Protein AF-A0A8H7X8U4-F1 (afdb_monomer_lite)

Sequence (432 aa):
MFAAWRQWAVEEGLGGMDIIETRWGEGSDKGPDSWEGYPPDAVNEFAPHAGGRDQATFSSLKRMARVYHRGTLEPSAQFGDGYGVAMKNALQISEKDHVWADISNGLSFVRDQEIAAVMERKADACVLIRASPENAEDKVFKLSAMLRSLQAQHNQNWRAVVFQSDRAFFPQLPVLVTRALDARIKHVEVSKDVVIPIPEGDDTSFLATDWVIKDLATSSPGCASAKYFLITDGSNTYEPSAFDSLSKSQDLIGLNVESRQHIWDHPQLQSKSWESRCSHLQESGLNICSASTPTLATFDLSATFFSLGKFQAENHSFDRVFHDFPRPQAGGFAEYLINERKWSFAPPSKGDECHVRHNPAYSSCLRTGNFWFDSPDFNEMGCYSTTNLMRLFEKTSPLLEVLDLEFFRKNGYCIRYKQEAYARKLASSGSV

Radius of gyration: 25.21 Å; chains: 1; bounding box: 53×54×78 Å

Structure (mmCIF, N/CA/C/O backbone):
data_AF-A0A8H7X8U4-F1
#
_entry.id   AF-A0A8H7X8U4-F1
#
loop_
_atom_site.group_PDB
_atom_site.id
_atom_site.type_symbol
_atom_site.label_atom_id
_atom_site.label_alt_id
_atom_site.label_comp_id
_atom_site.label_asym_id
_atom_site.label_entity_id
_atom_site.label_seq_id
_atom_site.pdbx_PDB_ins_code
_atom_site.Cartn_x
_atom_site.Cartn_y
_atom_site.Cartn_z
_atom_site.occupancy
_atom_site.B_iso_or_equiv
_atom_site.auth_seq_id
_atom_site.auth_comp_id
_atom_site.auth_asym_id
_atom_site.auth_atom_id
_atom_site.pdbx_PDB_model_num
ATOM 1 N N . MET A 1 1 ? 11.278 -18.763 -4.430 1.00 34.94 1 MET A N 1
ATOM 2 C CA . MET A 1 1 ? 11.602 -19.856 -5.380 1.00 34.94 1 MET A CA 1
ATOM 3 C C . MET A 1 1 ? 11.898 -19.353 -6.804 1.00 34.94 1 MET A C 1
ATOM 5 O O . MET A 1 1 ? 13.066 -19.228 -7.132 1.00 34.94 1 MET A O 1
ATOM 9 N N . PHE A 1 2 ? 10.910 -18.989 -7.638 1.00 41.09 2 PHE A N 1
ATOM 10 C CA . PHE A 1 2 ? 11.160 -18.555 -9.036 1.00 41.09 2 PHE A CA 1
ATOM 11 C C . PHE A 1 2 ? 12.061 -17.301 -9.152 1.00 41.09 2 PHE A C 1
ATOM 13 O O . PHE A 1 2 ? 12.884 -17.206 -10.055 1.00 41.09 2 PHE A O 1
ATOM 20 N N . ALA A 1 3 ? 11.968 -16.375 -8.189 1.00 43.59 3 ALA A N 1
ATOM 21 C CA . ALA A 1 3 ? 12.823 -15.185 -8.089 1.00 43.59 3 ALA A CA 1
ATOM 22 C C . ALA A 1 3 ? 14.310 -15.515 -7.852 1.00 43.59 3 ALA A C 1
ATOM 24 O O . ALA A 1 3 ? 15.181 -14.988 -8.535 1.00 43.59 3 ALA A O 1
ATOM 25 N N . ALA A 1 4 ? 14.590 -16.434 -6.925 1.00 42.31 4 ALA A N 1
ATOM 26 C CA . ALA A 1 4 ? 15.950 -16.862 -6.601 1.00 42.31 4 ALA A CA 1
ATOM 27 C C . ALA A 1 4 ? 16.564 -17.724 -7.719 1.00 42.31 4 ALA A C 1
ATOM 29 O O . ALA A 1 4 ? 17.745 -17.587 -8.016 1.00 42.31 4 ALA A O 1
ATOM 30 N N . TRP A 1 5 ? 15.751 -18.534 -8.409 1.00 44.41 5 TRP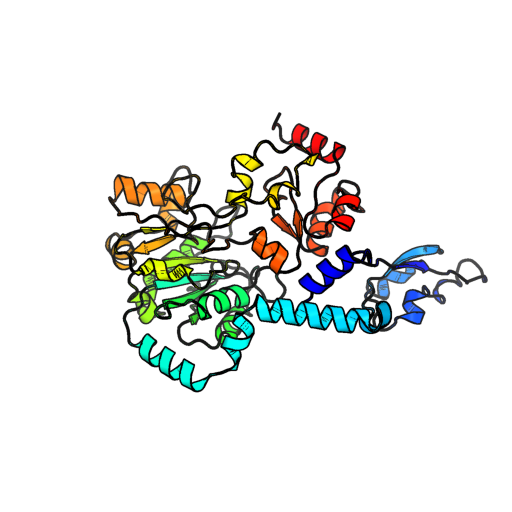 A N 1
ATOM 31 C CA . TRP A 1 5 ? 16.180 -19.233 -9.626 1.00 44.41 5 TRP A CA 1
ATOM 32 C C . TRP A 1 5 ? 16.597 -18.252 -10.733 1.00 44.41 5 TRP A C 1
ATOM 34 O O . TRP A 1 5 ? 17.637 -18.420 -11.362 1.00 44.41 5 TRP A O 1
ATOM 44 N N . ARG A 1 6 ? 15.815 -17.186 -10.934 1.00 51.03 6 ARG A N 1
ATOM 45 C CA . ARG A 1 6 ? 16.087 -16.164 -11.949 1.00 51.03 6 ARG A CA 1
ATOM 46 C C . ARG A 1 6 ? 17.333 -15.328 -11.638 1.00 51.03 6 ARG A C 1
ATOM 48 O O . ARG A 1 6 ? 18.077 -15.015 -12.560 1.00 51.03 6 ARG A O 1
ATOM 55 N N . GLN A 1 7 ? 17.553 -14.963 -10.375 1.00 46.25 7 GLN A N 1
ATOM 56 C CA . GLN A 1 7 ? 18.753 -14.234 -9.954 1.00 46.25 7 GLN A CA 1
ATOM 57 C C . GLN A 1 7 ? 20.022 -15.074 -10.174 1.00 46.25 7 GLN A C 1
ATOM 59 O O . GLN A 1 7 ? 20.966 -14.597 -10.794 1.00 46.25 7 GLN A O 1
ATOM 64 N N . TRP A 1 8 ? 19.995 -16.351 -9.787 1.00 49.31 8 TRP A N 1
ATOM 65 C CA . TRP A 1 8 ? 21.090 -17.289 -10.044 1.00 49.31 8 TRP A CA 1
ATOM 66 C C . TRP A 1 8 ? 21.354 -17.500 -11.547 1.00 49.31 8 TRP A C 1
ATOM 68 O O . TRP A 1 8 ? 22.496 -17.448 -11.988 1.00 49.31 8 TRP A O 1
ATOM 78 N N . ALA A 1 9 ? 20.306 -17.654 -12.366 1.00 44.75 9 ALA A N 1
ATOM 79 C CA . ALA A 1 9 ? 20.454 -17.804 -13.819 1.00 44.75 9 ALA A CA 1
ATOM 80 C C . ALA A 1 9 ? 21.100 -16.573 -14.491 1.00 44.75 9 ALA A C 1
ATOM 82 O O . ALA A 1 9 ? 21.738 -16.695 -15.534 1.00 44.75 9 ALA A O 1
ATOM 83 N N . VAL A 1 10 ? 20.953 -15.384 -13.898 1.00 47.75 10 VAL A N 1
ATOM 84 C CA . VAL A 1 10 ? 21.656 -14.167 -14.333 1.00 47.75 10 VAL A CA 1
ATOM 85 C C . VAL A 1 10 ? 23.118 -14.180 -13.871 1.00 47.75 10 VAL A C 1
ATOM 87 O O . VAL A 1 10 ? 23.998 -13.872 -14.671 1.00 47.75 10 VAL A O 1
ATOM 90 N N . GLU A 1 11 ? 23.387 -14.579 -12.627 1.00 47.12 11 GLU A N 1
ATOM 91 C CA . GLU A 1 11 ? 24.743 -14.672 -12.056 1.00 47.12 11 GLU A CA 1
ATOM 92 C C . GLU A 1 11 ? 25.625 -15.709 -12.779 1.00 47.12 11 GLU A C 1
ATOM 94 O O . GLU A 1 11 ? 26.808 -15.459 -13.000 1.00 47.12 11 GLU A O 1
ATOM 99 N N . GLU A 1 12 ? 25.044 -16.820 -13.236 1.00 43.91 12 GLU A N 1
ATOM 100 C CA . GLU A 1 12 ? 25.732 -17.872 -14.005 1.00 43.91 12 GLU A CA 1
ATOM 101 C C . GLU A 1 12 ? 25.770 -17.604 -15.524 1.00 43.91 12 GLU A C 1
ATOM 103 O O . GLU A 1 12 ? 26.223 -18.441 -16.304 1.00 43.91 12 GLU A O 1
ATOM 108 N N . GLY A 1 13 ? 25.273 -16.448 -15.983 1.00 39.84 13 GLY A N 1
ATOM 109 C CA . GLY A 1 13 ? 25.290 -16.076 -17.403 1.00 39.84 13 GLY A CA 1
ATOM 110 C C . GLY A 1 13 ? 24.362 -16.908 -18.299 1.00 39.84 13 GLY A C 1
ATOM 111 O O . GLY A 1 13 ? 24.532 -16.908 -19.516 1.00 39.84 13 GLY A O 1
ATOM 112 N N . LEU A 1 14 ? 23.369 -17.590 -17.718 1.00 43.03 14 LEU A N 1
ATOM 113 C CA . LEU A 1 14 ? 22.438 -18.482 -18.421 1.00 43.03 14 LEU A CA 1
ATOM 114 C C . LEU A 1 14 ? 21.303 -17.748 -19.152 1.00 43.03 14 LEU A C 1
ATOM 116 O O . LEU A 1 14 ? 20.594 -18.370 -19.931 1.00 43.03 14 LEU A O 1
ATOM 120 N N . GLY A 1 15 ? 21.163 -16.431 -18.959 1.00 41.00 15 GLY A N 1
ATOM 121 C CA . GLY A 1 15 ? 20.230 -15.592 -19.715 1.00 41.00 15 GLY A CA 1
ATOM 122 C C . GLY A 1 15 ? 18.764 -15.771 -19.296 1.00 41.00 15 GLY A C 1
ATOM 123 O O . GLY A 1 15 ? 18.189 -16.851 -19.315 1.00 41.00 15 GLY A O 1
ATOM 124 N N . GLY A 1 16 ? 18.107 -14.678 -18.909 1.00 42.91 16 GLY A N 1
ATOM 125 C CA . GLY A 1 16 ? 16.664 -14.682 -18.667 1.00 42.91 16 GLY A CA 1
ATOM 126 C C . GLY A 1 16 ? 15.871 -14.629 -19.978 1.00 42.91 16 GLY A C 1
ATOM 127 O O . GLY A 1 16 ? 16.039 -13.681 -20.742 1.00 42.91 16 GLY A O 1
ATOM 128 N N . MET A 1 17 ? 14.944 -15.582 -20.148 1.00 40.19 17 MET A N 1
ATOM 129 C CA . MET A 1 17 ? 14.041 -15.813 -21.294 1.00 40.19 17 MET A CA 1
ATOM 130 C C . MET A 1 17 ? 14.691 -16.381 -22.555 1.00 40.19 17 MET A C 1
ATOM 132 O O . MET A 1 17 ? 15.115 -15.632 -23.436 1.00 40.19 17 MET A O 1
ATOM 136 N N . ASP A 1 18 ? 14.591 -17.696 -22.721 1.00 45.50 18 ASP A N 1
ATOM 137 C CA . ASP A 1 18 ? 14.789 -18.307 -24.029 1.00 45.50 18 ASP A CA 1
ATOM 138 C C . ASP A 1 18 ? 13.541 -18.116 -24.891 1.00 45.50 18 ASP A C 1
ATOM 140 O O . ASP A 1 18 ? 12.492 -18.737 -24.704 1.00 45.50 18 ASP A O 1
ATOM 144 N N . ILE A 1 19 ? 13.666 -17.200 -25.845 1.00 42.06 19 ILE A N 1
ATOM 145 C CA . ILE A 1 19 ? 12.832 -17.161 -27.036 1.00 42.06 19 ILE A CA 1
ATOM 146 C C . ILE A 1 19 ? 13.515 -18.086 -28.045 1.00 42.06 19 ILE A C 1
ATOM 148 O O . ILE A 1 19 ? 14.557 -17.732 -28.592 1.00 42.06 19 ILE A O 1
ATOM 152 N N . ILE A 1 20 ? 12.941 -19.264 -28.295 1.00 48.69 20 ILE A N 1
ATOM 153 C CA . ILE A 1 20 ? 13.437 -20.143 -29.359 1.00 48.69 20 ILE A CA 1
ATOM 154 C C . ILE A 1 20 ? 12.864 -19.619 -30.680 1.00 48.69 20 ILE A C 1
ATOM 156 O O . ILE A 1 20 ? 11.650 -19.673 -30.901 1.00 48.69 20 ILE A O 1
ATOM 160 N N . GLU A 1 21 ? 13.731 -19.065 -31.529 1.00 45.88 21 GLU A N 1
ATOM 161 C CA . GLU A 1 21 ? 13.412 -18.710 -32.914 1.00 45.88 21 GLU A CA 1
ATOM 162 C C . GLU A 1 21 ? 13.561 -19.954 -33.792 1.00 45.88 21 GLU A C 1
ATOM 164 O O . GLU A 1 21 ? 14.654 -20.495 -33.933 1.00 45.88 21 GLU A O 1
ATOM 169 N N . THR A 1 22 ? 12.470 -20.385 -34.414 1.00 59.47 22 THR A N 1
ATOM 170 C CA . THR A 1 22 ? 12.480 -21.419 -35.456 1.00 59.47 22 THR A CA 1
ATOM 171 C C . THR A 1 22 ? 11.851 -20.873 -36.735 1.00 59.47 22 THR A C 1
ATOM 173 O O . THR A 1 22 ? 11.261 -19.784 -36.748 1.00 59.47 22 THR A O 1
ATOM 176 N N . ARG A 1 23 ? 11.996 -21.594 -37.851 1.00 61.09 23 ARG A N 1
ATOM 177 C CA . ARG A 1 23 ? 11.409 -21.205 -39.139 1.00 61.09 23 ARG A CA 1
ATOM 178 C C . ARG A 1 23 ? 10.417 -22.251 -39.610 1.00 61.09 23 ARG A C 1
ATOM 180 O O . ARG A 1 23 ? 10.682 -23.447 -39.584 1.00 61.09 23 ARG A O 1
ATOM 187 N N . TRP A 1 24 ? 9.262 -21.788 -40.072 1.00 60.16 24 TRP A N 1
ATOM 188 C CA . TRP A 1 24 ? 8.235 -22.678 -40.602 1.00 60.16 24 TRP A CA 1
ATOM 189 C C . TRP A 1 24 ? 8.600 -23.164 -42.012 1.00 60.16 24 TRP A C 1
ATOM 191 O O . TRP A 1 24 ? 8.915 -22.350 -42.888 1.00 60.16 24 TRP A O 1
ATOM 201 N N . GLY A 1 25 ? 8.526 -24.477 -42.257 1.00 61.41 25 GLY A N 1
ATOM 202 C CA . GLY A 1 25 ? 8.847 -25.072 -43.559 1.00 61.41 25 GLY A CA 1
ATOM 203 C C . GLY A 1 25 ? 10.341 -25.277 -43.840 1.00 61.41 25 GLY A C 1
ATOM 204 O O . GLY A 1 25 ? 10.709 -25.535 -44.992 1.00 61.41 25 GLY A O 1
ATOM 205 N N . GLU A 1 26 ? 11.194 -25.147 -42.822 1.00 62.91 26 GLU A N 1
ATOM 206 C CA . GLU A 1 26 ? 12.606 -25.528 -42.891 1.00 62.91 26 GLU A CA 1
ATOM 207 C C . GLU A 1 26 ? 12.699 -27.049 -43.147 1.00 62.91 26 GLU A C 1
ATOM 209 O O . GLU A 1 26 ? 12.086 -27.841 -42.441 1.00 62.91 26 GLU A O 1
ATOM 214 N N . GLY A 1 27 ? 13.355 -27.458 -44.244 1.00 62.22 27 GLY A N 1
ATOM 215 C CA . GLY A 1 27 ? 13.429 -28.864 -44.690 1.00 62.22 27 GLY A CA 1
ATOM 216 C C . GLY A 1 27 ? 12.375 -29.323 -45.716 1.00 62.22 27 GLY A C 1
ATOM 217 O O . GLY A 1 27 ? 12.413 -30.469 -46.162 1.00 62.22 27 GLY A O 1
ATOM 218 N N . SER A 1 28 ? 11.443 -28.455 -46.136 1.00 65.44 28 SER A N 1
ATOM 219 C CA . SER A 1 28 ? 10.481 -28.775 -47.205 1.00 65.44 28 SER A CA 1
ATOM 220 C C . SER A 1 28 ? 11.022 -28.407 -48.592 1.00 65.44 28 SER A C 1
ATOM 222 O O . SER A 1 28 ? 10.996 -27.234 -48.977 1.00 65.44 28 SER A O 1
ATOM 224 N N . ASP A 1 29 ? 11.398 -29.404 -49.395 1.00 60.69 29 ASP A N 1
ATOM 225 C CA . ASP A 1 29 ? 11.917 -29.205 -50.763 1.00 60.69 29 ASP A CA 1
ATOM 226 C C . ASP A 1 29 ? 10.823 -29.216 -51.852 1.00 60.69 29 ASP A C 1
ATOM 228 O O . ASP A 1 29 ? 11.070 -28.881 -53.012 1.00 60.69 29 ASP A O 1
ATOM 232 N N . LYS A 1 30 ? 9.589 -29.603 -51.507 1.00 54.41 30 LYS A N 1
ATOM 233 C CA . LYS A 1 30 ? 8.534 -29.967 -52.472 1.00 54.41 30 LYS A CA 1
ATOM 234 C C . LYS A 1 30 ? 7.593 -28.812 -52.860 1.00 54.41 30 LYS A C 1
ATOM 236 O O . LYS A 1 30 ? 6.380 -28.941 -52.825 1.00 54.41 30 LYS A O 1
ATOM 241 N N . GLY A 1 31 ? 8.136 -27.702 -53.350 1.00 57.12 31 GLY A N 1
ATOM 242 C CA . GLY A 1 31 ? 7.322 -26.628 -53.942 1.00 57.12 31 GLY A CA 1
ATOM 243 C C . GLY A 1 31 ? 6.589 -25.726 -52.928 1.00 57.12 31 GLY A C 1
ATOM 244 O O . GLY A 1 31 ? 6.731 -25.888 -51.717 1.00 57.12 31 GLY A O 1
ATOM 245 N N . PRO A 1 32 ? 5.886 -24.686 -53.409 1.00 55.09 32 PRO A N 1
ATOM 246 C CA . PRO A 1 32 ? 5.430 -23.567 -52.582 1.00 55.09 32 PRO A CA 1
ATOM 247 C C . PRO A 1 32 ? 4.243 -23.865 -51.660 1.00 55.09 32 PRO A C 1
ATOM 249 O O . PRO A 1 32 ? 4.007 -23.040 -50.790 1.00 55.09 32 PRO A O 1
ATOM 252 N N . ASP A 1 33 ? 3.582 -25.020 -51.779 1.00 57.38 33 ASP A N 1
ATOM 253 C CA . ASP A 1 33 ? 2.402 -25.377 -50.969 1.00 57.38 33 ASP A CA 1
ATOM 254 C C . ASP A 1 33 ? 2.640 -26.604 -50.060 1.00 57.38 33 ASP A C 1
ATOM 256 O O . ASP A 1 33 ? 1.790 -26.966 -49.255 1.00 57.38 33 ASP A O 1
ATOM 260 N N . SER A 1 34 ? 3.804 -27.267 -50.138 1.00 57.62 34 SER A N 1
ATOM 261 C CA . SER A 1 34 ? 4.081 -28.488 -49.353 1.00 57.62 34 SER A CA 1
ATOM 262 C C . SER A 1 34 ? 4.580 -28.237 -47.932 1.00 57.62 34 SER A C 1
ATOM 264 O O . SER A 1 34 ? 4.776 -29.188 -47.178 1.00 57.62 34 SER A O 1
ATOM 266 N N . TRP A 1 35 ? 4.867 -26.986 -47.574 1.00 58.97 35 TRP A N 1
ATOM 267 C CA . TRP A 1 35 ? 5.518 -26.643 -46.309 1.00 58.97 35 TRP A CA 1
ATOM 268 C C . TRP A 1 35 ? 4.547 -26.622 -45.119 1.00 58.97 35 TRP A C 1
ATOM 270 O O . TRP A 1 35 ? 4.998 -26.654 -43.976 1.00 58.97 35 TRP A O 1
ATOM 280 N N . GLU A 1 36 ? 3.232 -26.618 -45.361 1.00 58.75 36 GLU A N 1
ATOM 281 C CA . GLU A 1 36 ? 2.202 -26.647 -44.309 1.00 58.75 36 GLU A CA 1
ATOM 282 C C . GLU A 1 36 ? 2.282 -27.915 -43.438 1.00 58.75 36 GLU A C 1
ATOM 284 O O . GLU A 1 36 ? 1.933 -27.876 -42.262 1.00 58.75 36 GLU A O 1
ATOM 289 N N . GLY A 1 37 ? 2.817 -29.018 -43.979 1.00 59.88 37 GLY A N 1
ATOM 290 C CA . GLY A 1 37 ? 3.047 -30.276 -43.256 1.00 59.88 37 GLY A CA 1
ATOM 291 C C . GLY A 1 37 ? 4.379 -30.374 -42.501 1.00 59.88 37 GLY A C 1
ATOM 292 O O . GLY A 1 37 ? 4.657 -31.419 -41.918 1.00 59.88 37 GLY A O 1
ATOM 293 N N . TYR A 1 38 ? 5.205 -29.323 -42.520 1.00 62.12 38 TYR A N 1
ATOM 294 C CA . TYR A 1 38 ? 6.515 -29.274 -41.861 1.00 62.12 38 TYR A CA 1
ATOM 295 C C . TYR A 1 38 ? 6.488 -28.211 -40.758 1.00 62.12 38 TYR A C 1
ATOM 297 O O . TYR A 1 38 ? 6.931 -27.074 -40.981 1.00 62.12 38 TYR A O 1
ATOM 305 N N . PRO A 1 39 ? 5.910 -28.536 -39.587 1.00 61.16 39 PRO A N 1
ATOM 306 C CA . PRO A 1 39 ? 5.925 -27.617 -38.465 1.00 61.16 39 PRO A CA 1
ATOM 307 C C . PRO A 1 39 ? 7.382 -27.377 -38.022 1.00 61.16 39 PRO A C 1
ATOM 309 O O . PRO A 1 39 ? 8.239 -28.229 -38.264 1.00 61.16 39 PRO A O 1
ATOM 312 N N . PRO A 1 40 ? 7.686 -26.230 -37.392 1.00 63.41 40 PRO A N 1
ATOM 313 C CA . PRO A 1 40 ? 9.035 -25.911 -36.958 1.00 63.41 40 PRO A CA 1
ATOM 314 C C . PRO A 1 40 ? 9.538 -26.981 -35.994 1.00 63.41 40 PRO A C 1
ATOM 316 O O . PRO A 1 40 ? 8.744 -27.521 -35.220 1.00 63.41 40 PRO A O 1
ATOM 319 N N . ASP A 1 41 ? 10.845 -27.235 -35.990 1.00 60.47 41 ASP A N 1
ATOM 320 C CA . ASP A 1 41 ? 11.462 -28.287 -35.171 1.00 60.47 41 ASP A CA 1
ATOM 321 C C . ASP A 1 41 ? 11.043 -28.210 -33.700 1.00 60.47 41 ASP A C 1
ATOM 323 O O . ASP A 1 41 ? 10.705 -29.222 -33.097 1.00 60.47 41 ASP A O 1
ATOM 327 N N . ALA A 1 42 ? 10.892 -27.001 -33.157 1.00 53.72 42 ALA A N 1
ATOM 328 C CA . ALA A 1 42 ? 10.422 -26.803 -31.790 1.00 53.72 42 ALA A CA 1
ATOM 329 C C . ALA A 1 42 ? 8.980 -27.297 -31.524 1.00 53.72 42 ALA A C 1
ATOM 331 O O . ALA A 1 42 ? 8.641 -27.635 -30.395 1.00 53.72 42 ALA A O 1
ATOM 332 N N . VAL A 1 43 ? 8.100 -27.356 -32.525 1.00 55.88 43 VAL A N 1
ATOM 333 C CA . VAL A 1 43 ? 6.768 -27.974 -32.373 1.00 55.88 43 VAL A CA 1
ATOM 334 C C . VAL A 1 43 ? 6.875 -29.496 -32.408 1.00 55.88 43 VAL A C 1
ATOM 336 O O . VAL A 1 43 ? 6.219 -30.157 -31.608 1.00 55.88 43 VAL A O 1
ATOM 339 N N . ASN A 1 44 ? 7.701 -30.048 -33.302 1.00 56.75 44 ASN A N 1
ATOM 340 C CA . ASN A 1 44 ? 7.915 -31.495 -33.403 1.00 56.75 44 ASN A CA 1
ATOM 341 C C . ASN A 1 44 ? 8.616 -32.067 -32.167 1.00 56.75 44 ASN A C 1
ATOM 343 O O . ASN A 1 44 ? 8.280 -33.160 -31.720 1.00 56.75 44 ASN A O 1
ATOM 347 N N . GLU A 1 45 ? 9.577 -31.332 -31.620 1.00 51.28 45 GLU A N 1
ATOM 348 C CA . GLU A 1 45 ? 10.414 -31.778 -30.511 1.00 51.28 45 GLU A CA 1
ATOM 349 C C . GLU A 1 45 ? 9.756 -31.533 -29.145 1.00 51.28 45 GLU A C 1
ATOM 351 O O . GLU A 1 45 ? 9.964 -32.311 -28.216 1.00 51.28 45 GLU A O 1
ATOM 356 N N . PHE A 1 46 ? 8.918 -30.493 -29.015 1.00 47.03 46 PHE A N 1
ATOM 357 C CA . PHE A 1 46 ? 8.422 -30.037 -27.708 1.00 47.03 46 PHE A CA 1
ATOM 358 C C . PHE A 1 46 ? 6.890 -30.042 -27.550 1.00 47.03 46 PHE A C 1
ATOM 360 O O . PHE A 1 46 ? 6.382 -29.511 -26.561 1.00 47.03 46 PHE A O 1
ATOM 367 N N . ALA A 1 47 ? 6.114 -30.637 -28.464 1.00 42.66 47 ALA A N 1
ATOM 368 C CA . ALA A 1 47 ? 4.682 -30.872 -28.235 1.00 42.66 47 ALA A CA 1
ATOM 369 C C . ALA A 1 47 ? 4.455 -31.929 -27.130 1.00 42.66 47 ALA A C 1
ATOM 371 O O . ALA A 1 47 ? 5.155 -32.940 -27.110 1.00 42.66 47 ALA A O 1
ATOM 372 N N . PRO A 1 48 ? 3.470 -31.753 -26.220 1.00 41.78 48 PRO A N 1
ATOM 373 C CA . PRO A 1 48 ? 2.434 -30.708 -26.159 1.00 41.78 48 PRO A CA 1
ATOM 374 C C . PRO A 1 48 ? 2.815 -29.444 -25.352 1.00 41.78 48 PRO A C 1
ATOM 376 O O . PRO A 1 48 ? 1.955 -28.618 -25.057 1.00 41.78 48 PRO A O 1
ATOM 379 N N . HIS A 1 49 ? 4.083 -29.276 -24.976 1.00 42.97 49 HIS A N 1
ATOM 380 C CA . HIS A 1 49 ? 4.573 -28.239 -24.054 1.00 42.97 49 HIS A CA 1
ATOM 381 C C . HIS A 1 49 ? 5.053 -26.943 -24.746 1.00 42.97 49 HIS A C 1
ATOM 383 O O . HIS A 1 49 ? 5.439 -25.968 -24.096 1.00 42.97 49 HIS A O 1
ATOM 389 N N . ALA A 1 50 ? 5.004 -26.872 -26.075 1.00 49.66 50 ALA A N 1
ATOM 390 C CA . ALA A 1 50 ? 5.237 -25.637 -26.813 1.00 49.66 50 ALA A CA 1
ATOM 391 C C . ALA A 1 50 ? 3.999 -24.722 -26.716 1.00 49.66 50 ALA A C 1
ATOM 393 O O . ALA A 1 50 ? 3.026 -24.885 -27.450 1.00 49.66 50 ALA A O 1
ATOM 394 N N . GLY A 1 51 ? 4.015 -23.739 -25.811 1.00 41.34 51 GLY A N 1
ATOM 395 C CA . GLY A 1 51 ? 2.959 -22.728 -25.740 1.00 41.34 51 GLY A CA 1
ATOM 396 C C . GLY A 1 51 ? 2.984 -21.828 -26.981 1.00 41.34 51 GLY A C 1
ATOM 397 O O . GLY A 1 51 ? 3.932 -21.063 -27.168 1.00 41.34 51 GLY A O 1
ATOM 398 N N . GLY A 1 52 ? 1.946 -21.892 -27.818 1.00 40.03 52 GLY A N 1
ATOM 399 C CA . GLY A 1 52 ? 1.797 -21.084 -29.034 1.00 40.03 52 GLY A CA 1
ATOM 400 C C . GLY A 1 52 ? 0.328 -20.866 -29.420 1.00 40.03 52 GLY A C 1
ATOM 401 O O . GLY A 1 52 ? -0.537 -21.624 -28.993 1.00 40.03 52 GLY A O 1
ATOM 402 N N . ARG A 1 53 ? 0.050 -19.787 -30.172 1.00 45.56 53 ARG A N 1
ATOM 403 C CA . ARG A 1 53 ? -1.289 -19.327 -30.617 1.00 45.56 53 ARG A CA 1
ATOM 404 C C . ARG A 1 53 ? -2.148 -20.426 -31.276 1.00 45.56 53 ARG A C 1
ATOM 406 O O . ARG A 1 53 ? -1.621 -21.391 -31.813 1.00 45.56 53 ARG A O 1
ATOM 413 N N . ASP A 1 54 ? -3.466 -20.192 -31.260 1.00 42.97 54 ASP A N 1
ATOM 414 C CA . ASP A 1 54 ? -4.542 -21.020 -31.831 1.00 42.97 54 ASP A CA 1
ATOM 415 C C . ASP A 1 54 ? -4.203 -21.597 -33.219 1.00 42.97 54 ASP A C 1
ATOM 417 O O . ASP A 1 54 ? -3.911 -20.849 -34.163 1.00 42.97 54 ASP A O 1
ATOM 421 N N . GLN A 1 55 ? -4.297 -22.929 -33.333 1.00 46.22 55 GLN A N 1
ATOM 422 C CA . GLN A 1 55 ? -4.016 -23.694 -34.550 1.00 46.22 55 GLN A CA 1
ATOM 423 C C . GLN A 1 55 ? -4.797 -23.211 -35.776 1.00 46.22 55 GLN A C 1
ATOM 425 O O . GLN A 1 55 ? -4.318 -23.333 -36.903 1.00 46.22 55 GLN A O 1
ATOM 430 N N . ALA A 1 56 ? -5.954 -22.582 -35.561 1.00 41.78 56 ALA A N 1
ATOM 431 C CA . ALA A 1 56 ? -6.800 -22.053 -36.621 1.00 41.78 56 ALA A CA 1
ATOM 432 C C . ALA A 1 56 ? -6.204 -20.850 -37.388 1.00 41.78 56 ALA A C 1
ATOM 434 O O . ALA A 1 56 ? -6.699 -20.516 -38.462 1.00 41.78 56 ALA A O 1
ATOM 435 N N . THR A 1 57 ? -5.145 -20.198 -36.886 1.00 47.53 57 THR A N 1
ATOM 436 C CA . THR A 1 57 ? -4.547 -19.001 -37.527 1.00 47.53 57 THR A CA 1
ATOM 437 C C . THR A 1 57 ? -3.322 -19.278 -38.414 1.00 47.53 57 THR A C 1
ATOM 439 O O . THR A 1 57 ? -2.786 -18.353 -39.034 1.00 47.53 57 THR A O 1
ATOM 442 N N . PHE A 1 58 ? -2.888 -20.540 -38.528 1.00 56.22 58 PHE A N 1
ATOM 443 C CA . PHE A 1 58 ? -1.620 -20.911 -39.174 1.00 56.22 58 PHE A CA 1
ATOM 444 C C . PHE A 1 58 ? -1.606 -20.874 -40.712 1.00 56.22 58 PHE A C 1
ATOM 446 O O . PHE A 1 58 ? -0.534 -20.703 -41.288 1.00 56.22 58 PHE A O 1
ATOM 453 N N . SER A 1 59 ? -2.759 -20.918 -41.385 1.00 49.28 59 SER A N 1
ATOM 454 C CA . SER A 1 59 ? -2.870 -20.908 -42.860 1.00 49.28 59 SER A CA 1
ATOM 455 C C . SER A 1 59 ? -2.487 -19.578 -43.537 1.00 49.28 59 SER A C 1
ATOM 457 O O . SER A 1 59 ? -2.573 -19.449 -44.755 1.00 49.28 59 SER A O 1
ATOM 459 N N . SER A 1 60 ? -2.072 -18.568 -42.765 1.00 56.16 60 SER A N 1
ATOM 460 C CA . SER A 1 60 ? -1.700 -17.233 -43.264 1.00 56.16 60 SER A CA 1
ATOM 461 C C . SER A 1 60 ? -0.197 -16.928 -43.210 1.00 56.16 60 SER A C 1
ATOM 463 O O . SER A 1 60 ? 0.238 -15.869 -43.674 1.00 56.16 60 SER A O 1
ATOM 465 N N . LEU A 1 61 ? 0.614 -17.823 -42.637 1.00 56.09 61 LEU A N 1
ATOM 466 C CA . LEU A 1 61 ? 2.056 -17.614 -42.519 1.00 56.09 61 LEU A CA 1
ATOM 467 C C . LEU A 1 61 ? 2.752 -17.847 -43.866 1.00 56.09 61 LEU A C 1
ATOM 469 O O . LEU A 1 61 ? 2.358 -18.696 -44.652 1.00 56.09 61 LEU A O 1
ATOM 473 N N . LYS A 1 62 ? 3.796 -17.069 -44.164 1.00 60.53 62 LYS A N 1
ATOM 474 C CA . LYS A 1 62 ? 4.625 -17.287 -45.361 1.00 60.53 62 LYS A CA 1
ATOM 475 C C . LYS A 1 62 ? 5.670 -18.366 -45.070 1.00 60.53 62 LYS A C 1
ATOM 477 O O . LYS A 1 62 ? 6.185 -18.430 -43.956 1.00 60.53 62 LYS A O 1
ATOM 482 N N . ARG A 1 63 ? 6.052 -19.154 -46.079 1.00 54.72 63 ARG A N 1
ATOM 483 C CA . ARG A 1 63 ? 7.201 -20.077 -46.003 1.00 54.72 63 ARG A CA 1
ATOM 484 C C . ARG A 1 63 ? 8.436 -19.352 -45.442 1.00 54.72 63 ARG A C 1
ATOM 486 O O . ARG A 1 63 ? 8.731 -18.237 -45.873 1.00 54.72 63 ARG A O 1
ATOM 493 N N . MET A 1 64 ? 9.149 -19.983 -44.505 1.00 59.81 64 MET A N 1
ATOM 494 C CA . MET A 1 64 ? 10.279 -19.417 -43.744 1.00 59.81 64 MET A CA 1
ATOM 495 C C . MET A 1 64 ? 9.927 -18.264 -42.790 1.00 59.81 64 MET A C 1
ATOM 497 O O . MET A 1 64 ? 10.829 -17.562 -42.325 1.00 59.81 64 MET A O 1
ATOM 501 N N . ALA A 1 65 ? 8.647 -18.042 -42.472 1.00 51.47 65 ALA A N 1
ATOM 502 C CA . ALA A 1 65 ? 8.283 -17.106 -41.415 1.00 51.47 65 ALA A CA 1
ATOM 503 C C . ALA A 1 65 ? 8.931 -17.535 -40.092 1.00 51.47 65 ALA A C 1
ATOM 505 O O . ALA A 1 65 ? 8.910 -18.712 -39.721 1.00 51.47 65 ALA A O 1
ATOM 506 N N . ARG A 1 66 ? 9.513 -16.556 -39.395 1.00 47.66 66 ARG A N 1
ATOM 507 C CA . ARG A 1 66 ? 10.058 -16.744 -38.051 1.00 47.66 66 ARG A CA 1
ATOM 508 C C . ARG A 1 66 ? 8.910 -16.999 -37.089 1.00 47.66 66 ARG A C 1
ATOM 510 O O . ARG A 1 66 ? 7.946 -16.232 -37.064 1.00 47.66 66 ARG A O 1
ATOM 517 N N . VAL A 1 67 ? 9.037 -18.049 -36.293 1.00 49.50 67 VAL A N 1
ATOM 518 C CA . VAL A 1 67 ? 8.102 -18.385 -35.227 1.00 49.50 67 VAL A CA 1
ATOM 519 C C . VAL A 1 67 ? 8.865 -18.418 -33.916 1.00 49.50 67 VAL A C 1
ATOM 521 O O . VAL A 1 67 ? 9.955 -18.972 -33.816 1.00 49.50 67 VAL A O 1
ATOM 524 N N . TYR A 1 68 ? 8.292 -17.756 -32.919 1.00 47.72 68 TYR A N 1
ATOM 525 C CA . TYR A 1 68 ? 8.864 -17.649 -31.590 1.00 47.72 68 TYR A CA 1
ATOM 526 C C . TYR A 1 68 ? 8.091 -18.574 -30.657 1.00 47.72 68 TYR A C 1
ATOM 528 O O . TYR A 1 68 ? 6.893 -18.372 -30.436 1.00 47.72 68 TYR A O 1
ATOM 536 N N . HIS A 1 69 ? 8.764 -19.591 -30.124 1.00 46.09 69 HIS A N 1
ATOM 537 C CA . HIS A 1 69 ? 8.168 -20.512 -29.162 1.00 46.09 69 HIS A CA 1
ATOM 538 C C . HIS A 1 69 ? 8.426 -20.032 -27.741 1.00 46.09 69 HIS A C 1
ATOM 540 O O . HIS A 1 69 ? 9.550 -19.688 -27.374 1.00 46.09 69 HIS A O 1
ATOM 546 N N . ARG A 1 70 ? 7.374 -20.051 -26.919 1.00 44.97 70 ARG A N 1
ATOM 547 C CA . ARG A 1 70 ? 7.505 -19.915 -25.472 1.00 44.97 70 ARG A CA 1
ATOM 548 C C . ARG A 1 70 ? 7.791 -21.309 -24.921 1.00 44.97 70 ARG A C 1
ATOM 550 O O . ARG A 1 70 ? 6.865 -22.096 -24.731 1.00 44.97 70 ARG A O 1
ATOM 557 N N . GLY A 1 71 ? 9.068 -21.638 -24.742 1.00 42.53 71 GLY A N 1
ATOM 558 C CA . GLY A 1 71 ? 9.462 -22.925 -24.177 1.00 42.53 71 GLY A CA 1
ATOM 559 C C . GLY A 1 71 ? 8.937 -23.057 -22.747 1.00 42.53 71 GLY A C 1
ATOM 560 O O . GLY A 1 71 ? 9.319 -22.281 -21.877 1.00 42.53 71 GLY A O 1
ATOM 561 N N . THR A 1 72 ? 8.064 -24.035 -22.497 1.00 37.81 72 THR A N 1
ATOM 562 C CA . THR A 1 72 ? 7.930 -24.637 -21.161 1.00 37.81 72 THR A CA 1
ATOM 563 C C . THR A 1 72 ? 8.810 -25.882 -21.099 1.00 37.81 72 THR A C 1
ATOM 565 O O . THR A 1 72 ? 8.333 -26.979 -20.832 1.00 37.81 72 THR A O 1
ATOM 568 N N . LEU A 1 73 ? 10.104 -25.731 -21.410 1.00 41.66 73 LEU A N 1
ATOM 569 C CA . LEU A 1 73 ? 11.065 -26.784 -21.095 1.00 41.66 73 LEU A CA 1
ATOM 570 C C . LEU A 1 73 ? 11.060 -26.963 -19.579 1.00 41.66 73 LEU A C 1
ATOM 572 O O . LEU A 1 73 ? 11.153 -25.986 -18.832 1.00 41.66 73 LEU A O 1
ATOM 576 N N . GLU A 1 74 ? 10.914 -28.208 -19.131 1.00 41.72 74 GLU A N 1
ATOM 577 C CA . GLU A 1 74 ? 11.124 -28.544 -17.732 1.00 41.72 74 GLU A CA 1
ATOM 578 C C . GLU A 1 74 ? 12.575 -28.145 -17.403 1.00 41.72 74 GLU A C 1
ATOM 580 O O . GLU A 1 74 ? 13.498 -28.660 -18.040 1.00 41.72 74 GLU A O 1
ATOM 585 N N . PRO A 1 75 ? 12.827 -27.192 -16.488 1.00 44.66 75 PRO A N 1
ATOM 586 C CA . PRO A 1 75 ? 14.172 -26.628 -16.338 1.00 44.66 75 PRO A CA 1
ATOM 587 C C . PRO A 1 75 ? 15.231 -27.668 -15.909 1.00 44.66 75 PRO A C 1
ATOM 589 O O . PRO A 1 75 ? 16.425 -27.474 -16.122 1.00 44.66 75 PRO A O 1
ATOM 592 N N . SER A 1 76 ? 14.795 -28.806 -15.362 1.00 38.03 76 SER A N 1
ATOM 593 C CA . SER A 1 76 ? 15.581 -30.024 -15.116 1.00 38.03 76 SER A CA 1
ATOM 594 C C . SER A 1 76 ? 16.237 -30.588 -16.379 1.00 38.03 76 SER A C 1
ATOM 596 O O . SER A 1 76 ? 17.373 -31.050 -16.317 1.00 38.03 76 SER A O 1
ATOM 598 N N . ALA A 1 77 ? 15.553 -30.541 -17.523 1.00 40.38 77 ALA A N 1
ATOM 599 C CA . ALA A 1 77 ? 16.067 -31.035 -18.798 1.00 40.38 77 ALA A CA 1
ATOM 600 C C . ALA A 1 77 ? 17.063 -30.057 -19.443 1.00 40.38 77 ALA A C 1
ATOM 602 O O . ALA A 1 77 ? 17.999 -30.484 -20.112 1.00 40.38 77 ALA A O 1
ATOM 603 N N . GLN A 1 78 ? 16.881 -28.752 -19.221 1.00 43.84 78 GLN A N 1
ATOM 604 C CA . GLN A 1 78 ? 17.703 -27.705 -19.834 1.00 43.84 78 GLN A CA 1
ATOM 605 C C . GLN A 1 78 ? 18.989 -27.406 -19.048 1.00 43.84 78 GLN A C 1
ATOM 607 O O . GLN A 1 78 ? 20.023 -27.118 -19.645 1.00 43.84 78 GLN A O 1
ATOM 612 N N . PHE A 1 79 ? 18.944 -27.498 -17.715 1.00 46.19 79 PHE A N 1
ATOM 613 C CA . PHE A 1 79 ? 20.061 -27.115 -16.840 1.00 46.19 79 PHE A CA 1
ATOM 614 C C . PHE A 1 79 ? 20.620 -28.285 -16.005 1.00 46.19 79 PHE A C 1
ATOM 616 O O . PHE A 1 79 ? 21.489 -28.075 -15.155 1.00 46.19 79 PHE A O 1
ATOM 623 N N . GLY A 1 80 ? 20.137 -29.515 -16.233 1.00 49.59 80 GLY A N 1
ATOM 624 C CA . GLY A 1 80 ? 20.606 -30.735 -15.567 1.00 49.59 80 GLY A CA 1
ATOM 625 C C . GLY A 1 80 ? 20.563 -30.652 -14.036 1.00 49.59 80 GLY A C 1
ATOM 626 O O . GLY A 1 80 ? 19.679 -30.021 -13.449 1.00 49.59 80 GLY A O 1
ATOM 627 N N . ASP A 1 81 ? 21.559 -31.243 -13.371 1.00 41.59 81 ASP A N 1
ATOM 628 C CA . ASP A 1 81 ? 21.705 -31.210 -11.904 1.00 41.59 81 ASP A CA 1
ATOM 629 C C . ASP A 1 81 ? 21.803 -29.779 -11.335 1.00 41.59 81 ASP A C 1
ATOM 631 O O . ASP A 1 81 ? 21.438 -29.540 -10.178 1.00 41.59 81 ASP A O 1
ATOM 635 N N . GLY A 1 82 ? 22.224 -28.806 -12.156 1.00 44.50 82 GLY A N 1
ATOM 636 C CA . GLY A 1 82 ? 22.291 -27.387 -11.801 1.00 44.50 82 GLY A CA 1
ATOM 637 C C . GLY A 1 82 ? 20.926 -26.797 -11.441 1.00 44.50 82 GLY A C 1
ATOM 638 O O . GLY A 1 82 ? 20.829 -26.023 -10.489 1.00 44.50 82 GLY A O 1
ATOM 639 N N . TYR A 1 83 ? 19.845 -27.238 -12.096 1.00 43.44 83 TYR A N 1
ATOM 640 C CA . TYR A 1 83 ? 18.484 -26.843 -11.718 1.00 43.44 83 TYR A CA 1
ATOM 641 C C . TYR A 1 83 ? 18.084 -27.383 -10.345 1.00 43.44 83 TYR A C 1
ATOM 643 O O . TYR A 1 83 ? 17.482 -26.665 -9.548 1.00 43.44 83 TYR A O 1
ATOM 651 N N . GLY A 1 84 ? 18.433 -28.637 -10.043 1.00 41.12 84 GLY A N 1
ATOM 652 C CA . GLY A 1 84 ? 18.133 -29.255 -8.752 1.00 41.12 84 GLY A CA 1
ATOM 653 C C . GLY A 1 84 ? 18.832 -28.543 -7.592 1.00 41.12 84 GLY A C 1
ATOM 654 O O . GLY A 1 84 ? 18.230 -28.339 -6.536 1.00 41.12 84 GLY A O 1
ATOM 655 N N . VAL A 1 85 ? 20.080 -28.115 -7.794 1.00 47.62 85 VAL A N 1
ATOM 656 C CA . VAL A 1 85 ? 20.837 -27.310 -6.822 1.00 47.62 85 VAL A CA 1
ATOM 657 C C . VAL A 1 85 ? 20.262 -25.894 -6.708 1.00 47.62 85 VAL A C 1
ATOM 659 O O . VAL A 1 85 ? 20.021 -25.426 -5.596 1.00 47.62 85 VAL A O 1
ATOM 662 N N . ALA A 1 86 ? 19.950 -25.239 -7.830 1.00 46.44 86 ALA A N 1
ATOM 663 C CA . ALA A 1 86 ? 19.351 -23.904 -7.847 1.00 46.44 86 ALA A CA 1
ATOM 664 C C . ALA A 1 86 ? 17.965 -23.878 -7.184 1.00 46.44 86 ALA A C 1
ATOM 666 O O . ALA A 1 86 ? 17.660 -22.961 -6.427 1.00 46.44 86 ALA A O 1
ATOM 667 N N . MET A 1 87 ? 17.142 -24.906 -7.402 1.00 46.81 87 MET A N 1
ATOM 668 C CA . MET A 1 87 ? 15.836 -25.048 -6.762 1.00 46.81 87 MET A CA 1
ATOM 669 C C . MET A 1 87 ? 15.976 -25.250 -5.250 1.00 46.81 87 MET A C 1
ATOM 671 O O . MET A 1 87 ? 15.239 -24.632 -4.488 1.00 46.81 87 MET A O 1
ATOM 675 N N . LYS A 1 88 ? 16.954 -26.047 -4.801 1.00 47.62 88 LYS A N 1
ATOM 676 C CA . LYS A 1 88 ? 17.256 -26.225 -3.370 1.00 47.62 88 LYS A CA 1
ATOM 677 C C . LYS A 1 88 ? 17.754 -24.936 -2.716 1.00 47.62 88 LYS A C 1
ATOM 679 O O . LYS A 1 88 ? 17.283 -24.606 -1.635 1.00 47.62 88 LYS A O 1
ATOM 684 N N . ASN A 1 89 ? 18.622 -24.174 -3.379 1.00 47.28 89 ASN A N 1
ATOM 685 C CA . ASN A 1 89 ? 19.092 -22.879 -2.875 1.00 47.28 89 ASN A CA 1
ATOM 686 C C . ASN A 1 89 ? 17.966 -21.836 -2.861 1.00 47.28 89 ASN A C 1
ATOM 688 O O . ASN A 1 89 ? 17.804 -21.097 -1.896 1.00 47.28 89 ASN A O 1
ATOM 692 N N . ALA A 1 90 ? 17.137 -21.807 -3.903 1.00 48.09 90 ALA A N 1
ATOM 693 C CA . ALA A 1 90 ? 15.972 -20.939 -3.991 1.00 48.09 90 ALA A CA 1
ATOM 694 C C . ALA A 1 90 ? 14.887 -21.285 -2.964 1.00 48.09 90 ALA A C 1
ATOM 696 O O . ALA A 1 90 ? 14.171 -20.385 -2.522 1.00 48.09 90 ALA A O 1
ATOM 697 N N . LEU A 1 91 ? 14.747 -22.567 -2.616 1.00 45.91 91 LEU A N 1
ATOM 698 C CA . LEU A 1 91 ? 13.928 -23.047 -1.508 1.00 45.91 91 LEU A CA 1
ATOM 699 C C . LEU A 1 91 ? 14.542 -22.633 -0.178 1.00 45.91 91 LEU A C 1
ATOM 701 O O . LEU A 1 91 ? 13.845 -21.977 0.572 1.00 45.91 91 LEU A O 1
ATOM 705 N N . GLN A 1 92 ? 15.836 -22.851 0.060 1.00 46.75 92 GLN A N 1
ATOM 706 C CA . GLN A 1 92 ? 16.510 -22.404 1.285 1.00 46.75 92 GLN A CA 1
ATOM 707 C C . GLN A 1 92 ? 16.431 -20.888 1.502 1.00 46.75 92 GLN A C 1
ATOM 709 O O . GLN A 1 92 ? 16.191 -20.450 2.620 1.00 46.75 92 GLN A O 1
ATOM 714 N N . ILE A 1 93 ? 16.601 -20.070 0.459 1.00 50.19 93 ILE A N 1
ATOM 715 C CA . ILE A 1 93 ? 16.427 -18.609 0.536 1.00 50.19 93 ILE A CA 1
ATOM 716 C C . ILE A 1 93 ? 14.955 -18.273 0.777 1.00 50.19 93 ILE A C 1
ATOM 718 O O . ILE A 1 93 ? 14.634 -17.432 1.607 1.00 50.19 93 ILE A O 1
ATOM 722 N N . SER A 1 94 ? 14.038 -18.956 0.086 1.00 45.38 94 SER A N 1
ATOM 723 C CA . SER A 1 94 ? 12.606 -18.780 0.327 1.00 45.38 94 SER A CA 1
ATOM 724 C C . SER A 1 94 ? 12.220 -19.164 1.755 1.00 45.38 94 SER A C 1
ATOM 726 O O . SER A 1 94 ? 11.429 -18.455 2.346 1.00 45.38 94 SER A O 1
ATOM 728 N N . GLU A 1 95 ? 12.765 -20.235 2.315 1.00 47.28 95 GLU A N 1
ATOM 729 C CA . GLU A 1 95 ? 12.517 -20.723 3.674 1.00 47.28 95 GLU A CA 1
ATOM 730 C C . GLU A 1 95 ? 13.160 -19.800 4.716 1.00 47.28 95 GLU A C 1
ATOM 732 O O . GLU A 1 95 ? 12.559 -19.510 5.745 1.00 47.28 95 GLU A O 1
ATOM 737 N N . LYS A 1 96 ? 14.347 -19.258 4.421 1.00 49.12 96 LYS A N 1
ATOM 738 C CA . LYS A 1 96 ? 15.062 -18.319 5.292 1.00 49.12 96 LYS A CA 1
ATOM 739 C C . LYS A 1 96 ? 14.437 -16.918 5.312 1.00 49.12 96 LYS A C 1
ATOM 741 O O . LYS A 1 96 ? 14.378 -16.307 6.374 1.00 49.12 96 LYS A O 1
ATOM 746 N N . ASP A 1 97 ? 13.952 -16.430 4.168 1.00 48.66 97 ASP A N 1
ATOM 747 C CA . ASP A 1 97 ? 13.433 -15.062 4.015 1.00 48.66 97 ASP A CA 1
ATOM 748 C C . ASP A 1 97 ? 11.893 -14.987 4.022 1.00 48.66 97 ASP A C 1
ATOM 750 O O . ASP A 1 97 ? 11.323 -13.920 4.246 1.00 48.66 97 ASP A O 1
ATOM 754 N N . HIS A 1 98 ? 11.189 -16.106 3.804 1.00 46.31 98 HIS A N 1
ATOM 755 C CA . HIS A 1 98 ? 9.737 -16.218 3.982 1.00 46.31 98 HIS A CA 1
ATOM 756 C C . HIS A 1 98 ? 9.430 -17.026 5.245 1.00 46.31 98 HIS A C 1
ATOM 758 O O . HIS A 1 98 ? 8.857 -18.113 5.185 1.00 46.31 98 HIS A O 1
ATOM 764 N N . VAL A 1 99 ? 9.716 -16.421 6.399 1.00 45.59 99 VAL A N 1
ATOM 765 C CA . VAL A 1 99 ? 9.355 -16.904 7.752 1.00 45.59 99 VAL A CA 1
ATOM 766 C C . VAL A 1 99 ? 7.867 -17.328 7.866 1.00 45.59 99 VAL A C 1
ATOM 768 O O . VAL A 1 99 ? 7.471 -18.099 8.734 1.00 45.59 99 VAL A O 1
ATOM 771 N N . TRP A 1 100 ? 7.024 -16.862 6.943 1.00 44.81 100 TRP A N 1
ATOM 772 C CA . TRP A 1 100 ? 5.580 -17.085 6.858 1.00 44.81 100 TRP A CA 1
ATOM 773 C C . TRP A 1 100 ? 5.151 -18.525 6.529 1.00 44.81 100 TRP A C 1
ATOM 775 O O . TRP A 1 100 ? 4.041 -18.911 6.899 1.00 44.81 100 TRP A O 1
ATOM 785 N N . ALA A 1 101 ? 5.968 -19.309 5.813 1.00 40.50 101 ALA A N 1
ATOM 786 C CA . ALA A 1 101 ? 5.564 -20.652 5.381 1.00 40.50 101 ALA A CA 1
ATOM 787 C C . ALA A 1 101 ? 5.468 -21.630 6.568 1.00 40.50 101 ALA A C 1
ATOM 789 O O . ALA A 1 101 ? 4.461 -22.332 6.702 1.00 40.50 101 ALA A O 1
ATOM 790 N N . ASP A 1 102 ? 6.437 -21.585 7.485 1.00 38.72 102 ASP A N 1
ATOM 791 C CA . ASP A 1 102 ? 6.519 -22.514 8.620 1.00 38.72 102 ASP A CA 1
ATOM 792 C C . ASP A 1 102 ? 5.571 -22.156 9.774 1.00 38.72 102 ASP A C 1
ATOM 794 O O . ASP A 1 102 ? 5.030 -23.043 10.436 1.00 38.72 102 ASP A O 1
ATOM 798 N N . ILE A 1 103 ? 5.258 -20.869 9.969 1.00 45.84 103 ILE A N 1
ATOM 799 C CA . ILE A 1 103 ? 4.291 -20.431 10.996 1.00 45.84 103 ILE A CA 1
ATOM 800 C C . ILE A 1 103 ? 2.850 -20.843 10.627 1.00 45.84 103 ILE A C 1
ATOM 802 O O . ILE A 1 103 ? 1.999 -21.012 11.503 1.00 45.84 103 ILE A O 1
ATOM 806 N N . SER A 1 104 ? 2.547 -21.026 9.336 1.00 44.22 104 SER A N 1
ATOM 807 C CA . SER A 1 104 ? 1.185 -21.341 8.872 1.00 44.22 104 SER A CA 1
ATOM 808 C C . SER A 1 104 ? 0.775 -22.809 9.047 1.00 44.22 104 SER A C 1
ATOM 810 O O . SER A 1 104 ? -0.401 -23.076 9.276 1.00 44.22 104 SER A O 1
ATOM 812 N N . ASN A 1 105 ? 1.725 -23.750 9.020 1.00 41.62 105 ASN A N 1
ATOM 813 C CA . ASN A 1 105 ? 1.412 -25.185 8.997 1.00 41.62 105 ASN A CA 1
ATOM 814 C C . ASN A 1 105 ? 1.674 -25.921 10.325 1.00 41.62 105 ASN A C 1
ATOM 816 O O . ASN A 1 105 ? 1.207 -27.045 10.494 1.00 41.62 105 ASN A O 1
ATOM 820 N N . GLY A 1 106 ? 2.393 -25.317 11.278 1.00 42.59 106 GLY A N 1
ATOM 821 C CA . GLY A 1 106 ? 2.878 -26.028 12.468 1.00 42.59 106 GLY A CA 1
ATOM 822 C C . GLY A 1 106 ? 1.887 -26.243 13.621 1.00 42.59 106 GLY A C 1
ATOM 823 O O . GLY A 1 106 ? 2.064 -27.192 14.378 1.00 42.59 106 GLY A O 1
ATOM 824 N N . LEU A 1 107 ? 0.863 -25.402 13.819 1.00 45.25 107 LEU A N 1
ATOM 825 C CA . LEU A 1 107 ? 0.088 -25.401 15.077 1.00 45.25 107 LEU A CA 1
ATOM 826 C C . LEU A 1 107 ? -1.355 -24.885 14.900 1.00 45.25 107 LEU A C 1
ATOM 828 O O . LEU A 1 107 ? -1.696 -23.832 15.424 1.00 45.25 107 LEU A O 1
ATOM 832 N N . SER A 1 108 ? -2.231 -25.602 14.188 1.00 55.34 108 SER A N 1
ATOM 833 C CA . SER A 1 108 ? -3.625 -25.143 13.991 1.00 55.34 108 SER A CA 1
ATOM 834 C C . SER A 1 108 ? -4.416 -25.049 15.312 1.00 55.34 108 SER A C 1
ATOM 836 O O . SER A 1 108 ? -4.975 -24.002 15.601 1.00 55.34 108 SER A O 1
ATOM 838 N N . PHE A 1 109 ? -4.383 -26.057 16.191 1.00 54.00 109 PHE A N 1
ATOM 839 C CA . PHE A 1 109 ? -5.221 -26.031 17.405 1.00 54.00 109 PHE A CA 1
ATOM 840 C C . PHE A 1 109 ? -4.749 -25.070 18.507 1.00 54.00 109 PHE A C 1
ATOM 842 O O . PHE A 1 109 ? -5.576 -24.438 19.162 1.00 54.00 109 PHE A O 1
ATOM 849 N N . VAL A 1 110 ? -3.436 -24.960 18.737 1.00 61.09 110 VAL A N 1
ATOM 850 C CA . VAL A 1 110 ? -2.889 -24.037 19.752 1.00 61.09 110 VAL A CA 1
ATOM 851 C C . VAL A 1 110 ? -3.120 -22.593 19.312 1.00 61.09 110 VAL A C 1
ATOM 853 O O . VAL A 1 110 ? -3.584 -21.774 20.101 1.00 61.09 110 VAL A O 1
ATOM 856 N N . ARG A 1 111 ? -2.903 -22.309 18.023 1.00 68.25 111 ARG A N 1
ATOM 857 C CA . ARG A 1 111 ? -3.146 -20.989 17.444 1.00 68.25 111 ARG A CA 1
ATOM 858 C C . ARG A 1 111 ? -4.627 -20.616 17.467 1.00 68.25 111 ARG A C 1
ATOM 860 O O . ARG A 1 111 ? -4.942 -19.473 17.771 1.00 68.25 111 ARG A O 1
ATOM 867 N N . ASP A 1 112 ? -5.534 -21.561 17.229 1.00 68.31 112 ASP A N 1
ATOM 868 C CA . ASP A 1 112 ? -6.977 -21.308 17.321 1.00 68.31 112 ASP A CA 1
ATOM 869 C C . ASP A 1 112 ? -7.409 -20.943 18.752 1.00 68.31 112 ASP A C 1
ATOM 871 O O . ASP A 1 112 ? -8.215 -20.030 18.938 1.00 68.31 112 ASP A O 1
ATOM 875 N N . GLN A 1 113 ? -6.843 -21.596 19.776 1.00 72.19 113 GLN A N 1
ATOM 876 C CA . GLN A 1 113 ? -7.096 -21.247 21.182 1.00 72.19 113 GLN A CA 1
ATOM 877 C C . GLN A 1 113 ? -6.525 -19.871 21.549 1.00 72.19 113 GLN A C 1
ATOM 879 O O . GLN A 1 113 ? -7.200 -19.080 22.211 1.00 72.19 113 GLN A O 1
ATOM 884 N N . GLU A 1 114 ? -5.307 -19.561 21.101 1.00 78.38 114 GLU A N 1
ATOM 885 C CA . GLU A 1 114 ? -4.690 -18.246 21.296 1.00 78.38 114 GLU A CA 1
ATOM 886 C C . GLU A 1 114 ? -5.498 -17.141 20.609 1.00 78.38 114 GLU A C 1
ATOM 888 O O . GLU A 1 114 ? -5.778 -16.104 21.217 1.00 78.38 114 GLU A O 1
ATOM 893 N N . ILE A 1 115 ? -5.939 -17.376 19.370 1.00 78.38 115 ILE A N 1
ATOM 894 C CA . ILE A 1 115 ? -6.799 -16.451 18.632 1.00 78.38 115 ILE A CA 1
ATOM 895 C C . ILE A 1 115 ? -8.125 -16.278 19.369 1.00 78.38 115 ILE A C 1
ATOM 897 O O . ILE A 1 115 ? -8.534 -15.139 19.573 1.00 78.38 115 ILE A O 1
ATOM 901 N N . ALA A 1 116 ? -8.775 -17.351 19.827 1.00 79.81 116 ALA A N 1
ATOM 902 C CA . ALA A 1 116 ? -10.025 -17.256 20.580 1.00 79.81 116 ALA A CA 1
ATOM 903 C C . ALA A 1 116 ? -9.874 -16.392 21.846 1.00 79.81 116 ALA A C 1
ATOM 905 O O . ALA A 1 116 ? -10.676 -15.485 22.068 1.00 79.81 116 ALA A O 1
ATOM 906 N N . ALA A 1 117 ? -8.801 -16.586 22.617 1.00 83.75 117 ALA A N 1
ATOM 907 C CA . ALA A 1 117 ? -8.513 -15.773 23.800 1.00 83.75 117 ALA A CA 1
ATOM 908 C C . ALA A 1 117 ? -8.230 -14.297 23.459 1.00 83.75 117 ALA A C 1
ATOM 910 O O . ALA A 1 117 ? -8.544 -13.392 24.236 1.00 83.75 117 ALA A O 1
ATOM 911 N N . VAL A 1 118 ? -7.628 -14.028 22.297 1.00 85.31 118 VAL A N 1
ATOM 912 C CA . VAL A 1 118 ? -7.427 -12.664 21.795 1.00 85.31 118 VAL A CA 1
ATOM 913 C C . VAL A 1 118 ? -8.741 -12.058 21.298 1.00 85.31 118 VAL A C 1
ATOM 915 O O . VAL A 1 118 ? -8.944 -10.858 21.485 1.00 85.31 118 VAL A O 1
ATOM 918 N N . MET A 1 119 ? -9.645 -12.854 20.715 1.00 85.56 119 MET A N 1
ATOM 919 C CA . MET A 1 119 ? -10.943 -12.417 20.181 1.00 85.56 119 MET A CA 1
ATOM 920 C C . MET A 1 119 ? -11.850 -11.784 21.245 1.00 85.56 119 MET A C 1
ATOM 922 O O . MET A 1 119 ? -12.607 -10.875 20.909 1.00 85.56 119 MET A O 1
ATOM 926 N N . GLU A 1 120 ? -11.720 -12.195 22.508 1.00 85.69 120 GLU A N 1
ATOM 927 C CA . GLU A 1 120 ? -12.458 -11.646 23.657 1.00 85.69 120 GLU A CA 1
ATOM 928 C C . GLU A 1 120 ? -11.951 -10.271 24.124 1.00 85.69 120 GLU A C 1
ATOM 930 O O . GLU A 1 120 ? -12.647 -9.551 24.843 1.00 85.69 120 GLU A O 1
ATOM 935 N N . ARG A 1 121 ? -10.735 -9.883 23.726 1.00 91.69 121 ARG A N 1
ATOM 936 C CA . ARG A 1 121 ? -10.128 -8.606 24.113 1.00 91.69 121 ARG A CA 1
ATOM 937 C C . ARG A 1 121 ? -10.574 -7.490 23.175 1.00 91.69 121 ARG A C 1
ATOM 939 O O . ARG A 1 121 ? -10.811 -7.703 21.985 1.00 91.69 121 ARG A O 1
ATOM 946 N N . LYS A 1 122 ? -10.598 -6.264 23.706 1.00 94.12 122 LYS A N 1
ATOM 947 C CA . LYS A 1 122 ? -10.697 -5.048 22.893 1.00 94.12 122 LYS A CA 1
ATOM 948 C C . LYS A 1 122 ? -9.485 -4.988 21.957 1.00 94.12 122 LYS A C 1
ATOM 950 O O . LYS A 1 122 ? -8.354 -5.017 22.439 1.00 94.12 122 LYS A O 1
ATOM 955 N N . ALA A 1 123 ? -9.722 -4.921 20.650 1.00 96.25 123 ALA A N 1
ATOM 956 C CA . ALA A 1 123 ? -8.648 -4.914 19.662 1.00 96.25 123 ALA A CA 1
ATOM 957 C C . ALA A 1 123 ? -7.819 -3.618 19.730 1.00 96.25 123 ALA A C 1
ATOM 959 O O . ALA A 1 123 ? -8.355 -2.529 19.958 1.00 96.25 123 ALA A O 1
ATOM 960 N N . ASP A 1 124 ? -6.518 -3.716 19.480 1.00 97.56 124 ASP A N 1
ATOM 961 C CA . ASP A 1 124 ? -5.645 -2.546 19.381 1.00 97.56 124 ASP A CA 1
ATOM 962 C C . ASP A 1 124 ? -5.880 -1.821 18.054 1.00 97.56 124 ASP A C 1
ATOM 964 O O . ASP A 1 124 ? -5.973 -0.593 18.026 1.00 97.56 124 ASP A O 1
ATOM 968 N N . ALA A 1 125 ? -6.051 -2.580 16.967 1.00 98.06 125 ALA A N 1
ATOM 969 C CA . ALA A 1 125 ? -6.308 -2.048 15.634 1.00 98.06 125 ALA A CA 1
ATOM 970 C C . ALA A 1 125 ? -7.384 -2.833 14.869 1.00 98.06 125 ALA A C 1
ATOM 972 O O . ALA A 1 125 ? -7.461 -4.061 14.949 1.00 98.06 125 ALA A O 1
ATOM 973 N N . CYS A 1 126 ? -8.173 -2.106 14.079 1.00 98.50 126 CYS A N 1
ATOM 974 C CA . CYS A 1 126 ? -9.003 -2.635 13.005 1.00 98.50 126 CYS A CA 1
ATOM 975 C C . CYS A 1 126 ? -8.397 -2.259 11.643 1.00 98.50 126 CYS A C 1
ATOM 977 O O . CYS A 1 126 ? -8.294 -1.081 11.307 1.00 98.50 126 CYS A O 1
ATOM 979 N N . VAL A 1 127 ? -8.002 -3.245 10.846 1.00 98.69 127 VAL A N 1
ATOM 980 C CA . VAL A 1 127 ? -7.456 -3.031 9.501 1.00 98.69 127 VAL A CA 1
ATOM 981 C C . VAL A 1 127 ? -8.586 -3.112 8.481 1.00 98.69 127 VAL A C 1
ATOM 983 O O . VAL A 1 127 ? -9.231 -4.149 8.340 1.00 98.69 127 VAL A O 1
ATOM 986 N N . LEU A 1 128 ? -8.830 -2.021 7.771 1.00 98.44 128 LEU A N 1
ATOM 987 C CA . LEU A 1 128 ? -9.815 -1.903 6.705 1.00 98.44 128 LEU A CA 1
ATOM 988 C C . LEU A 1 128 ? -9.100 -2.117 5.371 1.00 98.44 128 LEU A C 1
ATOM 990 O O . LEU A 1 128 ? -8.312 -1.278 4.940 1.00 98.44 128 LEU A O 1
ATOM 994 N N . ILE A 1 129 ? -9.343 -3.265 4.746 1.00 98.19 129 ILE A N 1
ATOM 995 C CA . ILE A 1 129 ? -8.625 -3.729 3.560 1.00 98.19 129 ILE A CA 1
ATOM 996 C C . ILE A 1 129 ? -9.538 -3.572 2.352 1.00 98.19 129 ILE A C 1
ATOM 998 O O . ILE A 1 129 ? -10.482 -4.345 2.165 1.00 98.19 129 ILE A O 1
ATOM 1002 N N . ARG A 1 130 ? -9.222 -2.579 1.527 1.00 96.12 130 ARG A N 1
ATOM 1003 C CA . ARG A 1 130 ? -9.847 -2.352 0.228 1.00 96.12 130 ARG A CA 1
ATOM 1004 C C . ARG A 1 130 ? -9.310 -3.389 -0.753 1.00 96.12 130 ARG A C 1
ATOM 1006 O O . ARG A 1 130 ? -8.103 -3.479 -0.974 1.00 96.12 130 ARG A O 1
ATOM 1013 N N . ALA A 1 131 ? -10.194 -4.197 -1.316 1.00 95.06 131 ALA A N 1
ATOM 1014 C CA . ALA A 1 131 ? -9.834 -5.234 -2.269 1.00 95.06 131 ALA A CA 1
ATOM 1015 C C . ALA A 1 131 ? -10.511 -4.995 -3.623 1.00 95.06 131 ALA A C 1
ATOM 1017 O O . ALA A 1 131 ? -11.653 -4.544 -3.690 1.00 95.06 131 ALA A O 1
ATOM 1018 N N . SER A 1 132 ? -9.816 -5.353 -4.699 1.00 93.81 132 SER A N 1
ATOM 1019 C CA . SER A 1 132 ? -10.326 -5.322 -6.072 1.00 93.81 132 SER A CA 1
ATOM 1020 C C . SER A 1 132 ? -9.777 -6.505 -6.882 1.00 93.81 132 SER A C 1
ATOM 1022 O O . SER A 1 132 ? -8.851 -7.188 -6.423 1.00 93.81 132 SER A O 1
ATOM 1024 N N . PRO A 1 133 ? -10.276 -6.760 -8.108 1.00 93.12 133 PRO A N 1
ATOM 1025 C CA . PRO A 1 133 ? -9.713 -7.783 -8.991 1.00 93.12 133 PRO A CA 1
ATOM 1026 C C . PRO A 1 133 ? -8.204 -7.647 -9.246 1.00 93.12 133 PRO A C 1
ATOM 1028 O O . PRO A 1 133 ? -7.549 -8.634 -9.580 1.00 93.12 133 PRO A O 1
ATOM 1031 N N . GLU A 1 134 ? -7.620 -6.463 -9.043 1.00 92.06 134 GLU A N 1
ATOM 1032 C CA . GLU A 1 134 ? -6.170 -6.244 -9.129 1.00 92.06 134 GLU A CA 1
ATOM 1033 C C . GLU A 1 134 ? -5.378 -6.874 -7.972 1.00 92.06 134 GLU A C 1
ATOM 1035 O O . GLU A 1 134 ? -4.150 -6.915 -8.015 1.00 92.06 134 GLU A O 1
ATOM 1040 N N . ASN A 1 135 ? -6.063 -7.447 -6.979 1.00 94.06 135 ASN A N 1
ATOM 1041 C CA . ASN A 1 135 ? -5.470 -8.202 -5.875 1.00 94.06 135 ASN A CA 1
ATOM 1042 C C . ASN A 1 135 ? -5.722 -9.719 -5.976 1.00 94.06 135 ASN A C 1
ATOM 1044 O O . ASN A 1 135 ? -5.499 -10.446 -5.003 1.00 94.06 135 ASN A O 1
ATOM 1048 N N . ALA A 1 136 ? -6.212 -10.209 -7.119 1.00 92.56 136 ALA A N 1
ATOM 1049 C CA . ALA A 1 136 ? -6.455 -11.630 -7.360 1.00 92.56 136 ALA A CA 1
ATOM 1050 C C . ALA A 1 136 ? -5.165 -12.482 -7.348 1.00 92.56 136 ALA A C 1
ATOM 1052 O O . ALA A 1 136 ? -4.047 -11.976 -7.423 1.00 92.56 136 ALA A O 1
ATOM 1053 N N . GLU A 1 137 ? -5.311 -13.809 -7.269 1.00 88.44 137 GLU A N 1
ATOM 1054 C CA . GLU A 1 137 ? -4.177 -14.742 -7.137 1.00 88.44 137 GLU A CA 1
ATOM 1055 C C . GLU A 1 137 ? -3.259 -14.829 -8.360 1.00 88.44 137 GLU A C 1
ATOM 1057 O O . GLU A 1 137 ? -2.144 -15.337 -8.257 1.00 88.44 137 GLU A O 1
ATOM 1062 N N . ASP A 1 138 ? -3.694 -14.356 -9.519 1.00 84.81 138 ASP A N 1
ATOM 1063 C CA . ASP A 1 138 ? -2.893 -14.273 -10.741 1.00 84.81 138 ASP A CA 1
ATOM 1064 C C . ASP A 1 138 ? -2.096 -12.959 -10.845 1.00 84.81 138 ASP A C 1
ATOM 1066 O O . ASP A 1 138 ? -1.261 -12.807 -11.738 1.00 84.81 138 ASP A O 1
ATOM 1070 N N . LYS A 1 139 ? -2.318 -12.014 -9.923 1.00 89.44 139 LYS A N 1
ATOM 1071 C CA . LYS A 1 139 ? -1.669 -10.697 -9.907 1.00 89.44 139 LYS A CA 1
ATOM 1072 C C . LYS A 1 139 ? -0.311 -10.747 -9.205 1.00 89.44 139 LYS A C 1
ATOM 1074 O O . LYS A 1 139 ? 0.012 -11.693 -8.494 1.00 89.44 139 LYS A O 1
ATOM 1079 N N . VAL A 1 140 ? 0.520 -9.722 -9.412 1.00 88.12 140 VAL A N 1
ATOM 1080 C CA . VAL A 1 140 ? 1.846 -9.637 -8.766 1.00 88.12 140 VAL A CA 1
ATOM 1081 C C . VAL A 1 140 ? 1.705 -9.402 -7.262 1.00 88.12 140 VAL A C 1
ATOM 1083 O O . VAL A 1 140 ? 2.307 -10.115 -6.462 1.00 88.12 140 VAL A O 1
ATOM 1086 N N . PHE A 1 141 ? 0.876 -8.429 -6.887 1.00 93.31 141 PHE A N 1
ATOM 1087 C CA . PHE A 1 141 ? 0.594 -8.077 -5.500 1.00 93.31 141 PHE A CA 1
ATOM 1088 C C . PHE A 1 141 ? -0.803 -8.574 -5.147 1.00 93.31 141 PHE A C 1
ATOM 1090 O O . PHE A 1 141 ? -1.800 -8.082 -5.670 1.00 93.31 141 PHE A O 1
ATOM 1097 N N . LYS A 1 142 ? -0.853 -9.604 -4.306 1.00 94.44 142 LYS A N 1
ATOM 1098 C CA . LYS A 1 142 ? -2.051 -10.417 -4.082 1.00 94.44 142 LYS A CA 1
ATOM 1099 C C . LYS A 1 142 ? -2.610 -10.188 -2.689 1.00 94.44 142 LYS A C 1
ATOM 1101 O O . LYS A 1 142 ? -1.842 -10.107 -1.727 1.00 94.44 142 LYS A O 1
ATOM 1106 N N . LEU A 1 143 ? -3.932 -10.278 -2.570 1.00 95.75 143 LEU A N 1
ATOM 1107 C CA . LEU A 1 143 ? -4.625 -10.214 -1.286 1.00 95.75 143 LEU A CA 1
ATOM 1108 C C . LEU A 1 143 ? -4.117 -11.281 -0.306 1.00 95.75 143 LEU A C 1
ATOM 1110 O O . LEU A 1 143 ? -3.902 -10.983 0.862 1.00 95.75 143 LEU A O 1
ATOM 1114 N N . SER A 1 144 ? -3.836 -12.508 -0.754 1.00 93.50 144 SER A N 1
ATOM 1115 C CA . SER A 1 144 ? -3.307 -13.550 0.141 1.00 93.50 144 SER A CA 1
ATOM 1116 C C . SER A 1 144 ? -1.932 -13.231 0.729 1.00 93.50 144 SER A C 1
ATOM 1118 O O . SER A 1 144 ? -1.600 -13.735 1.801 1.00 93.50 144 SER A O 1
ATOM 1120 N N . ALA A 1 145 ? -1.103 -12.434 0.050 1.00 91.75 145 ALA A N 1
ATOM 1121 C CA . ALA A 1 145 ? 0.171 -11.978 0.602 1.00 91.75 145 ALA A CA 1
ATOM 1122 C C . ALA A 1 145 ? -0.062 -10.911 1.680 1.00 91.75 145 ALA A C 1
ATOM 1124 O O . ALA A 1 145 ? 0.521 -10.998 2.759 1.00 91.75 145 ALA A O 1
ATOM 1125 N N . MET A 1 146 ? -0.979 -9.973 1.424 1.00 97.00 146 MET A N 1
ATOM 1126 C CA . MET A 1 146 ? -1.409 -8.974 2.401 1.00 97.00 146 MET A CA 1
ATOM 1127 C C . MET A 1 146 ? -1.964 -9.633 3.673 1.00 97.00 146 MET A C 1
ATOM 1129 O O . MET A 1 146 ? -1.476 -9.354 4.769 1.00 97.00 146 MET A O 1
ATOM 1133 N N . LEU A 1 147 ? -2.920 -10.561 3.544 1.00 95.06 147 LEU A N 1
ATOM 1134 C CA . LEU A 1 147 ? -3.541 -11.228 4.696 1.00 95.06 147 LEU A CA 1
ATOM 1135 C C . LEU A 1 147 ? -2.511 -12.022 5.506 1.00 95.06 147 LEU A C 1
ATOM 1137 O O . LEU A 1 147 ? -2.500 -11.936 6.732 1.00 95.06 147 LEU A O 1
ATOM 1141 N N . ARG A 1 148 ? -1.585 -12.720 4.836 1.00 91.19 148 ARG A N 1
ATOM 1142 C CA . ARG A 1 148 ? -0.471 -13.399 5.514 1.00 91.19 148 ARG A CA 1
ATOM 1143 C C . ARG A 1 148 ? 0.434 -12.426 6.264 1.00 91.19 148 ARG A C 1
ATOM 1145 O O . ARG A 1 148 ? 0.851 -12.745 7.371 1.00 91.19 148 ARG A O 1
ATOM 1152 N N . SER A 1 149 ? 0.684 -11.238 5.713 1.00 95.75 149 SER A N 1
ATOM 1153 C CA . SER A 1 149 ? 1.487 -10.209 6.387 1.00 95.75 149 SER A CA 1
ATOM 1154 C C . SER A 1 149 ? 0.854 -9.714 7.697 1.00 95.75 149 SER A C 1
ATOM 1156 O O . SER A 1 149 ? 1.560 -9.456 8.673 1.00 95.75 149 SER A O 1
ATOM 1158 N N . LEU A 1 150 ? -0.485 -9.677 7.773 1.00 96.31 150 LEU A N 1
ATOM 1159 C CA . LEU A 1 150 ? -1.192 -9.430 9.033 1.00 96.31 150 LEU A CA 1
ATOM 1160 C C . LEU A 1 150 ? -1.068 -10.614 9.999 1.00 96.31 150 LEU A C 1
ATOM 1162 O O . LEU A 1 150 ? -0.838 -10.436 11.194 1.00 96.31 150 LEU A O 1
ATOM 1166 N N . GLN A 1 151 ? -1.182 -11.839 9.487 1.00 92.19 151 GLN A N 1
ATOM 1167 C CA . GLN A 1 151 ? -1.148 -13.059 10.297 1.00 92.19 151 GLN A CA 1
ATOM 1168 C C . GLN A 1 151 ? 0.131 -13.259 11.104 1.00 92.19 151 GLN A C 1
ATOM 1170 O O . GLN A 1 151 ? 0.050 -13.917 12.143 1.00 92.19 151 GLN A O 1
ATOM 1175 N N . ALA A 1 152 ? 1.274 -12.730 10.657 1.00 92.31 152 ALA A N 1
ATOM 1176 C CA . ALA A 1 152 ? 2.518 -12.783 11.430 1.00 92.31 152 ALA A CA 1
ATOM 1177 C C . ALA A 1 152 ? 2.965 -11.438 12.008 1.00 92.31 152 ALA A C 1
ATOM 1179 O O . ALA A 1 152 ? 4.134 -11.284 12.344 1.00 92.31 152 ALA A O 1
ATOM 1180 N N . GLN A 1 153 ? 2.042 -10.492 12.203 1.00 95.19 153 GLN A N 1
ATOM 1181 C CA . GLN A 1 153 ? 2.303 -9.389 13.130 1.00 95.19 153 GLN A CA 1
ATOM 1182 C C . GLN A 1 153 ? 2.658 -9.942 14.513 1.00 95.19 153 GLN A C 1
ATOM 1184 O O . GLN A 1 153 ? 2.000 -10.870 14.974 1.00 95.19 153 GLN A O 1
ATOM 1189 N N . HIS A 1 154 ? 3.656 -9.375 15.190 1.00 94.25 154 HIS A N 1
ATOM 1190 C CA . HIS A 1 154 ? 4.011 -9.752 16.560 1.00 94.25 154 HIS A CA 1
ATOM 1191 C C . HIS A 1 154 ? 2.874 -9.422 17.529 1.00 94.25 154 HIS A C 1
ATOM 1193 O O . HIS A 1 154 ? 2.445 -10.280 18.307 1.00 94.25 154 HIS A O 1
ATOM 1199 N N . ASN A 1 155 ? 2.329 -8.205 17.438 1.00 94.50 155 ASN A N 1
ATOM 1200 C CA . ASN A 1 155 ? 1.073 -7.874 18.091 1.00 94.50 155 ASN A CA 1
ATOM 1201 C C . ASN A 1 155 ? -0.063 -8.689 17.450 1.00 94.50 155 ASN A C 1
ATOM 1203 O O . ASN A 1 155 ? -0.452 -8.432 16.317 1.00 94.50 155 ASN A O 1
ATOM 1207 N N . GLN A 1 156 ? -0.619 -9.656 18.184 1.00 92.44 156 GLN A N 1
ATOM 1208 C CA . GLN A 1 156 ? -1.728 -10.493 17.708 1.00 92.44 156 GLN A CA 1
ATOM 1209 C C . GLN A 1 156 ? -3.111 -9.840 17.878 1.00 92.44 156 GLN A C 1
ATOM 1211 O O . GLN A 1 156 ? -4.094 -10.344 17.326 1.00 92.44 156 GLN A O 1
ATOM 1216 N N . ASN A 1 157 ? -3.219 -8.748 18.647 1.00 95.62 157 ASN A N 1
ATOM 1217 C CA . ASN A 1 157 ? -4.482 -8.131 19.057 1.00 95.62 157 ASN A CA 1
ATOM 1218 C C . ASN A 1 157 ? -5.040 -7.145 18.018 1.00 95.62 157 ASN A C 1
ATOM 1220 O O . ASN A 1 157 ? -5.389 -6.006 18.323 1.00 95.62 157 ASN A O 1
ATOM 1224 N N . TRP A 1 158 ? -5.169 -7.596 16.777 1.00 96.69 158 TRP A N 1
ATOM 1225 C CA . TRP A 1 158 ? -5.801 -6.846 15.695 1.00 96.69 158 TRP A CA 1
ATOM 1226 C C . TRP A 1 158 ? -7.001 -7.603 15.131 1.00 96.69 158 TRP A C 1
ATOM 1228 O O . TRP A 1 158 ? -7.178 -8.805 15.354 1.00 96.69 158 TRP A O 1
ATOM 1238 N N . ARG A 1 159 ? -7.852 -6.883 14.408 1.00 97.12 159 ARG A N 1
ATOM 1239 C CA . ARG A 1 159 ? -8.943 -7.425 13.589 1.00 97.12 159 ARG A CA 1
ATOM 1240 C C . ARG A 1 159 ? -8.841 -6.833 12.198 1.00 97.12 159 ARG A C 1
ATOM 1242 O O . ARG A 1 159 ? -8.264 -5.762 12.035 1.00 97.12 159 ARG A O 1
ATOM 1249 N N . ALA A 1 160 ? -9.403 -7.507 11.209 1.00 97.94 160 ALA A N 1
ATOM 1250 C CA . ALA A 1 160 ? -9.433 -6.997 9.853 1.00 97.94 160 ALA A CA 1
ATOM 1251 C C . ALA A 1 160 ? -10.809 -7.178 9.218 1.00 97.94 160 ALA A C 1
ATOM 1253 O O . ALA A 1 160 ? -11.492 -8.182 9.436 1.00 97.94 160 ALA A O 1
ATOM 1254 N N . VAL A 1 161 ? -11.187 -6.200 8.407 1.00 98.00 161 VAL A N 1
ATOM 1255 C CA . VAL A 1 161 ? -12.343 -6.251 7.522 1.00 98.00 161 VAL A CA 1
ATOM 1256 C C . VAL A 1 161 ? -11.835 -6.102 6.100 1.00 98.00 161 VAL A C 1
ATOM 1258 O O . VAL A 1 161 ? -11.205 -5.105 5.763 1.00 98.00 161 VAL A O 1
ATOM 1261 N N . VAL A 1 162 ? -12.115 -7.101 5.275 1.00 97.75 162 VAL A N 1
ATOM 1262 C CA . VAL A 1 162 ? -11.849 -7.085 3.841 1.00 97.75 162 VAL A CA 1
ATOM 1263 C C . VAL A 1 162 ? -13.155 -6.793 3.130 1.00 97.75 162 VAL A C 1
ATOM 1265 O O . VAL A 1 162 ? -14.154 -7.472 3.368 1.00 97.75 162 VAL A O 1
ATOM 1268 N N . PHE A 1 163 ? -13.148 -5.806 2.249 1.00 95.88 163 PHE A N 1
ATOM 1269 C CA . PHE A 1 163 ? -14.327 -5.412 1.493 1.00 95.88 163 PHE A CA 1
ATOM 1270 C C . PHE A 1 163 ? -13.930 -4.983 0.090 1.00 95.88 163 PHE A C 1
ATOM 1272 O O . PHE A 1 163 ? -12.801 -4.554 -0.159 1.00 95.88 163 PHE A O 1
ATOM 1279 N N . GLN A 1 164 ? -14.874 -5.103 -0.835 1.00 92.81 164 GLN A N 1
ATOM 1280 C CA . GLN A 1 164 ? -14.674 -4.607 -2.181 1.00 92.81 164 GLN A CA 1
ATOM 1281 C C . GLN A 1 164 ? -14.908 -3.096 -2.210 1.00 92.81 164 GLN A C 1
ATOM 1283 O O . GLN A 1 164 ? -15.972 -2.626 -1.806 1.00 92.81 164 GLN A O 1
ATOM 1288 N N . SER A 1 165 ? -13.910 -2.333 -2.651 1.00 87.38 165 SER A N 1
ATOM 1289 C CA . SER A 1 165 ? -13.973 -0.866 -2.655 1.00 87.38 165 SER A CA 1
ATOM 1290 C C . SER A 1 165 ? -14.529 -0.271 -3.952 1.00 87.38 165 SER A C 1
ATOM 1292 O O . SER A 1 165 ? -14.812 0.924 -4.002 1.00 87.38 165 SER A O 1
ATOM 1294 N N . ASP A 1 166 ? -14.702 -1.090 -4.988 1.00 83.75 166 ASP A N 1
ATOM 1295 C CA . ASP A 1 166 ? -15.185 -0.690 -6.308 1.00 83.75 166 ASP A CA 1
ATOM 1296 C C . ASP A 1 166 ? -16.343 -1.583 -6.793 1.00 83.75 166 ASP A C 1
ATOM 1298 O O . ASP A 1 166 ? -16.790 -2.500 -6.104 1.00 83.75 166 ASP A O 1
ATOM 1302 N N . ARG A 1 167 ? -16.847 -1.318 -8.005 1.00 82.56 167 ARG A N 1
ATOM 1303 C CA . ARG A 1 167 ? -17.898 -2.125 -8.655 1.00 82.56 167 ARG A CA 1
ATOM 1304 C C . ARG A 1 167 ? -17.357 -3.237 -9.558 1.00 82.56 167 ARG A C 1
ATOM 1306 O O . ARG A 1 167 ? -18.142 -3.889 -10.247 1.00 82.56 167 ARG A O 1
ATOM 1313 N N . ALA A 1 168 ? -16.042 -3.435 -9.619 1.00 85.94 168 ALA A N 1
ATOM 1314 C CA . ALA A 1 168 ? -15.446 -4.402 -10.527 1.00 85.94 168 ALA A CA 1
ATOM 1315 C C . ALA A 1 168 ? -15.787 -5.829 -10.081 1.00 85.94 168 ALA A C 1
ATOM 1317 O O . ALA A 1 168 ? -15.778 -6.158 -8.903 1.00 85.94 168 ALA A O 1
ATOM 1318 N N . PHE A 1 169 ? -16.125 -6.715 -11.011 1.00 87.19 169 PHE A N 1
ATOM 1319 C CA . PHE A 1 169 ? -16.553 -8.061 -10.639 1.00 87.19 169 PHE A CA 1
ATOM 1320 C C . PHE A 1 169 ? -15.392 -8.868 -10.022 1.00 87.19 169 PHE A C 1
ATOM 1322 O O . PHE A 1 169 ? -14.457 -9.232 -10.736 1.00 87.19 169 PHE A O 1
ATOM 1329 N N . PHE A 1 170 ? -15.461 -9.168 -8.715 1.00 92.31 170 PHE A N 1
ATOM 1330 C CA . PHE A 1 170 ? -14.426 -9.911 -7.978 1.00 92.31 170 PHE A CA 1
ATOM 1331 C C . PHE A 1 170 ? -14.985 -11.145 -7.226 1.00 92.31 170 PHE A C 1
ATOM 1333 O O . PHE A 1 170 ? -14.910 -11.232 -5.998 1.00 92.31 170 PHE A O 1
ATOM 1340 N N . PRO A 1 171 ? -15.554 -12.139 -7.934 1.00 91.25 171 PRO A N 1
ATOM 1341 C CA . PRO A 1 171 ? -16.288 -13.259 -7.324 1.00 91.25 171 PRO A CA 1
ATOM 1342 C C . PRO A 1 171 ? -15.445 -14.142 -6.394 1.00 91.25 171 PRO A C 1
ATOM 1344 O O . PRO A 1 171 ? -15.982 -14.830 -5.530 1.00 91.25 171 PRO A O 1
ATOM 1347 N N . GLN A 1 172 ? -14.125 -14.151 -6.570 1.00 91.81 172 GLN A N 1
ATOM 1348 C CA . GLN A 1 172 ? -13.200 -14.929 -5.757 1.00 91.81 172 GLN A CA 1
ATOM 1349 C C . GLN A 1 172 ? -12.887 -14.278 -4.403 1.00 91.81 172 GLN A C 1
ATOM 1351 O O . GLN A 1 172 ? -12.326 -14.962 -3.550 1.00 91.81 172 GLN A O 1
ATOM 1356 N N . LEU A 1 173 ? -13.256 -13.010 -4.171 1.00 93.19 173 LEU A N 1
ATOM 1357 C CA . LEU A 1 173 ? -12.933 -12.293 -2.933 1.00 93.19 173 LEU A CA 1
ATOM 1358 C C . LEU A 1 173 ? -13.348 -13.057 -1.661 1.00 93.19 173 LEU A C 1
ATOM 1360 O O . LEU A 1 173 ? -12.470 -13.292 -0.826 1.00 93.19 173 LEU A O 1
ATOM 1364 N N . PRO A 1 174 ? -14.600 -13.544 -1.509 1.00 90.25 174 PRO A N 1
ATOM 1365 C CA . PRO A 1 174 ? -14.990 -14.290 -0.312 1.00 90.25 174 PRO A CA 1
ATOM 1366 C C . PRO A 1 174 ? -14.129 -15.541 -0.104 1.00 90.25 174 PRO A C 1
ATOM 1368 O O . PRO A 1 174 ? -13.690 -15.818 1.008 1.00 90.25 174 PRO A O 1
ATOM 1371 N N . VAL A 1 175 ? -13.822 -16.262 -1.189 1.00 84.88 175 VAL A N 1
ATOM 1372 C CA . VAL A 1 175 ? -13.006 -17.483 -1.150 1.00 84.88 175 VAL A CA 1
ATOM 1373 C C . VAL A 1 175 ? -11.570 -17.176 -0.724 1.00 84.88 175 VAL A C 1
ATOM 1375 O O . VAL A 1 175 ? -10.999 -17.930 0.062 1.00 84.88 175 VAL A O 1
ATOM 1378 N N . LEU A 1 176 ? -10.979 -16.079 -1.210 1.00 87.44 176 LEU A N 1
ATOM 1379 C CA . LEU A 1 176 ? -9.629 -15.662 -0.815 1.00 87.44 176 LEU A CA 1
ATOM 1380 C C . LEU A 1 176 ? -9.559 -15.303 0.669 1.00 87.44 176 LEU A C 1
ATOM 1382 O O . LEU A 1 176 ? -8.618 -15.714 1.344 1.00 87.44 176 LEU A O 1
ATOM 1386 N N . VAL A 1 177 ? -10.574 -14.607 1.187 1.00 88.50 177 VAL A N 1
ATOM 1387 C CA . VAL A 1 177 ? -10.657 -14.277 2.615 1.00 88.50 177 VAL A CA 1
ATOM 1388 C C . VAL A 1 177 ? -10.826 -15.543 3.457 1.00 88.50 177 VAL A C 1
ATOM 1390 O O . VAL A 1 177 ? -10.093 -15.731 4.423 1.00 88.50 177 VAL A O 1
ATOM 1393 N N . THR A 1 178 ? -11.720 -16.461 3.073 1.00 80.38 178 THR A N 1
ATOM 1394 C CA . THR A 1 178 ? -11.904 -17.736 3.790 1.00 80.38 178 THR A CA 1
ATOM 1395 C C . THR A 1 178 ? -10.630 -18.584 3.806 1.00 80.38 178 THR A C 1
ATOM 1397 O O . THR A 1 178 ? -10.323 -19.202 4.822 1.00 80.38 178 THR A O 1
ATOM 1400 N N . ARG A 1 179 ? -9.847 -18.587 2.719 1.00 80.88 179 ARG A N 1
ATOM 1401 C CA . ARG A 1 179 ? -8.570 -19.319 2.632 1.00 80.88 179 ARG A CA 1
ATOM 1402 C C . ARG A 1 179 ? -7.476 -18.787 3.553 1.00 80.88 179 ARG A C 1
ATOM 1404 O O . ARG A 1 179 ? -6.498 -19.498 3.760 1.00 80.88 179 ARG A O 1
ATOM 1411 N N . ALA A 1 180 ? -7.624 -17.584 4.109 1.00 81.62 180 ALA A N 1
ATOM 1412 C CA . ALA A 1 180 ? -6.711 -17.112 5.141 1.00 81.62 180 ALA A CA 1
ATOM 1413 C C . ALA A 1 180 ? -6.838 -17.937 6.434 1.00 81.62 180 ALA A C 1
ATOM 1415 O O . ALA A 1 180 ? -5.859 -18.037 7.163 1.00 81.62 180 ALA A O 1
ATOM 1416 N N . LEU A 1 181 ? -7.998 -18.559 6.697 1.00 82.06 181 LEU A N 1
ATOM 1417 C CA . LEU A 1 181 ? -8.239 -19.401 7.878 1.00 82.06 181 LEU A CA 1
ATOM 1418 C C . LEU A 1 181 ? -7.905 -18.691 9.206 1.00 82.06 181 LEU A C 1
ATOM 1420 O O . LEU A 1 181 ? -7.319 -19.279 10.107 1.00 82.06 181 LEU A O 1
ATOM 1424 N N . ASP A 1 182 ? -8.276 -17.414 9.333 1.00 82.56 182 ASP A N 1
ATOM 1425 C CA . ASP A 1 182 ? -8.035 -16.617 10.540 1.00 82.56 182 ASP A CA 1
ATOM 1426 C C . ASP A 1 182 ? -9.311 -15.887 10.964 1.00 82.56 182 ASP A C 1
ATOM 1428 O O . ASP A 1 182 ? -9.819 -15.023 10.248 1.00 82.56 182 ASP A O 1
ATOM 1432 N N . ALA A 1 183 ? -9.823 -16.226 12.149 1.00 87.50 183 ALA A N 1
ATOM 1433 C CA . ALA A 1 183 ? -11.076 -15.690 12.680 1.00 87.50 183 ALA A CA 1
ATOM 1434 C C . ALA A 1 183 ? -11.049 -14.170 12.939 1.00 87.50 183 ALA A C 1
ATOM 1436 O O . ALA A 1 183 ? -12.106 -13.551 13.102 1.00 87.50 183 ALA A O 1
ATOM 1437 N N . ARG A 1 184 ? -9.860 -13.552 12.970 1.00 92.44 184 ARG A N 1
ATOM 1438 C CA . ARG A 1 184 ? -9.696 -12.097 13.095 1.00 92.44 184 ARG A CA 1
ATOM 1439 C C . ARG A 1 184 ? -10.043 -11.359 11.804 1.00 92.44 184 ARG A C 1
ATOM 1441 O O . ARG A 1 184 ? -10.278 -10.152 11.864 1.00 92.44 184 ARG A O 1
ATOM 1448 N N . ILE A 1 185 ? -10.063 -12.054 10.665 1.00 94.19 185 ILE A N 1
ATOM 1449 C CA . ILE A 1 185 ? -10.285 -11.493 9.330 1.00 94.19 185 ILE A CA 1
ATOM 1450 C C . ILE A 1 185 ? -11.716 -11.807 8.892 1.00 94.19 185 ILE A C 1
ATOM 1452 O O . ILE A 1 185 ? -12.111 -12.967 8.785 1.00 94.19 185 ILE A O 1
ATOM 1456 N N . LYS A 1 186 ? -12.503 -10.770 8.602 1.00 93.75 186 LYS A N 1
ATOM 1457 C CA . LYS A 1 186 ? -13.872 -10.914 8.099 1.00 93.75 186 LYS A CA 1
ATOM 1458 C C . LYS A 1 186 ? -14.022 -10.300 6.721 1.00 93.75 186 LYS A C 1
ATOM 1460 O O . LYS A 1 186 ? -13.500 -9.223 6.462 1.00 93.75 186 LYS A O 1
ATOM 1465 N N . HIS A 1 187 ? -14.784 -10.965 5.863 1.00 95.31 187 HIS A N 1
ATOM 1466 C CA . HIS A 1 187 ? -15.287 -10.360 4.638 1.00 95.31 187 HIS A CA 1
ATOM 1467 C C . HIS A 1 187 ? -16.566 -9.575 4.951 1.00 95.31 187 HIS A C 1
ATOM 1469 O O . HIS A 1 187 ? -17.455 -10.104 5.622 1.00 95.31 187 HIS A O 1
ATOM 1475 N N . VAL A 1 188 ? -16.657 -8.337 4.469 1.00 93.88 188 VAL A N 1
ATOM 1476 C CA . VAL A 1 188 ? -17.851 -7.494 4.563 1.00 93.88 188 VAL A CA 1
ATOM 1477 C C . VAL A 1 188 ? -18.297 -7.117 3.157 1.00 93.88 188 VAL A C 1
ATOM 1479 O O . VAL A 1 188 ? -17.531 -6.551 2.378 1.00 93.88 188 VAL A O 1
ATOM 1482 N N . GLU A 1 189 ? -19.551 -7.431 2.844 1.00 91.75 189 GLU A N 1
ATOM 1483 C CA . GLU A 1 189 ? -20.185 -7.035 1.591 1.00 91.75 189 GLU A CA 1
ATOM 1484 C C . GLU A 1 189 ? -20.764 -5.627 1.753 1.00 91.75 189 GLU A C 1
ATOM 1486 O O . GLU A 1 189 ? -21.651 -5.396 2.577 1.00 91.75 189 GLU A O 1
ATOM 1491 N N . VAL A 1 190 ? -20.237 -4.674 0.984 1.00 89.00 190 VAL A N 1
ATOM 1492 C CA . VAL A 1 190 ? -20.756 -3.303 0.955 1.00 89.00 190 VAL A CA 1
ATOM 1493 C C . VAL A 1 190 ? -22.147 -3.318 0.328 1.00 89.00 190 VAL A C 1
ATOM 1495 O O . VAL A 1 190 ? -22.351 -3.942 -0.716 1.00 89.00 190 VAL A O 1
ATOM 1498 N N . SER A 1 191 ? -23.111 -2.636 0.956 1.00 84.62 191 SER A N 1
ATOM 1499 C CA . SER A 1 191 ? -24.481 -2.587 0.432 1.00 84.62 191 SER A CA 1
ATOM 1500 C C . SER A 1 191 ? -24.510 -2.083 -1.014 1.00 84.62 191 SER A C 1
ATOM 1502 O O . SER A 1 191 ? -23.876 -1.084 -1.355 1.00 84.62 191 SER A O 1
ATOM 1504 N N . LYS A 1 192 ? -25.320 -2.737 -1.853 1.00 79.31 192 LYS A N 1
ATOM 1505 C CA . LYS A 1 192 ? -25.552 -2.342 -3.253 1.00 79.31 192 LYS A CA 1
ATOM 1506 C C . LYS A 1 192 ? -26.194 -0.959 -3.381 1.00 79.31 192 LYS A C 1
ATOM 1508 O O . LYS A 1 192 ? -26.085 -0.342 -4.438 1.00 79.31 192 LYS A O 1
ATOM 1513 N N . ASP A 1 193 ? -26.829 -0.479 -2.312 1.00 77.88 193 ASP A N 1
ATOM 1514 C CA . ASP A 1 193 ? -27.431 0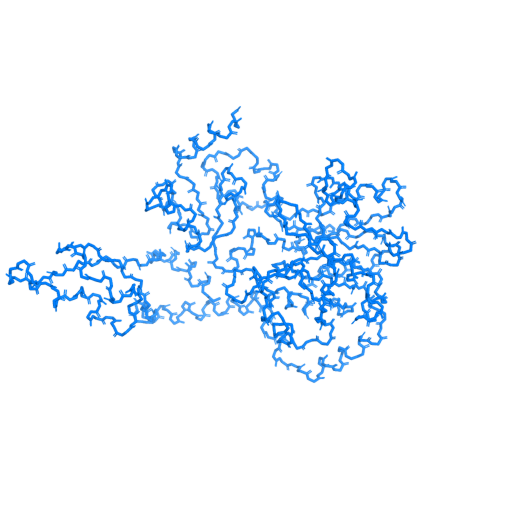.855 -2.240 1.00 77.88 193 ASP A CA 1
ATOM 1515 C C . ASP A 1 193 ? -26.378 1.963 -2.089 1.00 77.88 193 ASP A C 1
ATOM 1517 O O . ASP A 1 193 ? -26.672 3.136 -2.323 1.00 77.88 193 ASP A O 1
ATOM 1521 N N . VAL A 1 194 ? -25.136 1.613 -1.726 1.00 77.12 194 VAL A N 1
ATOM 1522 C CA . VAL A 1 194 ? -24.016 2.555 -1.759 1.00 77.12 194 VAL A CA 1
ATOM 1523 C C . VAL A 1 194 ? -23.692 2.824 -3.223 1.00 77.12 194 VAL A C 1
ATOM 1525 O O . VAL A 1 194 ? -23.110 2.001 -3.936 1.00 77.12 194 VAL A O 1
ATOM 1528 N N . VAL A 1 195 ? -24.098 4.000 -3.699 1.00 67.81 195 VAL A N 1
ATOM 1529 C CA . VAL A 1 195 ? -23.797 4.450 -5.055 1.00 67.81 195 VAL A CA 1
ATOM 1530 C C . VAL A 1 195 ? -22.317 4.813 -5.125 1.00 67.81 195 VAL A C 1
ATOM 1532 O O . VAL A 1 195 ? -21.963 5.974 -5.009 1.00 67.81 195 VAL A O 1
ATOM 1535 N N . ILE A 1 196 ? -21.454 3.811 -5.300 1.00 65.00 196 ILE A N 1
ATOM 1536 C CA . ILE A 1 196 ? -20.060 4.007 -5.712 1.00 65.00 196 ILE A CA 1
ATOM 1537 C C . ILE A 1 196 ? -20.119 4.540 -7.156 1.00 65.00 196 ILE A C 1
ATOM 1539 O O . ILE A 1 196 ? -20.574 3.793 -8.031 1.00 65.00 196 ILE A O 1
ATOM 1543 N N . PRO A 1 197 ? -19.771 5.809 -7.437 1.00 56.75 197 PRO A N 1
ATOM 1544 C CA . PRO A 1 197 ? -19.788 6.327 -8.799 1.00 56.75 197 PRO A CA 1
ATOM 1545 C C . PRO A 1 197 ? -18.909 5.456 -9.708 1.00 56.75 197 PRO A C 1
ATOM 1547 O O . PRO A 1 197 ? -17.961 4.820 -9.256 1.00 56.75 197 PRO A O 1
ATOM 1550 N N . ILE A 1 198 ? -19.236 5.382 -10.996 1.00 50.25 198 ILE A N 1
ATOM 1551 C CA . ILE A 1 198 ? -18.306 4.823 -11.982 1.00 50.25 198 ILE A CA 1
ATOM 1552 C C . ILE A 1 198 ? -17.342 5.968 -12.295 1.00 50.25 198 ILE A C 1
ATOM 1554 O O . ILE A 1 198 ? -17.818 7.006 -12.758 1.00 50.25 198 ILE A O 1
ATOM 1558 N N . PRO A 1 199 ? -16.040 5.856 -11.998 1.00 48.53 199 PRO A N 1
ATOM 1559 C CA . PRO A 1 199 ? -15.183 7.022 -12.054 1.00 48.53 199 PRO A CA 1
ATOM 1560 C C . PRO A 1 199 ? -14.847 7.381 -13.501 1.00 48.53 199 PRO A C 1
ATOM 1562 O O . PRO A 1 199 ? -14.210 6.610 -14.215 1.00 48.53 199 PRO A O 1
ATOM 1565 N N . GLU A 1 200 ? -15.188 8.607 -13.894 1.00 45.03 200 GLU A N 1
ATOM 1566 C CA . GLU A 1 200 ? -14.473 9.358 -14.935 1.00 45.03 200 GLU A CA 1
ATOM 1567 C C . GLU A 1 200 ? -13.165 9.960 -14.364 1.00 45.03 200 GLU A C 1
ATOM 1569 O O . GLU A 1 200 ? -12.780 11.067 -14.720 1.00 45.03 200 GLU A O 1
ATOM 1574 N N . GLY A 1 201 ? -12.475 9.252 -13.455 1.00 46.12 201 GLY A N 1
ATOM 1575 C CA . GLY A 1 201 ? -11.140 9.629 -12.962 1.00 46.12 201 GLY A CA 1
ATOM 1576 C C . GLY A 1 201 ? -10.960 9.822 -11.449 1.00 46.12 201 GLY A C 1
ATOM 1577 O O . GLY A 1 201 ? -9.812 9.811 -11.016 1.00 46.12 201 GLY A O 1
ATOM 1578 N N . ASP A 1 202 ? -12.024 9.935 -10.646 1.00 49.97 202 ASP A N 1
ATOM 1579 C CA . ASP A 1 202 ? -11.912 10.165 -9.189 1.00 49.97 202 ASP A CA 1
ATOM 1580 C C . ASP A 1 202 ? -11.964 8.864 -8.360 1.00 49.97 202 ASP A C 1
ATOM 1582 O O . ASP A 1 202 ? -12.701 7.934 -8.678 1.00 49.97 202 ASP A O 1
ATOM 1586 N N . ASP A 1 20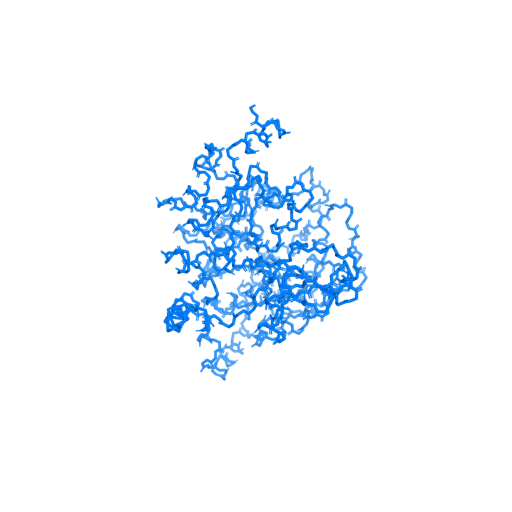3 ? -11.178 8.772 -7.283 1.00 57.84 203 ASP A N 1
ATOM 1587 C CA . ASP A 1 203 ? -11.057 7.574 -6.435 1.00 57.84 203 ASP A CA 1
ATOM 1588 C C . ASP A 1 203 ? -12.314 7.352 -5.565 1.00 57.84 203 ASP A C 1
ATOM 1590 O O . ASP A 1 203 ? -12.420 7.805 -4.426 1.00 57.84 203 ASP A O 1
ATOM 1594 N N . THR A 1 204 ? -13.291 6.618 -6.099 1.00 60.25 204 THR A N 1
ATOM 1595 C CA . THR A 1 204 ? -14.572 6.314 -5.433 1.00 60.25 204 THR A CA 1
ATOM 1596 C C . THR A 1 204 ? -14.459 5.313 -4.279 1.00 60.25 204 THR A C 1
ATOM 1598 O O . THR A 1 204 ? -15.465 4.958 -3.658 1.00 60.25 204 THR A O 1
ATOM 1601 N N . SER A 1 205 ? -13.248 4.835 -3.976 1.00 72.31 205 SER A N 1
ATOM 1602 C CA . SER A 1 205 ? -13.001 3.826 -2.943 1.00 72.31 205 SER A CA 1
ATOM 1603 C C . SER A 1 205 ? -13.286 4.324 -1.517 1.00 72.31 205 SER A C 1
ATOM 1605 O O . SER A 1 205 ? -13.506 3.519 -0.601 1.00 72.31 205 SER A O 1
ATOM 1607 N N . PHE A 1 206 ? -13.333 5.644 -1.310 1.00 85.88 206 PHE A N 1
ATOM 1608 C CA . PHE A 1 206 ? -13.578 6.241 0.004 1.00 85.88 206 PHE A CA 1
ATOM 1609 C C . PHE A 1 206 ? -15.036 6.151 0.463 1.00 85.88 206 PHE A C 1
ATOM 1611 O O . PHE A 1 206 ? -15.262 5.984 1.658 1.00 85.88 206 PHE A O 1
ATOM 1618 N N . LEU A 1 207 ? -16.017 6.129 -0.447 1.00 87.31 207 LEU A N 1
ATOM 1619 C CA . LEU A 1 207 ? -17.430 5.933 -0.086 1.00 87.31 207 LEU A CA 1
ATOM 1620 C C . LEU A 1 207 ? -17.679 4.562 0.543 1.00 87.31 207 LEU A C 1
ATOM 1622 O O . LEU A 1 207 ? -18.339 4.452 1.578 1.00 87.31 207 LEU A O 1
ATOM 1626 N N . ALA A 1 208 ? -17.121 3.514 -0.069 1.00 90.25 208 ALA A N 1
ATOM 1627 C CA . ALA A 1 208 ? -17.176 2.162 0.473 1.00 90.25 208 ALA A CA 1
ATOM 1628 C C . ALA A 1 208 ? -16.473 2.095 1.837 1.00 90.25 208 ALA A C 1
ATOM 1630 O O . ALA A 1 208 ? -17.005 1.520 2.784 1.00 90.25 208 ALA A O 1
ATOM 1631 N N . THR A 1 209 ? -15.315 2.749 1.959 1.00 93.25 209 THR A N 1
ATOM 1632 C CA . THR A 1 209 ? -14.546 2.811 3.209 1.00 93.25 209 THR A CA 1
ATOM 1633 C C . THR A 1 209 ? -15.333 3.500 4.329 1.00 93.25 209 THR A C 1
ATOM 1635 O O . THR A 1 209 ? -15.457 2.949 5.423 1.00 93.25 209 THR A O 1
ATOM 1638 N N . ASP A 1 210 ? -15.931 4.661 4.056 1.00 93.00 210 ASP A N 1
ATOM 1639 C CA . ASP A 1 210 ? -16.755 5.400 5.016 1.00 93.00 210 ASP A CA 1
ATOM 1640 C C . ASP A 1 210 ? -18.020 4.628 5.411 1.00 93.00 210 ASP A C 1
ATOM 1642 O O . ASP A 1 210 ? -18.430 4.671 6.575 1.00 93.00 210 ASP A O 1
ATOM 1646 N N . TRP A 1 211 ? -18.646 3.912 4.470 1.00 93.94 211 TRP A N 1
ATOM 1647 C CA . TRP A 1 211 ? -19.775 3.033 4.773 1.00 93.94 211 TRP A CA 1
ATOM 1648 C C . TRP A 1 211 ? -19.357 1.911 5.726 1.00 93.94 211 TRP A C 1
ATOM 1650 O O . TRP A 1 211 ? -20.008 1.721 6.753 1.00 93.94 211 TRP A O 1
ATOM 1660 N N . VAL A 1 212 ? -18.236 1.234 5.447 1.00 95.31 212 VAL A N 1
ATOM 1661 C CA . VAL A 1 212 ? -17.713 0.171 6.316 1.00 95.31 212 VAL A CA 1
ATOM 1662 C C . VAL A 1 212 ? -17.430 0.712 7.714 1.00 95.31 212 VAL A C 1
ATOM 1664 O O . VAL A 1 212 ? -17.880 0.103 8.679 1.00 95.31 212 VAL A O 1
ATOM 1667 N N . ILE A 1 213 ? -16.766 1.870 7.846 1.00 95.94 213 ILE A N 1
ATOM 1668 C CA . ILE A 1 213 ? -16.473 2.504 9.149 1.00 95.94 213 ILE A CA 1
ATOM 1669 C C . ILE A 1 213 ? -17.752 2.745 9.965 1.00 95.94 213 ILE A C 1
ATOM 1671 O O . ILE A 1 213 ? -17.756 2.529 11.182 1.00 95.94 213 ILE A O 1
ATOM 1675 N N . LYS A 1 214 ? -18.833 3.188 9.311 1.00 94.75 214 LYS A N 1
ATOM 1676 C CA . LYS A 1 214 ? -20.136 3.432 9.952 1.00 94.75 214 LYS A CA 1
ATOM 1677 C C . LYS A 1 214 ? -20.851 2.136 10.330 1.00 94.75 214 LYS A C 1
ATOM 1679 O O . LYS A 1 214 ? -21.514 2.0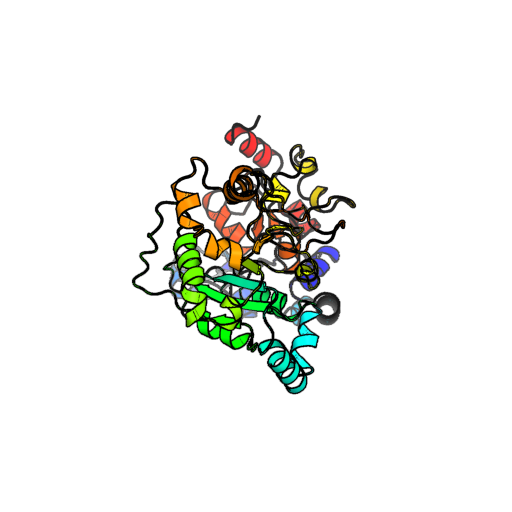97 11.363 1.00 94.75 214 LYS A O 1
ATOM 1684 N N . ASP A 1 215 ? -20.704 1.088 9.526 1.00 95.56 215 ASP A N 1
ATOM 1685 C CA . ASP A 1 215 ? -21.384 -0.192 9.724 1.00 95.56 215 ASP A CA 1
ATOM 1686 C C . ASP A 1 215 ? -20.617 -1.176 10.630 1.00 95.56 215 ASP A C 1
ATOM 1688 O O . ASP A 1 215 ? -21.173 -2.197 11.033 1.00 95.56 215 ASP A O 1
ATOM 1692 N N . LEU A 1 216 ? -19.371 -0.869 11.029 1.00 95.88 216 LEU A N 1
ATOM 1693 C CA . LEU A 1 216 ? -18.528 -1.776 11.826 1.00 95.88 216 LEU A CA 1
ATOM 1694 C C . LEU A 1 216 ? -19.246 -2.369 13.045 1.00 95.88 216 LEU A C 1
ATOM 1696 O O . LEU A 1 216 ? -19.036 -3.538 13.360 1.00 95.88 216 LEU A O 1
ATOM 1700 N N . ALA A 1 217 ? -20.080 -1.591 13.743 1.00 94.81 217 ALA A N 1
ATOM 1701 C CA . ALA A 1 217 ? -20.803 -2.065 14.925 1.00 94.81 217 ALA A CA 1
ATOM 1702 C C . ALA A 1 217 ? -21.723 -3.262 14.623 1.00 94.81 217 ALA A C 1
ATOM 1704 O O . ALA A 1 217 ? -21.895 -4.127 15.481 1.00 94.81 217 ALA A O 1
ATOM 1705 N N . THR A 1 218 ? -22.268 -3.326 13.408 1.00 94.62 218 THR A N 1
ATOM 1706 C CA . THR A 1 218 ? -23.151 -4.396 12.936 1.00 94.62 218 THR A CA 1
ATOM 1707 C C . THR A 1 218 ? -22.351 -5.501 12.248 1.00 94.62 218 THR A C 1
ATOM 1709 O O . THR A 1 218 ? -22.473 -6.671 12.613 1.00 94.62 218 THR A O 1
ATOM 1712 N N . SER A 1 219 ? -21.506 -5.153 11.273 1.00 91.62 219 SER A N 1
ATOM 1713 C CA . SER A 1 219 ? -20.798 -6.133 10.435 1.00 91.62 219 SER A CA 1
ATOM 1714 C C . SER A 1 219 ? -19.580 -6.766 11.110 1.00 91.62 219 SER A C 1
ATOM 1716 O O . SER A 1 219 ? -19.265 -7.936 10.868 1.00 91.62 219 SER A O 1
ATOM 1718 N N . SER A 1 220 ? -18.886 -6.042 11.991 1.00 93.31 220 SER A N 1
ATOM 1719 C CA . SER A 1 220 ? -17.703 -6.548 12.692 1.00 93.31 220 SER A CA 1
ATOM 1720 C C . SER A 1 220 ? -17.522 -5.911 14.081 1.00 93.31 220 SER A C 1
ATOM 1722 O O . SER A 1 220 ? -16.627 -5.081 14.27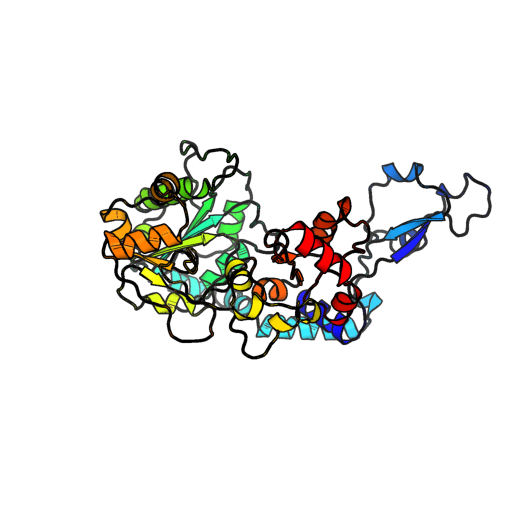3 1.00 93.31 220 SER A O 1
ATOM 1724 N N . PRO A 1 221 ? -18.303 -6.343 15.097 1.00 91.06 221 PRO A N 1
ATOM 1725 C CA . PRO A 1 221 ? -18.260 -5.760 16.444 1.00 91.06 221 PRO A CA 1
ATOM 1726 C C . PRO A 1 221 ? -16.858 -5.742 17.076 1.00 91.06 221 PRO A C 1
ATOM 1728 O O . PRO A 1 221 ? -16.488 -4.796 17.768 1.00 91.06 221 PRO A O 1
ATOM 1731 N N . GLY A 1 222 ? -16.041 -6.764 16.791 1.00 91.19 222 GLY A N 1
ATOM 1732 C CA . GLY A 1 222 ? -14.643 -6.816 17.230 1.00 91.19 222 GLY A CA 1
ATOM 1733 C C . GLY A 1 222 ? -13.812 -5.655 16.676 1.00 91.19 222 GLY A C 1
ATOM 1734 O O . GLY A 1 222 ? -13.081 -5.015 17.427 1.00 91.19 222 GLY A O 1
ATOM 1735 N N . CYS A 1 223 ? -13.975 -5.339 15.390 1.00 95.19 223 CYS A N 1
ATOM 1736 C CA . CYS A 1 223 ? -13.347 -4.182 14.753 1.00 95.19 223 CYS A CA 1
ATOM 1737 C C . CYS A 1 223 ? -13.920 -2.854 15.262 1.00 95.19 223 CYS A C 1
ATOM 1739 O O . CYS A 1 223 ? -13.155 -1.932 15.518 1.00 95.19 223 CYS A O 1
ATOM 1741 N N . ALA A 1 224 ? -15.238 -2.764 15.469 1.00 95.94 224 ALA A N 1
ATOM 1742 C CA . ALA A 1 224 ? -15.883 -1.563 16.013 1.00 95.94 224 ALA A CA 1
ATOM 1743 C C . ALA A 1 224 ? -15.347 -1.177 17.399 1.00 95.94 224 ALA A C 1
ATOM 1745 O O . ALA A 1 224 ? -15.306 -0.004 17.756 1.00 95.94 224 ALA A O 1
ATOM 1746 N N . SER A 1 225 ? -14.926 -2.174 18.181 1.00 94.56 225 SER A N 1
ATOM 1747 C CA . SER A 1 225 ? -14.325 -1.957 19.494 1.00 94.56 225 SER A CA 1
ATOM 1748 C C . SER A 1 225 ? -12.855 -1.529 19.444 1.00 94.56 225 SER A C 1
ATOM 1750 O O . SER A 1 225 ? -12.294 -1.224 20.495 1.00 94.56 225 SER A O 1
ATOM 1752 N N . ALA A 1 226 ? -12.204 -1.523 18.277 1.00 97.62 226 ALA A N 1
ATOM 1753 C CA . ALA A 1 226 ? -10.770 -1.290 18.197 1.00 97.62 226 ALA A CA 1
ATOM 1754 C C . ALA A 1 226 ? -10.373 0.115 18.683 1.00 97.62 226 ALA A C 1
ATOM 1756 O O . ALA A 1 226 ? -11.126 1.081 18.551 1.00 97.62 226 ALA A O 1
ATOM 1757 N N . LYS A 1 227 ? -9.174 0.247 19.260 1.00 97.75 227 LYS A N 1
ATOM 1758 C CA . LYS A 1 227 ? -8.629 1.562 19.646 1.00 97.75 227 LYS A CA 1
ATOM 1759 C C . LYS A 1 227 ? -8.288 2.394 18.407 1.00 97.75 227 LYS A C 1
ATOM 1761 O O . LYS A 1 227 ? -8.655 3.567 18.330 1.00 97.75 227 LYS A O 1
ATOM 1766 N N . TYR A 1 228 ? -7.620 1.768 17.446 1.00 98.56 228 TYR A N 1
ATOM 1767 C CA . TYR A 1 228 ? -7.201 2.382 16.196 1.00 98.56 228 TYR A CA 1
ATOM 1768 C C . TYR A 1 228 ? -7.838 1.699 14.989 1.00 98.56 228 TYR A C 1
ATOM 1770 O O . TYR A 1 228 ? -8.277 0.552 15.067 1.00 98.56 228 TYR A O 1
ATOM 1778 N N . PHE A 1 229 ? -7.831 2.379 13.850 1.00 98.25 229 PHE A N 1
ATOM 1779 C CA . PHE A 1 229 ? -8.024 1.749 12.554 1.00 98.25 229 PHE A CA 1
ATOM 1780 C C . PHE A 1 229 ? -6.918 2.140 11.575 1.00 98.25 229 PHE A C 1
ATOM 1782 O O . PHE A 1 229 ? -6.235 3.148 11.758 1.00 98.25 229 PHE A O 1
ATOM 1789 N N . LEU A 1 230 ? -6.738 1.311 10.553 1.00 98.25 230 LEU A N 1
ATOM 1790 C CA . LEU A 1 230 ? -5.784 1.491 9.463 1.00 98.25 230 LEU A CA 1
ATOM 1791 C C . LEU A 1 230 ? -6.504 1.194 8.153 1.00 98.25 230 LEU A C 1
ATOM 1793 O O . LEU A 1 230 ? -7.147 0.153 8.060 1.00 98.25 230 LEU A O 1
ATOM 1797 N N . ILE A 1 231 ? -6.396 2.065 7.154 1.00 97.31 231 ILE A N 1
ATOM 1798 C CA . ILE A 1 231 ? -6.948 1.805 5.817 1.00 97.31 231 ILE A CA 1
ATOM 1799 C C . ILE A 1 231 ? -5.811 1.393 4.902 1.00 97.31 231 ILE A C 1
ATOM 1801 O O . ILE A 1 231 ? -4.785 2.060 4.857 1.00 97.31 231 ILE A O 1
ATOM 1805 N N . THR A 1 232 ? -5.990 0.307 4.163 1.00 97.44 232 THR A N 1
ATOM 1806 C CA . THR A 1 232 ? -4.974 -0.202 3.246 1.00 97.44 232 THR A CA 1
ATOM 1807 C C . THR A 1 232 ? -5.604 -0.923 2.065 1.00 97.44 232 THR A C 1
ATOM 1809 O O . THR A 1 232 ? -6.805 -1.192 2.062 1.00 97.44 232 THR A O 1
ATOM 1812 N N . ASP A 1 233 ? -4.785 -1.254 1.074 1.00 95.62 233 ASP A N 1
ATOM 1813 C CA . ASP A 1 233 ? -5.192 -1.997 -0.111 1.00 95.62 233 ASP A CA 1
ATOM 1814 C C . ASP A 1 233 ? -4.711 -3.444 -0.045 1.00 95.62 233 ASP A C 1
ATOM 1816 O O . ASP A 1 233 ? -3.682 -3.758 0.560 1.00 95.62 233 ASP A O 1
ATOM 1820 N N . GLY A 1 234 ? -5.427 -4.336 -0.730 1.00 96.31 234 GLY A N 1
ATOM 1821 C CA . GLY A 1 234 ? -5.099 -5.760 -0.819 1.00 96.31 234 GLY A CA 1
ATOM 1822 C C . GLY A 1 234 ? -3.748 -6.062 -1.480 1.00 96.31 234 GLY A C 1
ATOM 1823 O O . GLY A 1 234 ? -3.323 -7.214 -1.487 1.00 96.31 234 GLY A O 1
ATOM 1824 N N . SER A 1 235 ? -3.065 -5.060 -2.036 1.00 96.06 235 SER A N 1
ATOM 1825 C CA . SER A 1 235 ? -1.714 -5.175 -2.585 1.00 96.06 235 SER A CA 1
ATOM 1826 C C . SER A 1 235 ? -0.618 -4.935 -1.547 1.00 96.06 235 SER A C 1
ATOM 1828 O O . SER A 1 235 ? 0.497 -5.410 -1.758 1.00 96.06 235 SER A O 1
ATOM 1830 N N . ASN A 1 236 ? -0.885 -4.202 -0.465 1.00 97.81 236 ASN A N 1
ATOM 1831 C CA . ASN A 1 236 ? 0.138 -3.759 0.485 1.00 97.81 236 ASN A CA 1
ATOM 1832 C C . ASN A 1 236 ? 0.545 -4.881 1.443 1.00 97.81 236 ASN A C 1
ATOM 1834 O O . ASN A 1 236 ? -0.207 -5.820 1.682 1.00 97.81 236 ASN A O 1
ATOM 1838 N N . THR A 1 237 ? 1.742 -4.790 2.016 1.00 97.00 237 THR A N 1
ATOM 1839 C CA . THR A 1 237 ? 2.217 -5.761 3.014 1.00 97.00 237 THR A CA 1
ATOM 1840 C C . THR A 1 237 ? 2.863 -5.065 4.198 1.00 97.00 237 THR A C 1
ATOM 1842 O O . THR A 1 237 ? 3.477 -4.008 4.039 1.00 97.00 237 THR A O 1
ATOM 1845 N N . TYR A 1 238 ? 2.768 -5.698 5.364 1.00 97.25 238 TYR A N 1
ATOM 1846 C CA . TYR A 1 238 ? 3.291 -5.195 6.629 1.00 97.25 238 TYR A CA 1
ATOM 1847 C C . TYR A 1 238 ? 4.405 -6.103 7.150 1.00 97.25 238 TYR A C 1
ATOM 1849 O O . TYR A 1 238 ? 4.257 -7.325 7.150 1.00 97.25 238 TYR A O 1
ATOM 1857 N N . GLU A 1 239 ? 5.515 -5.521 7.600 1.00 95.06 239 GLU A N 1
ATOM 1858 C CA . GLU A 1 239 ? 6.539 -6.286 8.321 1.00 95.06 239 GLU A CA 1
ATOM 1859 C C . GLU A 1 239 ? 5.996 -6.707 9.706 1.00 95.06 239 GLU A C 1
ATOM 1861 O O . GLU A 1 239 ? 5.138 -6.007 10.256 1.00 95.06 239 GLU A O 1
ATOM 1866 N N . PRO A 1 240 ? 6.461 -7.827 10.294 1.00 95.50 240 PRO A N 1
ATOM 1867 C CA . PRO A 1 240 ? 5.946 -8.370 11.561 1.00 95.50 240 PRO A CA 1
ATOM 1868 C C . PRO A 1 240 ? 5.879 -7.381 12.736 1.00 95.50 240 PRO A C 1
ATOM 1870 O O . PRO A 1 240 ? 5.016 -7.501 13.602 1.00 95.50 240 PRO A O 1
ATOM 1873 N N . SER A 1 241 ? 6.778 -6.399 12.766 1.00 94.88 241 SER A N 1
ATOM 1874 C CA . SER A 1 241 ? 6.911 -5.395 13.827 1.00 94.88 241 SER A CA 1
ATOM 1875 C C . SER A 1 241 ? 5.987 -4.180 13.663 1.00 94.88 241 SER A C 1
ATOM 1877 O O . SER A 1 241 ? 5.903 -3.337 14.559 1.00 94.88 241 SER A O 1
ATOM 1879 N N . ALA A 1 242 ? 5.282 -4.044 12.532 1.00 95.69 242 ALA A N 1
ATOM 1880 C CA . ALA A 1 242 ? 4.574 -2.812 12.181 1.00 95.69 242 ALA A CA 1
ATOM 1881 C C . ALA A 1 242 ? 3.563 -2.373 13.261 1.00 95.69 242 ALA A C 1
ATOM 1883 O O . ALA A 1 242 ? 3.406 -1.179 13.549 1.00 95.69 242 ALA A O 1
ATOM 1884 N N . PHE A 1 243 ? 2.896 -3.340 13.897 1.00 96.50 243 PHE A N 1
ATOM 1885 C CA . PHE A 1 243 ? 1.826 -3.095 14.866 1.00 96.50 243 PHE A CA 1
ATOM 1886 C C . PHE A 1 243 ? 2.344 -2.927 16.307 1.00 96.50 243 PHE A C 1
ATOM 1888 O O . PHE A 1 243 ? 1.566 -2.606 17.210 1.00 96.50 243 PHE A O 1
ATOM 1895 N N . ASP A 1 244 ? 3.656 -3.045 16.538 1.00 94.38 244 ASP A N 1
ATOM 1896 C CA . ASP A 1 244 ? 4.279 -2.834 17.857 1.00 94.38 244 ASP A CA 1
ATOM 1897 C C . ASP A 1 244 ? 4.218 -1.349 18.280 1.00 94.38 244 ASP A C 1
ATOM 1899 O O . ASP A 1 244 ? 4.230 -0.991 19.466 1.00 94.38 244 ASP A O 1
ATOM 1903 N N . SER A 1 245 ? 4.052 -0.459 17.296 1.00 90.75 245 SER A N 1
ATOM 1904 C CA . SER A 1 245 ? 3.858 0.981 17.480 1.00 90.75 245 SER A CA 1
ATOM 1905 C C . SER A 1 245 ? 2.528 1.362 18.154 1.00 90.75 245 SER A C 1
ATOM 1907 O O . SER A 1 245 ? 2.405 2.482 18.653 1.00 90.75 245 SER A O 1
ATOM 1909 N N . LEU A 1 246 ? 1.555 0.443 18.235 1.00 93.75 246 LEU A N 1
ATOM 1910 C CA . LEU A 1 246 ? 0.220 0.678 18.813 1.00 93.75 246 LEU A CA 1
ATOM 1911 C C . LEU A 1 246 ? 0.212 0.821 20.343 1.00 93.75 246 LEU A C 1
ATOM 1913 O O . LEU A 1 246 ? -0.795 1.229 20.929 1.00 93.75 246 LEU A O 1
ATOM 1917 N N . SER A 1 247 ? 1.348 0.551 20.990 1.00 88.56 247 SER A N 1
ATOM 1918 C CA . SER A 1 247 ? 1.594 0.858 22.407 1.00 88.56 247 SER A CA 1
ATOM 1919 C C . SER A 1 247 ? 1.510 2.361 22.724 1.00 88.56 247 SER A C 1
ATOM 1921 O O . SER A 1 247 ? 1.322 2.752 23.878 1.00 88.56 247 SER A O 1
ATOM 1923 N N . LYS A 1 248 ? 1.606 3.214 21.701 1.00 89.44 248 LYS A N 1
ATOM 1924 C CA . LYS A 1 248 ? 1.479 4.671 21.790 1.00 89.44 248 LYS A CA 1
ATOM 1925 C C . LYS A 1 248 ? 0.032 5.115 22.079 1.00 89.44 248 LYS A C 1
ATOM 1927 O O . LYS A 1 248 ? -0.922 4.341 21.985 1.00 89.44 248 LYS A O 1
ATOM 1932 N N . SER A 1 249 ? -0.146 6.374 22.484 1.00 92.88 249 SER A N 1
ATOM 1933 C CA . SER A 1 249 ? -1.446 6.931 22.916 1.00 92.88 249 SER A CA 1
ATOM 1934 C C . SER A 1 249 ? -1.948 8.103 22.072 1.00 92.88 249 SER A C 1
ATOM 1936 O O . SER A 1 249 ? -3.014 8.638 22.361 1.00 92.88 249 SER A O 1
ATOM 1938 N N . GLN A 1 250 ? -1.201 8.492 21.040 1.00 97.38 250 GLN A N 1
ATOM 1939 C CA . GLN A 1 250 ? -1.550 9.589 20.140 1.00 97.38 250 GLN A CA 1
ATOM 1940 C C . GLN A 1 250 ? -2.744 9.226 19.251 1.00 97.38 250 GLN A C 1
ATOM 1942 O O . GLN A 1 250 ? -3.077 8.050 19.099 1.00 97.38 250 GLN A O 1
ATOM 1947 N N . ASP A 1 251 ? -3.385 10.244 18.678 1.00 98.12 251 ASP A N 1
ATOM 1948 C CA . ASP A 1 251 ? -4.553 10.073 17.811 1.00 98.12 251 ASP A CA 1
ATOM 1949 C C . ASP A 1 251 ? -4.171 9.536 16.428 1.00 98.12 251 ASP A C 1
ATOM 1951 O O . ASP A 1 251 ? -4.915 8.744 15.855 1.00 98.12 251 ASP A O 1
ATOM 1955 N N . LEU A 1 252 ? -3.014 9.960 15.914 1.00 98.19 252 LEU A N 1
ATOM 1956 C CA . LEU A 1 252 ? -2.387 9.449 14.700 1.00 98.19 252 LEU A CA 1
ATOM 1957 C C . LEU A 1 252 ? -1.045 8.798 15.043 1.00 98.19 252 LEU A C 1
ATOM 1959 O O . LEU A 1 252 ? -0.234 9.395 15.755 1.00 98.19 252 LEU A O 1
ATOM 1963 N N . ILE A 1 253 ? -0.782 7.606 14.510 1.00 97.88 253 ILE A N 1
ATOM 1964 C CA . ILE A 1 253 ? 0.509 6.919 14.665 1.00 97.88 253 ILE A CA 1
ATOM 1965 C C . ILE A 1 253 ? 1.057 6.595 13.278 1.00 97.88 253 ILE A C 1
ATOM 1967 O O . ILE A 1 253 ? 0.486 5.774 12.564 1.00 97.88 253 ILE A O 1
ATOM 1971 N N . GLY A 1 254 ? 2.160 7.246 12.908 1.00 96.94 254 GLY A N 1
ATOM 1972 C CA . GLY A 1 254 ? 2.844 7.021 11.639 1.00 96.94 254 GLY A CA 1
ATOM 1973 C C . GLY A 1 254 ? 3.760 5.797 11.672 1.00 96.94 254 GLY A C 1
ATOM 1974 O O . GLY A 1 254 ? 4.367 5.471 12.698 1.00 96.94 254 GLY A O 1
ATOM 1975 N N . LEU A 1 255 ? 3.886 5.150 10.519 1.00 96.94 255 LEU A N 1
ATOM 1976 C CA . LEU A 1 255 ? 4.796 4.048 10.231 1.00 96.94 255 LEU A CA 1
ATOM 1977 C C . LEU A 1 255 ? 5.830 4.471 9.176 1.00 96.94 255 LEU A C 1
ATOM 1979 O O . LEU A 1 255 ? 5.595 5.391 8.396 1.00 96.94 255 LEU A O 1
ATOM 1983 N N . ASN A 1 256 ? 6.976 3.790 9.140 1.00 96.44 256 ASN A N 1
ATOM 1984 C CA . ASN A 1 256 ? 7.899 3.891 8.017 1.00 96.44 256 ASN A CA 1
ATOM 1985 C C . ASN A 1 256 ? 7.337 3.102 6.835 1.00 96.44 256 ASN A C 1
ATOM 1987 O O . ASN A 1 256 ? 6.874 1.971 7.009 1.00 96.44 256 ASN A O 1
ATOM 1991 N N . VAL A 1 257 ? 7.408 3.677 5.643 1.00 95.75 257 VAL A N 1
ATOM 1992 C CA . VAL A 1 257 ? 6.826 3.112 4.431 1.00 95.75 257 VAL A CA 1
ATOM 1993 C C . VAL A 1 257 ? 7.769 3.264 3.245 1.00 95.75 257 VAL A C 1
ATOM 1995 O O . VAL A 1 257 ? 8.356 4.321 3.014 1.00 95.75 257 VAL A O 1
ATOM 1998 N N . GLU A 1 258 ? 7.881 2.196 2.466 1.00 95.38 258 GLU A N 1
ATOM 1999 C CA . GLU A 1 258 ? 8.390 2.265 1.100 1.00 95.38 258 GLU A CA 1
ATOM 2000 C C . GLU A 1 258 ? 7.205 2.308 0.142 1.00 95.38 258 GLU A C 1
ATOM 2002 O O . GLU A 1 258 ? 6.303 1.469 0.221 1.00 95.38 258 GLU A O 1
ATOM 2007 N N . SER A 1 259 ? 7.235 3.251 -0.793 1.00 94.38 259 SER A N 1
ATOM 2008 C CA . SER A 1 259 ? 6.236 3.376 -1.848 1.00 94.38 259 SER A CA 1
ATOM 2009 C C . SER A 1 259 ? 6.892 3.832 -3.147 1.00 94.38 259 SER A C 1
ATOM 2011 O O . SER A 1 259 ? 7.982 4.414 -3.151 1.00 94.38 259 SER A O 1
ATOM 2013 N N . ARG A 1 260 ? 6.199 3.622 -4.270 1.00 93.56 260 ARG A N 1
ATOM 2014 C CA . ARG A 1 260 ? 6.605 4.193 -5.559 1.00 93.56 260 ARG A CA 1
ATOM 2015 C C . ARG A 1 260 ? 6.773 5.713 -5.483 1.00 93.56 260 ARG A C 1
ATOM 2017 O O . ARG A 1 260 ? 7.727 6.239 -6.048 1.00 93.56 260 ARG A O 1
ATOM 2024 N N . GLN A 1 261 ? 5.855 6.396 -4.796 1.00 90.75 261 GLN A N 1
ATOM 2025 C CA . GLN A 1 261 ? 5.881 7.849 -4.636 1.00 90.75 261 GLN A CA 1
ATOM 2026 C C . GLN A 1 261 ? 7.118 8.293 -3.852 1.00 90.75 261 GLN A C 1
ATOM 2028 O O . GLN A 1 261 ? 7.818 9.199 -4.278 1.00 90.75 261 GLN A O 1
ATOM 2033 N N . HIS A 1 262 ? 7.461 7.598 -2.767 1.00 89.00 262 HIS A N 1
ATOM 2034 C CA . HIS A 1 262 ? 8.643 7.933 -1.975 1.00 89.00 262 HIS A CA 1
ATOM 2035 C C . HIS A 1 262 ? 9.947 7.704 -2.734 1.00 89.00 262 HIS A C 1
ATOM 2037 O O . HIS A 1 262 ? 10.864 8.503 -2.597 1.00 89.00 262 HIS A O 1
ATOM 2043 N N . ILE A 1 263 ? 10.025 6.668 -3.575 1.00 90.12 263 ILE A N 1
ATOM 2044 C CA . ILE A 1 263 ? 11.170 6.473 -4.476 1.00 90.12 263 ILE A CA 1
ATOM 2045 C C . ILE A 1 263 ? 11.232 7.587 -5.521 1.00 90.12 263 ILE A C 1
ATOM 2047 O O . ILE A 1 263 ? 12.322 8.073 -5.819 1.00 90.12 263 ILE A O 1
ATOM 2051 N N . TRP A 1 264 ? 10.082 7.984 -6.074 1.00 89.88 264 TRP A N 1
ATOM 2052 C CA . TRP A 1 264 ? 10.005 9.092 -7.020 1.00 89.88 264 TRP A CA 1
ATOM 2053 C C . TRP A 1 264 ? 10.538 10.369 -6.379 1.00 89.88 264 TRP A C 1
ATOM 2055 O O . TRP A 1 264 ? 11.515 10.916 -6.868 1.00 89.88 264 TRP A O 1
ATOM 2065 N N . ASP A 1 265 ? 9.982 10.777 -5.240 1.00 88.19 265 ASP A N 1
ATOM 2066 C CA . ASP A 1 265 ? 10.283 12.041 -4.558 1.00 88.19 265 ASP A CA 1
ATOM 2067 C C . ASP A 1 265 ? 11.600 12.034 -3.766 1.00 88.19 265 ASP A C 1
ATOM 2069 O O . ASP A 1 265 ? 11.992 13.058 -3.199 1.00 88.19 265 ASP A O 1
ATOM 2073 N N . HIS A 1 266 ? 12.308 10.902 -3.703 1.00 86.81 266 HIS A N 1
ATOM 2074 C CA . HIS A 1 266 ? 13.510 10.785 -2.885 1.00 86.81 266 HIS A CA 1
ATOM 2075 C C . HIS A 1 266 ? 14.589 11.786 -3.351 1.00 86.81 266 HIS A C 1
ATOM 2077 O O . HIS A 1 266 ? 15.027 11.714 -4.503 1.00 86.81 266 HIS A O 1
ATOM 2083 N N . PRO A 1 267 ? 15.117 12.671 -2.481 1.00 84.44 267 PRO A N 1
ATOM 2084 C CA . PRO A 1 267 ? 16.023 13.747 -2.898 1.00 84.44 267 PRO A CA 1
ATOM 2085 C C . PRO A 1 267 ? 17.283 13.267 -3.632 1.00 84.44 267 PRO A C 1
ATOM 2087 O O . PRO A 1 267 ? 17.698 13.869 -4.618 1.00 84.44 267 PRO A O 1
ATOM 2090 N N . GLN A 1 268 ? 17.867 12.144 -3.200 1.00 82.81 268 GLN A N 1
ATOM 2091 C CA . GLN A 1 268 ? 19.048 11.549 -3.854 1.00 82.81 268 GLN A CA 1
ATOM 2092 C C . GLN A 1 268 ? 18.730 10.890 -5.214 1.00 82.81 268 GLN A C 1
ATOM 2094 O O . GLN A 1 268 ? 19.636 10.509 -5.951 1.00 82.81 268 GLN A O 1
ATOM 2099 N N . LEU A 1 269 ? 17.445 10.733 -5.549 1.00 83.50 269 LEU A N 1
ATOM 2100 C CA . LEU A 1 269 ? 16.954 10.105 -6.777 1.00 83.50 269 LEU A CA 1
ATOM 2101 C C . LEU A 1 269 ? 16.368 11.122 -7.775 1.00 83.50 269 LEU A C 1
ATOM 2103 O O . LEU A 1 269 ? 16.035 10.735 -8.894 1.00 83.50 269 LEU A O 1
ATOM 2107 N N . GLN A 1 270 ? 16.287 12.406 -7.415 1.00 78.44 270 GLN A N 1
ATOM 2108 C CA . GLN A 1 270 ? 15.746 13.469 -8.273 1.00 78.44 270 GLN A CA 1
ATOM 2109 C C . GLN A 1 270 ? 16.735 13.933 -9.358 1.00 78.44 270 GLN A C 1
ATOM 2111 O O . GLN A 1 270 ? 16.331 14.267 -10.466 1.00 78.44 270 GLN A O 1
ATOM 2116 N N . SER A 1 271 ? 18.044 13.899 -9.092 1.00 70.69 271 SER A N 1
ATOM 2117 C CA . SER A 1 271 ? 19.100 14.352 -10.016 1.00 70.69 271 SER A CA 1
ATOM 2118 C C . SER A 1 271 ? 19.839 13.199 -10.712 1.00 70.69 271 SER A C 1
ATOM 2120 O O . SER A 1 271 ? 21.055 13.247 -10.906 1.00 70.69 271 SER A O 1
ATOM 2122 N N . LYS A 1 272 ? 19.127 12.126 -11.083 1.00 73.88 272 LYS A N 1
ATOM 2123 C CA . LYS A 1 272 ? 19.756 10.955 -11.715 1.00 73.88 272 LYS A CA 1
ATOM 2124 C C . LYS A 1 272 ? 20.251 11.267 -13.128 1.00 73.88 272 LYS A C 1
ATOM 2126 O O . LYS A 1 272 ? 19.456 11.586 -14.019 1.00 73.88 272 LYS A O 1
ATOM 2131 N N . SER A 1 273 ? 21.548 11.064 -13.360 1.00 86.81 273 SER A N 1
ATOM 2132 C CA . SER A 1 273 ? 22.055 10.882 -14.717 1.00 86.81 273 SER A CA 1
ATOM 2133 C C . SER A 1 273 ? 21.493 9.583 -15.307 1.00 86.81 273 SER A C 1
ATOM 2135 O O . SER A 1 273 ? 20.937 8.737 -14.602 1.00 86.81 273 SER A O 1
ATOM 2137 N N . TRP A 1 274 ? 21.610 9.409 -16.622 1.00 91.00 274 TRP A N 1
ATOM 2138 C CA . TRP A 1 274 ? 21.186 8.158 -17.248 1.00 91.00 274 TRP A CA 1
ATOM 2139 C C . TRP A 1 274 ? 21.961 6.953 -16.684 1.00 91.00 274 TRP A C 1
ATOM 2141 O O . TRP A 1 274 ? 21.378 5.902 -16.418 1.00 91.00 274 TRP A O 1
ATOM 2151 N N . GLU A 1 275 ? 23.263 7.126 -16.448 1.00 89.25 275 GLU A N 1
ATOM 2152 C CA . GLU A 1 275 ? 24.177 6.089 -15.970 1.00 89.25 275 GLU A CA 1
ATOM 2153 C C . GLU A 1 275 ? 23.796 5.583 -14.574 1.00 89.25 275 GLU A C 1
ATOM 2155 O O . GLU A 1 275 ? 23.932 4.386 -14.308 1.00 89.25 275 GLU A O 1
ATOM 2160 N N . SER A 1 276 ? 23.292 6.472 -13.710 1.00 87.50 276 SER A N 1
ATOM 2161 C CA . SER A 1 276 ? 22.947 6.151 -12.323 1.00 87.50 276 SER A CA 1
ATOM 2162 C C . SER A 1 276 ? 21.582 5.489 -12.141 1.00 87.50 276 SER A C 1
ATOM 2164 O O . SER A 1 276 ? 21.300 4.928 -11.076 1.00 87.50 276 SER A O 1
ATOM 2166 N N . ARG A 1 277 ? 20.732 5.496 -13.178 1.00 87.81 277 ARG A N 1
ATOM 2167 C CA . ARG A 1 277 ? 19.446 4.788 -13.145 1.00 87.81 277 ARG A CA 1
ATOM 2168 C C . ARG A 1 277 ? 19.645 3.296 -12.939 1.00 87.81 277 ARG A C 1
ATOM 2170 O O . ARG A 1 277 ? 20.566 2.708 -13.509 1.00 87.81 277 ARG A O 1
ATOM 2177 N N . CYS A 1 278 ? 18.751 2.696 -12.157 1.00 88.81 278 CYS A N 1
ATOM 2178 C CA . CYS A 1 278 ? 18.849 1.350 -11.583 1.00 88.81 278 CYS A CA 1
ATOM 2179 C C . CYS A 1 278 ? 19.967 1.159 -10.543 1.00 88.81 278 CYS A C 1
ATOM 2181 O O . CYS A 1 278 ? 19.700 0.563 -9.504 1.00 88.81 278 CYS A O 1
ATOM 2183 N N . SER A 1 279 ? 21.177 1.675 -10.774 1.00 84.81 279 SER A N 1
ATOM 2184 C CA . SER A 1 279 ? 22.325 1.465 -9.877 1.00 84.81 279 SER A CA 1
ATOM 2185 C C . SER A 1 279 ? 22.145 2.135 -8.511 1.00 84.81 279 SER A C 1
ATOM 2187 O O . SER A 1 279 ? 22.410 1.509 -7.489 1.00 84.81 279 SER A O 1
ATOM 2189 N N . HIS A 1 280 ? 21.615 3.366 -8.469 1.00 83.56 280 HIS A N 1
ATOM 2190 C CA . HIS A 1 280 ? 21.382 4.085 -7.205 1.00 83.56 280 HIS A CA 1
ATOM 2191 C C . HIS A 1 280 ? 20.410 3.353 -6.267 1.00 83.56 280 HIS A C 1
ATOM 2193 O O . HIS A 1 280 ? 20.545 3.445 -5.054 1.00 83.56 280 HIS A O 1
ATOM 2199 N N . LEU A 1 281 ? 19.455 2.580 -6.803 1.00 84.12 281 LEU A N 1
ATOM 2200 C CA . LEU A 1 281 ? 18.505 1.807 -5.987 1.00 84.12 281 LEU A CA 1
ATOM 2201 C C . LEU A 1 281 ? 19.169 0.644 -5.227 1.00 84.12 281 LEU A C 1
ATOM 2203 O O . LEU A 1 281 ? 18.512 -0.012 -4.421 1.00 84.12 281 LEU A O 1
ATOM 2207 N N . GLN A 1 282 ? 20.447 0.369 -5.498 1.00 80.38 282 GLN A N 1
ATOM 2208 C CA . GLN A 1 282 ? 21.247 -0.651 -4.825 1.00 80.38 282 GLN A CA 1
ATOM 2209 C C . GLN A 1 282 ? 22.356 -0.068 -3.943 1.00 80.38 282 GLN A C 1
ATOM 2211 O O . GLN A 1 282 ? 23.122 -0.829 -3.353 1.00 80.38 282 GLN A O 1
ATOM 2216 N N . GLU A 1 283 ? 22.478 1.257 -3.854 1.00 80.56 283 GLU A N 1
ATOM 2217 C CA . GLU A 1 283 ? 23.545 1.876 -3.075 1.00 80.56 283 GLU A CA 1
ATOM 2218 C C . GLU A 1 283 ? 23.369 1.628 -1.577 1.00 80.56 283 GLU A C 1
ATOM 2220 O O . GLU A 1 283 ? 22.325 1.905 -0.980 1.00 80.56 283 GLU A O 1
ATOM 2225 N N . SER A 1 284 ? 24.438 1.131 -0.955 1.00 64.69 284 SER A N 1
ATOM 2226 C CA . SER A 1 284 ? 24.527 0.946 0.488 1.00 64.69 284 SER A CA 1
ATOM 2227 C C . SER A 1 284 ? 24.336 2.290 1.198 1.00 64.69 284 SER A C 1
ATOM 2229 O O . SER A 1 284 ? 25.224 3.139 1.171 1.00 64.69 284 SER A O 1
ATOM 2231 N N . GLY A 1 285 ? 23.182 2.476 1.841 1.00 72.56 285 GLY A N 1
ATOM 2232 C CA . GLY A 1 285 ? 22.830 3.701 2.570 1.00 72.56 285 GLY A CA 1
ATOM 2233 C C . GLY A 1 285 ? 21.655 4.485 1.982 1.00 72.56 285 GLY A C 1
ATOM 2234 O O . GLY A 1 285 ? 21.182 5.414 2.636 1.00 72.56 285 GLY A O 1
ATOM 2235 N N . LEU A 1 286 ? 21.139 4.105 0.806 1.00 81.31 286 LEU A N 1
ATOM 2236 C CA . LEU A 1 286 ? 19.868 4.638 0.322 1.00 81.31 286 LEU A CA 1
ATOM 2237 C C . LEU A 1 286 ? 18.726 4.077 1.180 1.00 81.31 286 LEU A C 1
ATOM 2239 O O . LEU A 1 286 ? 18.326 2.921 1.032 1.00 81.31 286 LEU A O 1
ATOM 2243 N N . ASN A 1 287 ? 18.181 4.906 2.069 1.00 85.88 287 ASN A N 1
ATOM 2244 C CA . ASN A 1 287 ? 16.996 4.537 2.827 1.00 85.88 287 ASN A CA 1
ATOM 2245 C C . ASN A 1 287 ? 15.729 4.844 2.009 1.00 85.88 287 ASN A C 1
ATOM 2247 O O . ASN A 1 287 ? 15.219 5.961 2.006 1.00 85.88 287 ASN A O 1
ATOM 2251 N N . ILE A 1 288 ? 15.218 3.824 1.314 1.00 88.19 288 ILE A N 1
ATOM 2252 C CA . ILE A 1 288 ? 13.953 3.893 0.558 1.00 88.19 288 ILE A CA 1
ATOM 2253 C C . ILE A 1 288 ? 12.704 3.863 1.459 1.00 88.19 288 ILE A C 1
ATOM 2255 O O . ILE A 1 288 ? 11.585 4.004 0.966 1.00 88.19 288 ILE A O 1
ATOM 2259 N N . CYS A 1 289 ? 12.891 3.667 2.766 1.00 91.12 289 CYS A N 1
ATOM 2260 C CA . CYS A 1 289 ? 11.859 3.756 3.787 1.00 91.12 289 CYS A CA 1
ATOM 2261 C C . CYS A 1 289 ? 11.823 5.183 4.336 1.00 91.12 289 CYS A C 1
ATOM 2263 O O . CYS A 1 289 ? 12.782 5.651 4.946 1.00 91.12 289 CYS A O 1
ATOM 2265 N N . SER A 1 290 ? 10.697 5.870 4.187 1.00 91.75 290 SER A N 1
ATOM 2266 C CA . SER A 1 290 ? 10.496 7.184 4.798 1.00 91.75 290 SER A CA 1
ATOM 2267 C C . SER A 1 290 ? 9.355 7.140 5.805 1.00 91.75 290 SER A C 1
ATOM 2269 O O . SER A 1 290 ? 8.466 6.289 5.752 1.00 91.75 290 SER A O 1
ATOM 2271 N N . ALA A 1 291 ? 9.395 8.050 6.772 1.00 93.19 291 ALA A N 1
ATOM 2272 C CA . ALA A 1 291 ? 8.335 8.169 7.756 1.00 93.19 291 ALA A CA 1
ATOM 2273 C C . ALA A 1 291 ? 7.059 8.713 7.099 1.00 93.19 291 ALA A C 1
ATOM 2275 O O . ALA A 1 291 ? 7.092 9.789 6.501 1.00 93.19 291 ALA A O 1
ATOM 2276 N N . SER A 1 292 ? 5.926 8.033 7.298 1.00 94.62 292 SER A N 1
ATOM 2277 C CA . SER A 1 292 ? 4.621 8.649 7.066 1.00 94.62 292 SER A CA 1
ATOM 2278 C C . SER A 1 292 ? 4.410 9.749 8.103 1.00 94.62 292 SER A C 1
ATOM 2280 O O . SER A 1 292 ? 4.320 9.474 9.305 1.00 94.62 292 SER A O 1
ATOM 2282 N N . THR A 1 293 ? 4.374 11.004 7.657 1.00 93.75 293 THR A N 1
ATOM 2283 C CA . THR A 1 293 ? 4.122 12.170 8.520 1.00 93.75 293 THR A CA 1
ATOM 2284 C C . THR A 1 293 ? 2.906 12.947 8.020 1.00 93.75 293 THR A C 1
ATOM 2286 O O . THR A 1 293 ? 2.616 12.867 6.827 1.00 93.75 293 THR A O 1
ATOM 2289 N N . PRO A 1 294 ? 2.171 13.674 8.890 1.00 92.88 294 PRO A N 1
ATOM 2290 C CA . PRO A 1 294 ? 0.934 14.375 8.539 1.00 92.88 294 PRO A CA 1
ATOM 2291 C C . PRO A 1 294 ? 1.236 15.655 7.753 1.00 92.88 294 PRO A C 1
ATOM 2293 O O . PRO A 1 294 ? 0.957 16.759 8.211 1.00 92.88 294 PRO A O 1
ATOM 2296 N N . THR A 1 295 ? 1.867 15.491 6.596 1.00 90.50 295 THR A N 1
ATOM 2297 C CA . THR A 1 295 ? 2.158 16.545 5.631 1.00 90.50 295 THR A CA 1
ATOM 2298 C C . THR A 1 295 ? 1.705 16.102 4.252 1.00 90.50 295 THR A C 1
ATOM 2300 O O . THR A 1 295 ? 1.665 14.905 3.958 1.00 90.50 295 THR A O 1
ATOM 2303 N N . LEU A 1 296 ? 1.409 17.059 3.379 1.00 85.69 296 LEU A N 1
ATOM 2304 C CA . LEU A 1 296 ? 0.957 16.776 2.020 1.00 85.69 296 LEU A CA 1
ATOM 2305 C C . LEU A 1 296 ? 1.893 15.828 1.246 1.00 85.69 296 LEU A C 1
ATOM 2307 O O . LEU A 1 296 ? 1.417 14.977 0.503 1.00 85.69 296 LEU A O 1
ATOM 2311 N N . ALA A 1 297 ? 3.209 15.966 1.429 1.00 85.00 297 ALA A N 1
ATOM 2312 C CA . ALA A 1 297 ? 4.214 15.291 0.606 1.00 85.00 297 ALA A CA 1
ATOM 2313 C C . ALA A 1 297 ? 4.577 13.874 1.073 1.00 85.00 297 ALA A C 1
ATOM 2315 O O . ALA A 1 297 ? 5.032 13.067 0.272 1.00 85.00 297 ALA A O 1
ATOM 2316 N N . THR A 1 298 ? 4.430 13.573 2.363 1.00 89.75 298 THR A N 1
ATOM 2317 C CA . THR A 1 298 ? 4.953 12.317 2.940 1.00 89.75 298 T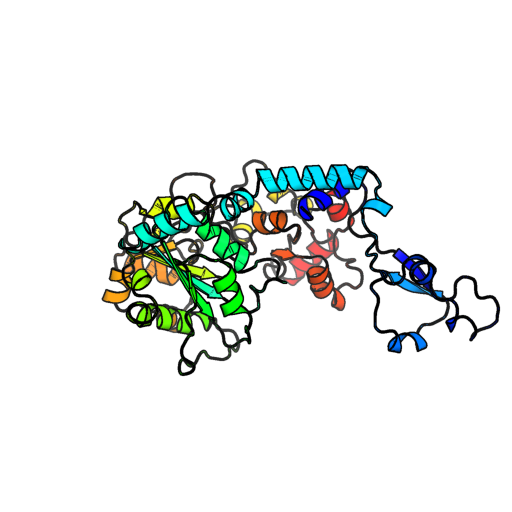HR A CA 1
ATOM 2318 C C . THR A 1 298 ? 3.893 11.488 3.644 1.00 89.75 298 THR A C 1
ATOM 2320 O O . THR A 1 298 ? 4.219 10.485 4.269 1.00 89.75 298 THR A O 1
ATOM 2323 N N . PHE A 1 299 ? 2.641 11.939 3.654 1.00 93.19 299 PHE A N 1
ATOM 2324 C CA . PHE A 1 299 ? 1.578 11.191 4.300 1.00 93.19 299 PHE A CA 1
ATOM 2325 C C . PHE A 1 299 ? 1.176 9.984 3.461 1.00 93.19 299 PHE A C 1
ATOM 2327 O O . PHE A 1 299 ? 0.809 10.120 2.294 1.00 93.19 299 PHE A O 1
ATOM 2334 N N . ASP A 1 300 ? 1.139 8.820 4.099 1.00 94.25 300 ASP A N 1
ATOM 2335 C CA . ASP A 1 300 ? 0.617 7.603 3.503 1.00 94.25 300 ASP A CA 1
ATOM 2336 C C . ASP A 1 300 ? -0.490 7.015 4.386 1.00 94.25 300 ASP A C 1
ATOM 2338 O O . ASP A 1 300 ? -0.307 6.743 5.581 1.00 94.25 300 ASP A O 1
ATOM 2342 N N . LEU A 1 301 ? -1.663 6.823 3.779 1.00 94.00 301 LEU A N 1
ATOM 2343 C CA . LEU A 1 301 ? -2.845 6.296 4.454 1.00 94.00 301 LEU A CA 1
ATOM 2344 C C . LEU A 1 301 ? -2.629 4.852 4.936 1.00 94.00 301 LEU A C 1
ATOM 2346 O O . LEU A 1 301 ? -3.034 4.511 6.045 1.00 94.00 301 LEU A O 1
ATOM 2350 N N . SER A 1 302 ? -1.920 4.039 4.145 1.00 96.00 302 SER A N 1
ATOM 2351 C CA . SER A 1 302 ? -1.598 2.641 4.463 1.00 96.00 302 SER A CA 1
ATOM 2352 C C . SER A 1 302 ? -0.554 2.491 5.566 1.00 96.00 302 SER A C 1
ATOM 2354 O O . SER A 1 302 ? -0.376 1.395 6.106 1.00 96.00 302 SER A O 1
ATOM 2356 N N . ALA A 1 303 ? 0.102 3.594 5.927 1.00 97.19 303 ALA A N 1
ATOM 2357 C CA . ALA A 1 303 ? 1.157 3.666 6.922 1.00 97.19 303 ALA A CA 1
ATOM 2358 C C . ALA A 1 303 ? 0.810 4.604 8.088 1.00 97.19 303 ALA A C 1
ATOM 2360 O O . ALA A 1 303 ? 1.711 5.093 8.770 1.00 97.19 303 ALA A O 1
ATOM 2361 N N . THR A 1 304 ? -0.479 4.863 8.333 1.00 97.69 304 THR A N 1
ATOM 2362 C CA . THR A 1 304 ? -0.916 5.695 9.459 1.00 97.69 304 THR A CA 1
ATOM 2363 C C . THR A 1 304 ? -2.134 5.105 10.158 1.00 97.69 304 THR A C 1
ATOM 2365 O O . THR A 1 304 ? -3.196 4.956 9.560 1.00 97.69 304 THR A O 1
ATOM 2368 N N . PHE A 1 305 ? -2.007 4.822 11.453 1.00 98.25 305 PHE A N 1
ATOM 2369 C CA . PHE A 1 305 ? -3.148 4.465 12.292 1.00 98.25 305 PHE A CA 1
ATOM 2370 C C . PHE A 1 305 ? -3.895 5.709 12.761 1.00 98.25 305 PHE A C 1
ATOM 2372 O O . PHE A 1 305 ? -3.272 6.694 13.153 1.00 98.25 305 PHE A O 1
ATOM 2379 N N . PHE A 1 306 ? -5.221 5.619 12.805 1.00 98.19 306 PHE A N 1
ATOM 2380 C CA . PHE A 1 306 ? -6.128 6.671 13.255 1.00 98.19 306 PHE A CA 1
ATOM 2381 C C . PHE A 1 306 ? -6.919 6.213 14.476 1.00 98.19 306 PHE A C 1
ATOM 2383 O O . PHE A 1 306 ? -7.384 5.076 14.527 1.00 98.19 306 PHE A O 1
ATOM 2390 N N . SER A 1 307 ? -7.117 7.091 15.457 1.00 98.12 307 SER A N 1
ATOM 2391 C CA . SER A 1 307 ? -7.983 6.838 16.612 1.00 98.12 307 SER A CA 1
ATOM 2392 C C . SER A 1 307 ? -9.427 6.628 16.158 1.00 98.12 307 SER A C 1
ATOM 2394 O O . SER A 1 307 ? -10.091 7.573 15.728 1.00 98.12 307 SER A O 1
ATOM 2396 N N . LEU A 1 308 ? -9.928 5.393 16.262 1.00 97.31 308 LEU A N 1
ATOM 2397 C CA . LEU A 1 308 ? -11.247 5.024 15.738 1.00 97.31 308 LEU A CA 1
ATOM 2398 C C . LEU A 1 308 ? -12.365 5.745 16.491 1.00 97.31 308 LEU A C 1
ATOM 2400 O O . LEU A 1 308 ? -13.225 6.376 15.879 1.00 97.31 308 LEU A O 1
ATOM 2404 N N . GLY A 1 309 ? -12.310 5.716 17.824 1.00 96.50 309 GLY A N 1
ATOM 2405 C CA . GLY A 1 309 ? -13.324 6.355 18.661 1.00 96.50 309 GLY A CA 1
ATOM 2406 C C . GLY A 1 309 ? -13.405 7.866 18.436 1.00 96.50 309 GLY A C 1
ATOM 2407 O O . GLY A 1 309 ? -14.502 8.411 18.350 1.00 96.50 309 GLY A O 1
ATOM 2408 N N . LYS A 1 310 ? -12.258 8.543 18.281 1.00 97.38 310 LYS A N 1
ATOM 2409 C CA . LYS A 1 310 ? -12.224 9.987 18.007 1.00 97.38 310 LYS A CA 1
ATOM 2410 C C . LYS A 1 310 ? -12.696 10.303 16.587 1.00 97.38 310 LYS A C 1
ATOM 2412 O O . LYS A 1 310 ? -13.473 11.237 16.410 1.00 97.38 310 LYS A O 1
ATOM 2417 N N . PHE A 1 311 ? -12.298 9.494 15.599 1.00 96.50 311 PHE A N 1
ATOM 2418 C CA . PHE A 1 311 ? -12.758 9.625 14.213 1.00 96.50 311 PHE A CA 1
ATOM 2419 C C . PHE A 1 311 ? -14.287 9.578 14.116 1.00 96.50 311 PHE A C 1
ATOM 2421 O O . PHE A 1 311 ? -14.904 10.463 13.523 1.00 96.50 311 PHE A O 1
ATOM 2428 N N . GLN A 1 312 ? -14.896 8.575 14.755 1.00 95.38 312 GLN A N 1
ATOM 2429 C CA . GLN A 1 312 ? -16.345 8.385 14.772 1.00 95.38 312 GLN A CA 1
ATOM 2430 C C . GLN A 1 312 ? -17.063 9.469 15.588 1.00 95.38 312 GLN A C 1
ATOM 2432 O O . GLN A 1 312 ? -18.069 10.005 15.129 1.00 95.38 312 GLN A O 1
ATOM 2437 N N . ALA A 1 313 ? -16.545 9.834 16.767 1.00 96.06 313 ALA A N 1
ATOM 2438 C CA . ALA A 1 313 ? -17.156 10.855 17.622 1.00 96.06 313 ALA A CA 1
ATOM 2439 C C . ALA A 1 313 ? -17.184 12.245 16.967 1.00 96.06 313 ALA A C 1
ATOM 2441 O O . ALA A 1 313 ? -18.126 13.009 17.167 1.00 96.06 313 ALA A O 1
ATOM 2442 N N . GLU A 1 314 ? -16.165 12.571 16.172 1.00 95.38 314 GLU A N 1
ATOM 2443 C CA . GLU A 1 314 ? -16.095 13.826 15.422 1.00 95.38 314 GLU A CA 1
ATOM 2444 C C . GLU A 1 314 ? -16.813 13.771 14.061 1.00 95.38 314 GLU A C 1
ATOM 2446 O O . GLU A 1 314 ? -16.874 14.791 13.375 1.00 95.38 314 GLU A O 1
ATOM 2451 N N . ASN A 1 315 ? -17.395 12.620 13.696 1.00 93.06 315 ASN A N 1
ATOM 2452 C CA . ASN A 1 315 ? -18.113 12.385 12.440 1.00 93.06 315 ASN A CA 1
ATOM 2453 C C . ASN A 1 315 ? -17.284 12.740 11.190 1.00 93.06 315 ASN A C 1
ATOM 2455 O O . ASN A 1 315 ? -17.780 13.371 10.250 1.00 93.06 315 ASN A O 1
ATOM 2459 N N . HIS A 1 316 ? -16.007 12.345 11.197 1.00 92.62 316 HIS A N 1
ATOM 2460 C CA . HIS A 1 316 ? -15.131 12.484 10.035 1.00 92.62 316 HIS A CA 1
ATOM 2461 C C . HIS A 1 316 ? -15.532 11.513 8.918 1.00 92.62 316 HIS A C 1
ATOM 2463 O O . HIS A 1 316 ? -16.141 10.469 9.155 1.00 92.62 316 HIS A O 1
ATOM 2469 N N . SER A 1 317 ? -15.205 11.880 7.682 1.00 88.88 317 SER A N 1
ATOM 2470 C CA . SER A 1 317 ? -15.492 11.109 6.470 1.00 88.88 317 SER A CA 1
ATOM 2471 C C . SER A 1 317 ? -14.380 11.374 5.472 1.00 88.88 317 SER A C 1
ATOM 2473 O O . SER A 1 317 ? -14.045 12.534 5.224 1.00 88.88 317 SER A O 1
ATOM 2475 N N . PHE A 1 318 ? -13.799 10.308 4.929 1.00 86.31 318 PHE A N 1
ATOM 2476 C CA . PHE A 1 318 ? -12.780 10.436 3.897 1.00 86.31 318 PHE A CA 1
ATOM 2477 C C . PHE A 1 318 ? -13.397 11.024 2.630 1.00 86.31 318 PHE A C 1
ATOM 2479 O O . PHE A 1 318 ? -12.865 11.992 2.102 1.00 86.31 318 PHE A O 1
ATOM 2486 N N . ASP A 1 319 ? -14.562 10.531 2.210 1.00 81.62 319 ASP A N 1
ATOM 2487 C CA . ASP A 1 319 ? -15.274 11.006 1.021 1.00 81.62 319 ASP A CA 1
ATOM 2488 C C . ASP A 1 319 ? -15.478 12.531 1.017 1.00 81.62 319 ASP A C 1
ATOM 2490 O O . ASP A 1 319 ? -15.076 13.213 0.076 1.00 81.62 319 ASP A O 1
ATOM 2494 N N . ARG A 1 320 ? -15.988 13.095 2.122 1.00 77.12 320 ARG A N 1
ATOM 2495 C CA . ARG A 1 320 ? -16.156 14.554 2.255 1.00 77.12 320 ARG A CA 1
ATOM 2496 C C . ARG A 1 320 ? -14.846 15.308 2.098 1.00 77.12 320 ARG A C 1
ATOM 2498 O O . ARG A 1 320 ? -14.812 16.360 1.479 1.00 77.12 320 ARG A O 1
ATOM 2505 N N . VAL A 1 321 ? -13.759 14.775 2.643 1.00 72.56 321 VAL A N 1
ATOM 2506 C CA . VAL A 1 321 ? -12.449 15.421 2.550 1.00 72.56 321 VAL A CA 1
ATOM 2507 C C . VAL A 1 321 ? -11.914 15.383 1.119 1.00 72.56 321 VAL A C 1
ATOM 2509 O O . VAL A 1 321 ? -11.361 16.373 0.648 1.00 72.56 321 VAL A O 1
ATOM 2512 N N . PHE A 1 322 ? -12.115 14.284 0.393 1.00 69.19 322 PHE A N 1
ATOM 2513 C CA . PHE A 1 322 ? -11.717 14.203 -1.012 1.00 69.19 322 PHE A CA 1
ATOM 2514 C C . PHE A 1 322 ? -12.655 14.991 -1.954 1.00 69.19 322 PHE A C 1
ATOM 2516 O O . PHE A 1 322 ? -12.259 15.297 -3.074 1.00 69.19 322 PHE A O 1
ATOM 2523 N N . HIS A 1 323 ? -13.846 15.396 -1.503 1.00 68.56 323 HIS A N 1
ATOM 2524 C CA . HIS A 1 323 ? -14.735 16.288 -2.256 1.00 68.56 323 HIS A CA 1
ATOM 2525 C C . HIS A 1 323 ? -14.553 17.781 -1.936 1.00 68.56 323 HIS A C 1
ATOM 2527 O O . HIS A 1 323 ? -14.558 18.609 -2.847 1.00 68.56 323 HIS A O 1
ATOM 2533 N N . ASP A 1 324 ? -14.382 18.138 -0.663 1.00 67.56 324 ASP A N 1
ATOM 2534 C CA . ASP A 1 324 ? -14.430 19.532 -0.203 1.00 67.56 324 ASP A CA 1
ATOM 2535 C C . ASP A 1 324 ? -13.061 20.237 -0.254 1.00 67.56 324 ASP A C 1
ATOM 2537 O O . ASP A 1 324 ? -12.989 21.469 -0.192 1.00 67.56 324 ASP A O 1
ATOM 2541 N N . PHE A 1 325 ? -11.954 19.490 -0.360 1.00 64.25 325 PHE A N 1
ATOM 2542 C CA . PHE A 1 325 ? -10.613 20.074 -0.359 1.00 64.25 325 PHE A CA 1
ATOM 2543 C C . PHE A 1 325 ? -10.125 20.378 -1.784 1.00 64.25 325 PHE A C 1
ATOM 2545 O O . PHE A 1 325 ? -10.140 19.502 -2.645 1.00 64.25 325 PHE A O 1
ATOM 2552 N N . PRO A 1 326 ? -9.567 21.580 -2.037 1.00 52.28 326 PRO A N 1
ATOM 2553 C CA . PRO A 1 326 ? -9.107 21.997 -3.368 1.00 52.28 326 PRO A CA 1
ATOM 2554 C C . PRO A 1 326 ? -7.942 21.157 -3.926 1.00 52.28 326 PRO A C 1
ATOM 2556 O O . PRO A 1 326 ? -7.573 21.312 -5.089 1.00 52.28 326 PRO A O 1
ATOM 2559 N N . ARG A 1 327 ? -7.344 20.286 -3.100 1.00 58.44 327 ARG A N 1
ATOM 2560 C CA . ARG A 1 327 ? -6.384 19.243 -3.484 1.00 58.44 327 ARG A CA 1
ATOM 2561 C C . ARG A 1 327 ? -6.685 17.991 -2.658 1.00 58.44 327 ARG A C 1
ATOM 2563 O O . ARG A 1 327 ? -6.188 17.890 -1.535 1.00 58.44 327 ARG A O 1
ATOM 2570 N N . PRO A 1 328 ? -7.515 17.073 -3.166 1.00 58.12 328 PRO A N 1
ATOM 2571 C CA . PRO A 1 328 ? -7.987 15.930 -2.403 1.00 58.12 328 PRO A CA 1
ATOM 2572 C C . PRO A 1 328 ? -6.859 14.899 -2.278 1.00 58.12 328 PRO A C 1
ATOM 2574 O O . PRO A 1 328 ? -6.684 14.010 -3.104 1.00 58.12 328 PRO A O 1
ATOM 2577 N N . GLN A 1 329 ? -6.018 15.080 -1.262 1.00 75.69 329 GLN A N 1
ATOM 2578 C CA . GLN A 1 329 ? -4.886 14.213 -0.951 1.00 75.69 329 GLN A CA 1
ATOM 2579 C C . GLN A 1 329 ? -4.945 13.838 0.525 1.00 75.69 329 GLN A C 1
ATOM 2581 O O . GLN A 1 329 ? -5.209 14.682 1.384 1.00 75.69 329 GLN A O 1
ATOM 2586 N N . ALA A 1 330 ? -4.646 12.577 0.830 1.00 83.94 330 ALA A N 1
ATOM 2587 C CA . ALA A 1 330 ? -4.704 12.058 2.192 1.00 83.94 330 ALA A CA 1
ATOM 2588 C C . ALA A 1 330 ? -3.820 12.865 3.172 1.00 83.94 330 ALA A C 1
ATOM 2590 O O . ALA A 1 330 ? -4.192 13.053 4.329 1.00 83.94 330 ALA A O 1
ATOM 2591 N N . GLY A 1 331 ? -2.702 13.430 2.695 1.00 87.38 331 GLY A N 1
ATOM 2592 C CA . GLY A 1 331 ? -1.853 14.318 3.492 1.00 87.38 331 GLY A CA 1
ATOM 2593 C C . GLY A 1 331 ? -2.503 15.645 3.875 1.00 87.38 331 GLY A C 1
ATOM 2594 O O . GLY A 1 331 ? -2.337 16.087 5.008 1.00 87.38 331 GLY A O 1
ATOM 2595 N N . GLY A 1 332 ? -3.322 16.234 2.998 1.00 88.19 332 GLY A N 1
ATOM 2596 C CA . GLY A 1 332 ? -4.095 17.435 3.329 1.00 88.19 332 GLY A CA 1
ATOM 2597 C C . GLY A 1 332 ? -5.130 17.170 4.427 1.00 88.19 332 GLY A C 1
ATOM 2598 O O . GLY A 1 332 ? -5.314 17.995 5.323 1.00 88.19 332 GLY A O 1
ATOM 2599 N N . PHE A 1 333 ? -5.747 15.981 4.423 1.00 89.19 333 PHE A N 1
ATOM 2600 C CA . PHE A 1 333 ? -6.628 15.568 5.517 1.00 89.19 333 PHE A CA 1
ATOM 2601 C C . PHE A 1 333 ? -5.872 15.437 6.839 1.00 89.19 333 PHE A C 1
ATOM 2603 O O . PHE A 1 333 ? -6.328 15.922 7.874 1.00 89.19 333 PHE A O 1
ATOM 2610 N N . ALA A 1 334 ? -4.701 14.801 6.811 1.00 92.44 334 ALA A N 1
ATOM 2611 C CA . ALA A 1 334 ? -3.874 14.643 7.997 1.00 92.44 334 ALA A CA 1
ATOM 2612 C C . ALA A 1 334 ? -3.436 16.004 8.565 1.00 92.44 334 ALA A C 1
ATOM 2614 O O . ALA A 1 334 ? -3.548 16.224 9.771 1.00 92.44 334 ALA A O 1
ATOM 2615 N N . GLU A 1 335 ? -3.027 16.945 7.709 1.00 92.12 335 GLU A N 1
ATOM 2616 C CA . GLU A 1 335 ? -2.722 18.323 8.110 1.00 92.12 335 GLU A CA 1
ATOM 2617 C C . GLU A 1 335 ? -3.931 19.009 8.758 1.00 92.12 335 GLU A C 1
ATOM 2619 O O . GLU A 1 335 ? -3.787 19.627 9.813 1.00 92.12 335 GLU A O 1
ATOM 2624 N N . TYR A 1 336 ? -5.132 18.862 8.188 1.00 91.00 336 TYR A N 1
ATOM 2625 C CA . TYR A 1 336 ? -6.370 19.381 8.777 1.00 91.00 336 TYR A CA 1
ATOM 2626 C C . TYR A 1 336 ? -6.642 18.794 10.171 1.00 91.00 336 TYR A C 1
ATOM 2628 O O . TYR A 1 336 ? -6.945 19.533 11.113 1.00 91.00 336 TYR A O 1
ATOM 2636 N N . LEU A 1 337 ? -6.493 17.476 10.339 1.00 93.75 337 LEU A N 1
ATOM 2637 C CA . LEU A 1 337 ? -6.690 16.821 11.634 1.00 93.75 337 LEU A CA 1
ATOM 2638 C C . LEU A 1 337 ? -5.724 17.365 12.697 1.00 93.75 337 LEU A C 1
ATOM 2640 O O . LEU A 1 337 ? -6.135 17.650 13.823 1.00 93.75 337 LEU A O 1
ATOM 2644 N N . ILE A 1 338 ? -4.451 17.556 12.349 1.00 95.31 338 ILE A N 1
ATOM 2645 C CA . ILE A 1 338 ? -3.442 18.077 13.279 1.00 95.31 338 ILE A CA 1
ATOM 2646 C C . ILE A 1 338 ? -3.659 19.566 13.570 1.00 95.31 338 ILE A C 1
ATOM 2648 O O . ILE A 1 338 ? -3.740 19.972 14.732 1.00 95.31 338 ILE A O 1
ATOM 2652 N N . ASN A 1 339 ? -3.777 20.386 12.529 1.00 93.69 339 ASN A N 1
ATOM 2653 C CA . ASN A 1 339 ? -3.743 21.840 12.658 1.00 93.69 339 ASN A CA 1
ATOM 2654 C C . ASN A 1 339 ? -5.079 22.412 13.136 1.00 93.69 339 ASN A C 1
ATOM 2656 O O . ASN A 1 339 ? -5.086 23.252 14.039 1.00 93.69 339 ASN A O 1
ATOM 2660 N N . GLU A 1 340 ? -6.199 21.926 12.602 1.00 92.25 340 GLU A N 1
ATOM 2661 C CA . GLU A 1 340 ? -7.532 22.466 12.891 1.00 92.25 340 GLU A CA 1
ATOM 2662 C C . GLU A 1 340 ? -8.250 21.664 13.977 1.00 92.25 340 GLU A C 1
ATOM 2664 O O . GLU A 1 340 ? -8.825 22.235 14.905 1.00 92.25 340 GLU A O 1
ATOM 2669 N N . ARG A 1 341 ? -8.179 20.327 13.915 1.00 94.19 341 ARG A N 1
ATOM 2670 C CA . ARG A 1 341 ? -8.862 19.439 14.878 1.00 94.19 341 ARG A CA 1
ATOM 2671 C C . ARG A 1 341 ? -8.021 19.086 16.101 1.00 94.19 341 ARG A C 1
ATOM 2673 O O . ARG A 1 341 ? -8.517 18.418 17.007 1.00 94.19 341 ARG A O 1
ATOM 2680 N N . LYS A 1 342 ? -6.767 19.549 16.155 1.00 96.88 342 LYS A N 1
ATOM 2681 C CA . LYS A 1 342 ? -5.834 19.332 17.274 1.00 96.88 342 LYS A CA 1
ATOM 2682 C C . LYS A 1 342 ? -5.651 17.849 17.610 1.00 96.88 342 LYS A C 1
ATOM 2684 O O . LYS A 1 342 ? -5.565 17.468 18.779 1.00 96.88 342 LYS A O 1
ATOM 2689 N N . TRP A 1 343 ? -5.626 16.994 16.590 1.00 98.00 343 TRP A N 1
ATOM 2690 C CA . TRP A 1 343 ? -5.215 15.606 16.755 1.00 98.00 343 TRP A CA 1
ATOM 2691 C C . TRP A 1 343 ? -3.728 15.559 17.115 1.00 98.00 343 TRP A C 1
ATOM 2693 O O . TRP A 1 343 ? -2.925 16.360 16.641 1.00 98.00 343 TRP A O 1
ATOM 2703 N N . SER A 1 344 ? -3.359 14.637 17.995 1.00 98.19 344 SER A N 1
ATOM 2704 C CA . SER A 1 344 ? -1.965 14.389 18.359 1.00 98.19 344 SER A CA 1
ATOM 2705 C C . SER A 1 344 ? -1.332 13.379 17.400 1.00 98.19 344 SER A C 1
ATOM 2707 O O . SER A 1 344 ? -1.971 12.399 17.026 1.00 98.19 344 SER A O 1
ATOM 2709 N N . PHE A 1 345 ? -0.071 13.593 17.019 1.00 97.75 345 PHE A N 1
ATOM 2710 C CA . PHE A 1 345 ? 0.674 12.699 16.127 1.00 97.75 345 PHE A CA 1
ATOM 2711 C C . PHE A 1 345 ? 1.873 12.078 16.835 1.00 97.75 345 PHE A C 1
ATOM 2713 O O . PHE A 1 345 ? 2.642 12.773 17.502 1.00 97.75 345 PHE A O 1
ATOM 2720 N N . ALA A 1 346 ? 2.057 10.776 16.644 1.00 97.00 346 ALA A N 1
ATOM 2721 C CA . ALA A 1 346 ? 3.288 10.085 16.968 1.00 97.00 346 ALA A CA 1
ATOM 2722 C C . ALA A 1 346 ? 4.031 9.670 15.692 1.00 97.00 346 ALA A C 1
ATOM 2724 O O . ALA A 1 346 ? 3.502 8.857 14.930 1.00 97.00 346 ALA A O 1
ATOM 2725 N N . PRO A 1 347 ? 5.278 10.131 15.490 1.00 94.50 347 PRO A N 1
ATOM 2726 C CA . PRO A 1 347 ? 6.102 9.639 14.395 1.00 94.50 347 PRO A CA 1
ATOM 2727 C C . PRO A 1 347 ? 6.461 8.157 14.595 1.00 94.50 347 PRO A C 1
ATOM 2729 O O . PRO A 1 347 ? 6.405 7.652 15.732 1.00 94.50 347 PRO A O 1
ATOM 2732 N N . PRO A 1 348 ? 6.861 7.452 13.522 1.00 91.81 348 PRO A N 1
ATOM 2733 C CA . PRO A 1 348 ? 7.390 6.097 13.631 1.00 91.81 348 PRO A CA 1
ATOM 2734 C C . PRO A 1 348 ? 8.606 6.038 14.560 1.00 91.81 348 PRO A C 1
ATOM 2736 O O . PRO A 1 348 ? 9.287 7.036 14.813 1.00 91.81 348 PRO A O 1
ATOM 2739 N N . SER A 1 349 ? 8.857 4.855 15.122 1.00 83.31 349 SER A N 1
ATOM 2740 C CA . SER A 1 349 ? 10.071 4.606 15.903 1.00 83.31 349 SER A CA 1
ATOM 2741 C C . SER A 1 349 ? 11.307 4.826 15.023 1.00 83.31 349 SER A C 1
ATOM 2743 O O . SER A 1 349 ? 11.286 4.502 13.838 1.00 83.31 349 SER A O 1
ATOM 2745 N N . LYS A 1 350 ? 12.378 5.403 15.583 1.00 76.19 350 LYS A N 1
ATOM 2746 C CA . LYS A 1 350 ? 13.614 5.662 14.830 1.00 76.19 350 LYS A CA 1
ATOM 2747 C C . LYS A 1 350 ? 14.231 4.334 14.375 1.00 76.19 350 LYS A C 1
ATOM 2749 O O . LYS A 1 350 ? 14.516 3.492 15.221 1.00 76.19 350 LYS A O 1
ATOM 2754 N N . GLY A 1 351 ? 14.458 4.181 13.075 1.00 75.44 351 GLY A N 1
ATOM 2755 C CA . GLY A 1 351 ? 15.092 3.010 12.471 1.00 75.44 351 GLY A CA 1
ATOM 2756 C C . GLY A 1 351 ? 14.904 2.991 10.955 1.00 75.44 351 GLY A C 1
ATOM 2757 O O . GLY A 1 351 ? 14.010 3.661 10.440 1.00 75.44 351 GLY A O 1
ATOM 2758 N N . ASP A 1 352 ? 15.736 2.210 10.266 1.00 75.88 352 ASP A N 1
ATOM 2759 C CA . ASP A 1 352 ? 15.677 2.022 8.807 1.00 75.88 352 ASP A CA 1
ATOM 2760 C C . ASP A 1 352 ? 14.693 0.912 8.390 1.00 75.88 352 ASP A C 1
ATOM 2762 O O . ASP A 1 352 ? 14.581 0.563 7.217 1.00 75.88 352 ASP A O 1
ATOM 2766 N N . GLU A 1 353 ? 13.969 0.330 9.350 1.00 87.69 353 GLU A N 1
ATOM 2767 C CA . GLU A 1 353 ? 12.967 -0.690 9.068 1.00 87.69 353 GLU A CA 1
ATOM 2768 C C . GLU A 1 353 ? 11.742 -0.063 8.389 1.00 87.69 353 GLU A C 1
ATOM 2770 O O . GLU A 1 353 ? 11.112 0.859 8.914 1.00 87.69 353 GLU A O 1
ATOM 2775 N N . CYS A 1 354 ? 11.391 -0.585 7.216 1.00 92.00 354 CYS A N 1
ATOM 2776 C CA . CYS A 1 354 ? 10.121 -0.310 6.555 1.00 92.00 354 CYS A CA 1
ATOM 2777 C C . CYS A 1 354 ? 9.023 -1.139 7.209 1.00 92.00 354 CYS A C 1
ATOM 2779 O O . CYS A 1 354 ? 8.919 -2.324 6.924 1.00 92.00 354 CYS A O 1
ATOM 2781 N N . HIS A 1 355 ? 8.149 -0.533 8.002 1.00 96.19 355 HIS A N 1
ATOM 2782 C CA . HIS A 1 355 ? 6.991 -1.247 8.542 1.00 96.19 355 HIS A CA 1
ATOM 2783 C C . HIS A 1 355 ? 5.965 -1.602 7.452 1.00 96.19 355 HIS A C 1
ATOM 2785 O O . HIS A 1 355 ? 5.266 -2.606 7.570 1.00 96.19 355 HIS A O 1
ATOM 2791 N N . VAL A 1 356 ? 5.859 -0.778 6.402 1.00 97.06 356 VAL A N 1
ATOM 2792 C CA . VAL A 1 356 ? 4.877 -0.938 5.321 1.00 97.06 356 VAL A CA 1
ATOM 2793 C C . VAL A 1 356 ? 5.564 -0.939 3.963 1.00 97.06 356 VAL A C 1
ATOM 2795 O O . VAL A 1 356 ? 6.459 -0.138 3.692 1.00 97.06 356 VAL A O 1
ATOM 2798 N N . ARG A 1 357 ? 5.102 -1.818 3.076 1.00 97.12 357 ARG A N 1
ATOM 2799 C CA . ARG A 1 357 ? 5.409 -1.769 1.645 1.00 97.12 357 ARG A CA 1
ATOM 2800 C C . ARG A 1 357 ? 4.126 -1.419 0.899 1.00 97.12 357 ARG A C 1
ATOM 2802 O O . ARG A 1 357 ? 3.272 -2.286 0.697 1.00 97.12 357 ARG A O 1
ATOM 2809 N N . HIS A 1 358 ? 3.989 -0.151 0.524 1.00 96.81 358 HIS A N 1
ATOM 2810 C CA . HIS A 1 358 ? 2.878 0.320 -0.292 1.00 96.81 358 HIS A CA 1
ATOM 2811 C C . HIS A 1 358 ? 3.164 -0.040 -1.751 1.00 96.81 358 HIS A C 1
ATOM 2813 O O . HIS A 1 358 ? 3.991 0.580 -2.426 1.00 96.81 358 HIS A O 1
ATOM 2819 N N . ASN A 1 359 ? 2.515 -1.102 -2.222 1.00 95.62 359 ASN A N 1
ATOM 2820 C CA . ASN A 1 359 ? 2.837 -1.692 -3.507 1.00 95.62 359 ASN A CA 1
ATOM 2821 C C . ASN A 1 359 ? 2.228 -0.903 -4.680 1.00 95.62 359 ASN A C 1
ATOM 2823 O O . ASN A 1 359 ? 1.051 -0.556 -4.620 1.00 95.62 359 ASN A O 1
ATOM 2827 N N . PRO A 1 360 ? 2.993 -0.655 -5.767 1.00 94.69 360 PRO A N 1
ATOM 2828 C CA . PRO A 1 360 ? 4.291 -1.261 -6.087 1.00 94.69 360 PRO A CA 1
ATOM 2829 C C . PRO A 1 360 ? 5.491 -0.610 -5.368 1.00 94.69 360 PRO A C 1
ATOM 2831 O O . PRO A 1 360 ? 5.923 0.482 -5.729 1.00 94.69 360 PRO A O 1
ATOM 2834 N N . ALA A 1 361 ? 6.090 -1.331 -4.418 1.00 94.19 361 ALA A N 1
ATOM 2835 C CA . ALA A 1 361 ? 7.341 -0.977 -3.756 1.00 94.19 361 ALA A CA 1
ATOM 2836 C C . ALA A 1 361 ? 8.507 -1.692 -4.459 1.00 94.19 361 ALA A C 1
ATOM 2838 O O . ALA A 1 361 ? 8.329 -2.797 -4.983 1.00 94.19 361 ALA A O 1
ATOM 2839 N N . TYR A 1 362 ? 9.694 -1.085 -4.486 1.00 93.75 362 TYR A N 1
ATOM 2840 C CA . TYR A 1 362 ? 10.870 -1.651 -5.150 1.00 93.75 362 TYR A CA 1
ATOM 2841 C C . TYR A 1 362 ? 11.286 -2.979 -4.520 1.00 93.75 362 TYR A C 1
ATOM 2843 O O . TYR A 1 362 ? 11.400 -3.982 -5.226 1.00 93.75 362 TYR A O 1
ATOM 2851 N N . SER A 1 363 ? 11.415 -3.038 -3.195 1.00 91.38 363 SER A N 1
ATOM 2852 C CA . SER A 1 363 ? 11.824 -4.266 -2.506 1.00 91.38 363 SER A CA 1
ATOM 2853 C C . SER A 1 363 ? 10.816 -5.409 -2.712 1.00 91.38 363 SER A C 1
ATOM 2855 O O . SER A 1 363 ? 11.204 -6.524 -3.066 1.00 91.38 363 SER A O 1
ATOM 2857 N N . SER A 1 364 ? 9.513 -5.137 -2.581 1.00 91.50 364 SER A N 1
ATOM 2858 C CA . SER A 1 364 ? 8.439 -6.101 -2.859 1.00 91.50 364 SER A CA 1
ATOM 2859 C C . SER A 1 364 ? 8.436 -6.565 -4.312 1.00 91.50 364 SER A C 1
ATOM 2861 O O . SER A 1 364 ? 8.181 -7.738 -4.595 1.00 91.50 364 SER A O 1
ATOM 2863 N N . CYS A 1 365 ? 8.737 -5.666 -5.249 1.00 93.06 365 CYS A N 1
ATOM 2864 C CA . CYS A 1 365 ? 8.829 -6.017 -6.657 1.00 93.06 365 CYS A CA 1
ATOM 2865 C C . CYS A 1 365 ? 9.888 -7.094 -6.898 1.00 93.06 365 CYS A C 1
ATOM 2867 O O . CYS A 1 365 ? 9.604 -8.125 -7.509 1.00 93.06 365 CYS A O 1
ATOM 2869 N N . LEU A 1 366 ? 11.083 -6.895 -6.341 1.00 89.12 366 LEU A N 1
ATOM 2870 C CA . LEU A 1 366 ? 12.172 -7.857 -6.474 1.00 89.12 366 LEU A CA 1
ATOM 2871 C C . LEU A 1 366 ? 11.861 -9.165 -5.737 1.00 89.12 366 LEU A C 1
ATOM 2873 O O . LEU A 1 366 ? 12.050 -10.245 -6.297 1.00 89.12 366 LEU A O 1
ATOM 2877 N N . ARG A 1 367 ? 11.295 -9.088 -4.522 1.00 86.25 367 ARG A N 1
ATOM 2878 C CA . ARG A 1 367 ? 10.888 -10.268 -3.730 1.00 86.25 367 ARG A CA 1
ATOM 2879 C C . ARG A 1 367 ? 9.880 -11.154 -4.470 1.00 86.25 367 ARG A C 1
ATOM 2881 O O . ARG A 1 367 ? 9.933 -12.376 -4.361 1.00 86.25 367 ARG A O 1
ATOM 2888 N N . THR A 1 368 ? 8.991 -10.559 -5.268 1.00 83.06 368 THR A N 1
ATOM 2889 C CA . THR A 1 368 ? 8.020 -11.303 -6.093 1.00 83.06 368 THR A CA 1
ATOM 2890 C C . THR A 1 368 ? 8.612 -11.858 -7.398 1.00 83.06 368 THR A C 1
ATOM 2892 O O . THR A 1 368 ? 7.895 -12.487 -8.175 1.00 83.06 368 THR A O 1
ATOM 2895 N N . GLY A 1 369 ? 9.914 -11.670 -7.648 1.00 83.19 369 GLY A N 1
ATOM 2896 C CA . GLY A 1 369 ? 10.604 -12.134 -8.857 1.00 83.19 369 GLY A CA 1
ATOM 2897 C C . GLY A 1 369 ? 10.335 -11.284 -10.096 1.00 83.19 369 GLY A C 1
ATOM 2898 O O . GLY A 1 369 ? 10.635 -11.708 -11.218 1.00 83.19 369 GLY A O 1
ATOM 2899 N N . ASN A 1 370 ? 9.759 -10.102 -9.897 1.00 89.12 370 ASN A N 1
ATOM 2900 C CA . ASN A 1 370 ? 9.552 -9.095 -10.924 1.00 89.12 370 ASN A CA 1
ATOM 2901 C C . ASN A 1 370 ? 10.740 -8.130 -10.942 1.00 89.12 370 ASN A C 1
ATOM 2903 O O . ASN A 1 370 ? 11.679 -8.259 -10.160 1.00 89.12 370 ASN A O 1
ATOM 2907 N N . PHE A 1 371 ? 10.732 -7.194 -11.882 1.00 90.25 371 PHE A N 1
ATOM 2908 C CA . PHE A 1 371 ? 11.796 -6.206 -12.007 1.00 90.25 371 PHE A CA 1
ATOM 2909 C C . PHE A 1 371 ? 11.229 -4.798 -11.943 1.00 90.25 371 PHE A C 1
ATOM 2911 O O . PHE A 1 371 ? 10.086 -4.540 -12.333 1.00 90.25 371 PHE A O 1
ATOM 2918 N N . TRP A 1 372 ? 12.055 -3.885 -11.449 1.00 95.06 372 TRP A N 1
ATOM 2919 C CA . TRP A 1 372 ? 11.706 -2.477 -11.393 1.00 95.06 372 TRP A CA 1
ATOM 2920 C C . TRP A 1 372 ? 12.000 -1.796 -12.724 1.00 95.06 372 TRP A C 1
ATOM 2922 O O . TRP A 1 372 ? 13.058 -2.011 -13.312 1.00 95.06 372 TRP A O 1
ATOM 2932 N N . PHE A 1 373 ? 11.090 -0.956 -13.199 1.00 95.69 373 PHE A N 1
ATOM 2933 C CA . PHE A 1 373 ? 11.349 -0.060 -14.315 1.00 95.69 373 PHE A CA 1
ATOM 2934 C C . PHE A 1 373 ? 11.664 1.337 -13.778 1.00 95.69 373 PHE A C 1
ATOM 2936 O O . PHE A 1 373 ? 10.770 2.029 -13.296 1.00 95.69 373 PHE A O 1
ATOM 2943 N N . ASP A 1 374 ? 12.931 1.759 -13.860 1.00 93.75 374 ASP A N 1
ATOM 2944 C CA . ASP A 1 374 ? 13.379 3.106 -13.465 1.00 93.75 374 ASP A CA 1
ATOM 2945 C C . ASP A 1 374 ? 13.156 4.099 -14.623 1.00 93.75 374 ASP A C 1
ATOM 2947 O O . ASP A 1 374 ? 14.097 4.552 -15.282 1.00 93.75 374 ASP A O 1
ATOM 2951 N N . SER A 1 375 ? 11.884 4.383 -14.922 1.00 92.62 375 SER A N 1
ATOM 2952 C CA . SER A 1 375 ? 11.483 5.330 -15.972 1.00 92.62 375 SER A CA 1
ATOM 2953 C C . SER A 1 375 ? 11.608 6.797 -15.509 1.00 92.62 375 SER A C 1
ATOM 2955 O O . SER A 1 375 ? 11.385 7.089 -14.333 1.00 92.62 375 SER A O 1
ATOM 2957 N N . PRO A 1 376 ? 11.956 7.757 -16.396 1.00 90.62 376 PRO A N 1
ATOM 2958 C CA . PRO A 1 376 ? 11.761 9.191 -16.153 1.00 90.62 376 PRO A CA 1
ATOM 2959 C C . PRO A 1 376 ? 10.296 9.636 -16.165 1.00 90.62 376 PRO A C 1
ATOM 2961 O O . PRO A 1 376 ? 10.045 10.820 -15.987 1.00 90.62 376 PRO A O 1
ATOM 2964 N N . ASP A 1 377 ? 9.346 8.740 -16.423 1.00 90.69 377 ASP A N 1
ATOM 2965 C CA . ASP A 1 377 ? 7.914 9.009 -16.337 1.00 90.69 377 ASP A CA 1
ATOM 2966 C C . ASP A 1 377 ? 7.341 8.255 -15.134 1.00 90.69 377 ASP A C 1
ATOM 2968 O O . ASP A 1 377 ? 7.443 7.028 -15.051 1.00 90.69 377 ASP A O 1
ATOM 2972 N N . PHE A 1 378 ? 6.727 8.986 -14.202 1.00 90.75 378 PHE A N 1
ATOM 2973 C CA . PHE A 1 378 ? 6.137 8.412 -12.994 1.00 90.75 378 PHE A CA 1
ATOM 2974 C C . PHE A 1 378 ? 5.088 7.335 -13.305 1.00 90.75 378 PHE A C 1
ATOM 2976 O O . PHE A 1 378 ? 4.994 6.335 -12.590 1.00 90.75 378 PHE A O 1
ATOM 2983 N N . ASN A 1 379 ? 4.321 7.509 -14.386 1.00 90.31 379 ASN A N 1
ATOM 2984 C CA . ASN A 1 379 ? 3.267 6.571 -14.770 1.00 90.31 379 ASN A CA 1
ATOM 2985 C C . ASN A 1 379 ? 3.833 5.239 -15.265 1.00 90.31 379 ASN A C 1
ATOM 2987 O O . ASN A 1 379 ? 3.206 4.195 -15.096 1.00 90.31 379 ASN A O 1
ATOM 2991 N N . GLU A 1 380 ? 5.025 5.272 -15.858 1.00 92.75 380 GLU A N 1
ATOM 2992 C CA . GLU A 1 380 ? 5.737 4.086 -16.321 1.00 92.75 380 GLU A CA 1
ATOM 2993 C C . GLU A 1 380 ? 6.613 3.482 -15.220 1.00 92.75 380 GLU A C 1
ATOM 2995 O O . GLU A 1 380 ? 6.874 2.282 -15.245 1.00 92.75 380 GLU A O 1
ATOM 3000 N N . MET A 1 381 ? 7.074 4.275 -14.252 1.00 93.69 381 MET A N 1
ATOM 3001 C CA . MET A 1 381 ? 7.907 3.778 -13.165 1.00 93.69 381 MET A CA 1
ATOM 3002 C C . MET A 1 381 ? 7.134 2.779 -12.296 1.00 93.69 381 MET A C 1
ATOM 3004 O O . MET A 1 381 ? 5.970 2.994 -11.942 1.00 93.69 381 MET A O 1
ATOM 3008 N N . GLY A 1 382 ? 7.789 1.685 -11.906 1.00 95.38 382 GLY A N 1
ATOM 3009 C CA . GLY A 1 382 ? 7.207 0.734 -10.963 1.00 95.38 382 GLY A CA 1
ATOM 3010 C C . GLY A 1 382 ? 7.624 -0.706 -11.199 1.00 95.38 382 GLY A C 1
ATOM 3011 O O . GLY A 1 382 ? 8.689 -0.988 -11.741 1.00 95.38 382 GLY A O 1
ATOM 3012 N N . CYS A 1 383 ? 6.763 -1.626 -10.771 1.00 95.44 383 CYS A N 1
ATOM 3013 C CA . CYS A 1 383 ? 7.032 -3.054 -10.816 1.00 95.44 383 CYS A CA 1
ATOM 3014 C C . CYS A 1 383 ? 6.410 -3.738 -12.032 1.00 95.44 383 CYS A C 1
ATOM 3016 O O . CYS A 1 383 ? 5.205 -3.616 -12.260 1.00 95.44 383 CYS A O 1
ATOM 3018 N N . TYR A 1 384 ? 7.205 -4.529 -12.756 1.00 93.06 384 TYR A N 1
ATOM 3019 C CA . TYR A 1 384 ? 6.758 -5.205 -13.967 1.00 93.06 384 TYR A CA 1
ATOM 3020 C C . TYR A 1 384 ? 7.154 -6.677 -14.009 1.00 93.06 384 TYR A C 1
ATOM 3022 O O . TYR A 1 384 ? 8.290 -7.066 -13.732 1.00 93.06 384 TYR A O 1
ATOM 3030 N N . SER A 1 385 ? 6.201 -7.490 -14.459 1.00 87.44 385 SER A N 1
ATOM 3031 C CA . SER A 1 385 ? 6.504 -8.770 -15.087 1.00 87.44 385 SER A CA 1
ATOM 3032 C C . SER A 1 385 ? 6.925 -8.533 -16.537 1.00 87.44 385 SER A C 1
ATOM 3034 O O . SER A 1 385 ? 6.574 -7.513 -17.137 1.00 87.44 385 SER A O 1
ATOM 3036 N N . THR A 1 386 ? 7.609 -9.504 -17.146 1.00 83.31 386 THR A N 1
ATOM 3037 C CA . THR A 1 386 ? 7.955 -9.422 -18.572 1.00 83.31 386 THR A CA 1
ATOM 3038 C C . THR A 1 386 ? 6.716 -9.173 -19.430 1.00 83.31 386 THR A C 1
ATOM 3040 O O . THR A 1 386 ? 6.717 -8.278 -20.269 1.00 83.31 386 THR A O 1
ATOM 3043 N N . THR A 1 387 ? 5.637 -9.922 -19.192 1.00 84.81 387 THR A N 1
ATOM 3044 C CA . THR A 1 387 ? 4.397 -9.807 -19.969 1.00 84.81 387 THR A CA 1
ATOM 3045 C C . THR A 1 387 ? 3.808 -8.399 -19.892 1.00 84.81 387 THR A C 1
ATOM 3047 O O . THR A 1 387 ? 3.376 -7.860 -20.908 1.00 84.81 387 THR A O 1
ATOM 3050 N N . ASN A 1 388 ? 3.802 -7.790 -18.702 1.00 86.81 388 ASN A N 1
ATOM 3051 C CA . ASN A 1 388 ? 3.247 -6.451 -18.517 1.00 86.81 388 ASN A CA 1
ATOM 3052 C C . ASN A 1 388 ? 4.126 -5.384 -19.173 1.00 86.81 388 ASN A C 1
ATOM 3054 O O . ASN A 1 388 ? 3.597 -4.485 -19.820 1.00 86.81 388 ASN A O 1
ATOM 3058 N N . LEU A 1 389 ? 5.452 -5.517 -19.076 1.00 87.38 389 LEU A N 1
ATOM 3059 C CA . LEU A 1 389 ? 6.376 -4.613 -19.757 1.00 87.38 389 LEU A CA 1
ATOM 3060 C C . LEU A 1 389 ? 6.235 -4.711 -21.283 1.00 87.38 389 LEU A C 1
ATOM 3062 O O . LEU A 1 389 ? 6.158 -3.695 -21.965 1.00 87.38 389 LEU A O 1
ATOM 3066 N N . MET A 1 390 ? 6.154 -5.927 -21.828 1.00 84.94 390 MET A N 1
ATOM 3067 C CA . MET A 1 390 ? 5.963 -6.125 -23.266 1.00 84.94 390 MET A CA 1
ATOM 3068 C C . MET A 1 390 ? 4.674 -5.472 -23.753 1.00 84.94 390 MET A C 1
ATOM 3070 O O . MET A 1 390 ? 4.708 -4.771 -24.755 1.00 84.94 390 MET A O 1
ATOM 3074 N N . ARG A 1 391 ? 3.564 -5.626 -23.022 1.00 87.44 391 ARG A N 1
ATOM 3075 C CA . ARG A 1 391 ? 2.292 -4.962 -23.352 1.00 87.44 391 ARG A CA 1
ATOM 3076 C C . ARG A 1 391 ? 2.393 -3.438 -23.312 1.00 87.44 391 ARG A C 1
ATOM 3078 O O . ARG A 1 391 ? 1.800 -2.782 -24.163 1.00 87.44 391 ARG A O 1
ATOM 3085 N N . LEU A 1 392 ? 3.139 -2.883 -22.353 1.00 87.62 392 LEU A N 1
ATOM 3086 C CA . LEU A 1 392 ? 3.353 -1.437 -22.246 1.00 87.62 392 LEU A CA 1
ATOM 3087 C C . LEU A 1 392 ? 4.041 -0.873 -23.501 1.00 87.62 392 LEU A C 1
ATOM 3089 O O . LEU A 1 392 ? 3.675 0.199 -23.977 1.00 87.62 392 LEU A O 1
ATOM 3093 N N . PHE A 1 393 ? 4.998 -1.613 -24.064 1.00 87.44 393 PHE A N 1
ATOM 3094 C CA . PHE A 1 393 ? 5.812 -1.162 -25.196 1.00 87.44 393 PHE A CA 1
ATOM 3095 C C . PHE A 1 393 ? 5.413 -1.740 -26.557 1.00 87.44 393 PHE A C 1
ATOM 3097 O O . PHE A 1 393 ? 5.921 -1.270 -27.570 1.00 87.44 393 PHE A O 1
ATOM 3104 N N . GLU A 1 394 ? 4.489 -2.702 -26.626 1.00 84.38 394 GLU A N 1
ATOM 3105 C CA . GLU A 1 394 ? 4.121 -3.408 -27.866 1.00 84.38 394 GLU A CA 1
ATOM 3106 C C . GLU A 1 394 ? 3.763 -2.449 -29.011 1.00 84.38 394 GLU A C 1
ATOM 3108 O O . GLU A 1 394 ? 4.131 -2.680 -30.161 1.00 84.38 394 GLU A O 1
ATOM 3113 N N . LYS A 1 395 ? 3.086 -1.341 -28.689 1.00 83.62 395 LYS A N 1
ATOM 3114 C CA . LYS A 1 395 ? 2.653 -0.339 -29.673 1.00 83.62 395 LYS A CA 1
ATOM 3115 C C . LYS A 1 395 ? 3.716 0.708 -30.004 1.00 83.62 395 LYS A C 1
ATOM 3117 O O . LYS A 1 395 ? 3.691 1.263 -31.096 1.00 83.62 395 LYS A O 1
ATOM 3122 N N . THR A 1 396 ? 4.597 1.028 -29.059 1.00 83.56 396 THR A N 1
ATOM 3123 C CA . THR A 1 396 ? 5.511 2.183 -29.144 1.00 83.56 396 THR A CA 1
ATOM 3124 C C . THR A 1 396 ? 6.944 1.787 -29.483 1.00 83.56 396 THR A C 1
ATOM 3126 O O . THR A 1 396 ? 7.679 2.577 -30.068 1.00 83.56 396 THR A O 1
ATOM 3129 N N . SER A 1 397 ? 7.346 0.568 -29.140 1.00 84.00 397 SER A N 1
ATOM 3130 C CA . SER A 1 397 ? 8.647 -0.010 -29.445 1.00 84.00 397 SER A CA 1
ATOM 3131 C C . SER A 1 397 ? 8.487 -1.525 -29.600 1.00 84.00 397 SER A C 1
ATOM 3133 O O . SER A 1 397 ? 8.768 -2.280 -28.660 1.00 84.00 397 SER A O 1
ATOM 3135 N N . PRO A 1 398 ? 8.016 -1.993 -30.774 1.00 76.12 398 PRO A N 1
ATOM 3136 C CA . PRO A 1 398 ? 8.051 -3.416 -31.078 1.00 76.12 398 PRO A CA 1
ATOM 3137 C C . PRO A 1 398 ? 9.492 -3.914 -30.889 1.00 76.12 398 PRO A C 1
ATOM 3139 O O . PRO A 1 398 ? 10.436 -3.234 -31.275 1.00 76.12 398 PRO A O 1
ATOM 3142 N N . LEU A 1 399 ? 9.658 -5.067 -30.234 1.00 78.00 399 LEU A N 1
ATOM 3143 C CA . LEU A 1 399 ? 10.956 -5.642 -29.826 1.00 78.00 399 LEU A CA 1
ATOM 3144 C C . LEU A 1 399 ? 11.699 -4.924 -28.681 1.00 78.00 399 LEU A C 1
ATOM 3146 O O . LEU A 1 399 ? 12.832 -5.294 -28.381 1.00 78.00 399 LEU A O 1
ATOM 3150 N N . LEU A 1 400 ? 11.072 -3.963 -27.991 1.00 86.81 400 LEU A N 1
ATOM 3151 C CA . LEU A 1 400 ? 11.653 -3.272 -26.827 1.00 86.81 400 LEU A CA 1
ATOM 3152 C C . LEU A 1 400 ? 12.979 -2.548 -27.136 1.00 86.81 400 LEU A C 1
ATOM 3154 O O . LEU A 1 400 ? 13.827 -2.388 -26.258 1.00 86.81 400 LEU A O 1
ATOM 3158 N N . GLU A 1 401 ? 13.170 -2.094 -28.376 1.00 89.56 401 GLU A N 1
ATOM 3159 C CA . GLU A 1 401 ? 14.417 -1.479 -28.851 1.00 89.56 401 GLU A CA 1
ATOM 3160 C C . GLU A 1 401 ? 14.832 -0.228 -28.069 1.00 89.56 401 GLU A C 1
ATOM 3162 O O . GLU A 1 401 ? 16.019 0.109 -28.032 1.00 89.56 401 GLU A O 1
ATOM 3167 N N . VAL A 1 402 ? 13.875 0.456 -27.437 1.00 94.19 402 VAL A N 1
ATOM 3168 C CA . VAL A 1 402 ? 14.116 1.640 -26.597 1.00 94.19 402 VAL A CA 1
ATOM 3169 C C . VAL A 1 402 ? 14.658 1.305 -25.207 1.00 94.19 402 VAL A C 1
ATOM 3171 O O . VAL A 1 402 ? 15.131 2.207 -24.514 1.00 94.19 402 VAL A O 1
ATOM 3174 N N . LEU A 1 403 ? 14.603 0.039 -24.788 1.00 94.88 403 LEU A N 1
ATOM 3175 C CA . LEU A 1 403 ? 15.043 -0.410 -23.471 1.00 94.88 403 LEU A CA 1
ATOM 3176 C C . LEU A 1 403 ? 16.474 -0.949 -23.517 1.00 94.88 403 LEU A C 1
ATOM 3178 O O . LEU A 1 403 ? 16.912 -1.561 -24.493 1.00 94.88 403 LEU A O 1
ATOM 3182 N N . ASP A 1 404 ? 17.216 -0.718 -22.440 1.00 94.69 404 ASP A N 1
ATOM 3183 C CA . ASP A 1 404 ? 18.583 -1.199 -22.259 1.00 94.69 404 ASP A CA 1
ATOM 3184 C C . ASP A 1 404 ? 18.568 -2.681 -21.837 1.00 94.69 404 ASP A C 1
ATOM 3186 O O . ASP A 1 404 ? 18.774 -3.044 -20.676 1.00 94.69 404 ASP A O 1
ATOM 3190 N N . LEU A 1 405 ? 18.234 -3.554 -22.795 1.00 90.31 405 LEU A N 1
ATOM 3191 C CA . LEU A 1 405 ? 18.144 -4.999 -22.568 1.00 90.31 405 LEU A CA 1
ATOM 3192 C C . LEU A 1 405 ? 19.505 -5.630 -22.255 1.00 90.31 405 LEU A C 1
ATOM 3194 O O . LEU A 1 405 ? 19.548 -6.684 -21.628 1.00 90.31 405 LEU A O 1
ATOM 3198 N N . GLU A 1 406 ? 20.607 -5.012 -22.680 1.00 89.88 406 GLU A N 1
ATOM 3199 C CA . GLU A 1 406 ? 21.954 -5.473 -22.339 1.00 89.88 406 GLU A CA 1
ATOM 3200 C C . GLU A 1 406 ? 22.230 -5.265 -20.847 1.00 89.88 406 GLU A C 1
ATOM 3202 O O . GLU A 1 406 ? 22.573 -6.224 -20.151 1.00 89.88 406 GLU A O 1
ATOM 3207 N N . PHE A 1 407 ? 21.969 -4.058 -20.326 1.00 89.12 407 PHE A N 1
ATOM 3208 C CA . PHE A 1 407 ? 22.035 -3.804 -18.888 1.00 89.12 407 PHE A CA 1
ATOM 3209 C C . PHE A 1 407 ? 21.110 -4.742 -18.115 1.00 89.12 407 PHE A C 1
ATOM 3211 O O . PHE A 1 407 ? 21.526 -5.337 -17.120 1.00 89.12 407 PHE A O 1
ATOM 3218 N N . PHE A 1 408 ? 19.870 -4.913 -18.577 1.00 88.75 408 PHE A N 1
ATOM 3219 C CA . PHE A 1 408 ? 18.912 -5.782 -17.904 1.00 88.75 408 PHE A CA 1
ATOM 3220 C C . PHE A 1 408 ? 19.351 -7.250 -17.882 1.00 88.75 408 PHE A C 1
ATOM 3222 O O . PHE A 1 408 ? 19.221 -7.890 -16.846 1.00 88.75 408 PHE A O 1
ATOM 3229 N N . ARG A 1 409 ? 19.911 -7.791 -18.972 1.00 85.00 409 ARG A N 1
ATOM 3230 C CA . ARG A 1 409 ? 20.434 -9.171 -18.998 1.00 85.00 409 ARG A CA 1
ATOM 3231 C C . ARG A 1 409 ? 21.581 -9.376 -18.016 1.00 85.00 409 ARG A C 1
ATOM 3233 O O . ARG A 1 409 ? 21.666 -10.441 -17.422 1.00 85.00 409 ARG A O 1
ATOM 3240 N N . LYS A 1 410 ? 22.430 -8.361 -17.836 1.00 85.81 410 LYS A N 1
ATOM 3241 C CA . LYS A 1 410 ? 23.558 -8.404 -16.899 1.00 85.81 410 LYS A CA 1
ATOM 3242 C C . LYS A 1 410 ? 23.126 -8.311 -15.431 1.00 85.81 410 LYS A C 1
ATOM 3244 O O . LYS A 1 410 ? 23.784 -8.879 -14.572 1.00 85.81 410 LYS A O 1
ATOM 3249 N N . ASN A 1 411 ? 22.060 -7.564 -15.144 1.00 83.56 411 ASN A N 1
ATOM 3250 C CA . ASN A 1 411 ? 21.682 -7.190 -13.778 1.00 83.56 411 ASN A CA 1
ATOM 3251 C C . ASN A 1 411 ? 20.432 -7.924 -13.264 1.00 83.56 411 ASN A C 1
ATOM 3253 O O . ASN A 1 411 ? 20.333 -8.241 -12.088 1.00 83.56 411 ASN A O 1
ATOM 3257 N N . GLY A 1 412 ? 19.444 -8.190 -14.116 1.00 80.56 412 GLY A N 1
ATOM 3258 C CA . GLY A 1 412 ? 18.251 -8.985 -13.801 1.00 80.56 412 GLY A CA 1
ATOM 3259 C C . GLY A 1 412 ? 17.183 -8.319 -12.919 1.00 80.56 412 GLY A C 1
ATOM 3260 O O . GLY A 1 412 ? 16.024 -8.732 -12.989 1.00 80.56 412 GLY A O 1
ATOM 3261 N N . TYR A 1 413 ? 17.526 -7.290 -12.133 1.00 84.62 413 TYR A N 1
ATOM 3262 C CA . TYR A 1 413 ? 16.633 -6.672 -11.135 1.00 84.62 413 TYR A CA 1
ATOM 3263 C C . TYR A 1 413 ? 15.926 -5.389 -11.609 1.00 84.62 413 TYR A C 1
ATOM 3265 O O . TYR A 1 413 ? 14.836 -5.070 -11.133 1.00 84.62 413 TYR A O 1
ATOM 3273 N N . CYS A 1 414 ? 16.513 -4.639 -12.545 1.00 91.00 414 CYS A N 1
ATOM 3274 C CA . CYS A 1 414 ? 15.972 -3.356 -12.991 1.00 91.00 414 CYS A CA 1
ATOM 3275 C C . CYS A 1 414 ? 16.191 -3.133 -14.484 1.00 91.00 414 CYS A C 1
ATOM 3277 O O . CYS A 1 414 ? 17.240 -3.476 -15.033 1.00 91.00 414 CYS A O 1
ATOM 3279 N N . ILE A 1 415 ? 15.186 -2.553 -15.132 1.00 93.56 415 ILE A N 1
ATOM 3280 C CA . ILE A 1 415 ? 15.228 -2.130 -16.526 1.00 93.56 415 ILE A CA 1
ATOM 3281 C C . ILE A 1 415 ? 15.167 -0.607 -16.603 1.00 93.56 415 ILE A C 1
ATOM 3283 O O . ILE A 1 415 ? 14.565 0.059 -15.760 1.00 93.56 415 ILE A O 1
ATOM 3287 N N . ARG A 1 416 ? 15.805 -0.057 -17.631 1.00 94.94 416 ARG A N 1
ATOM 3288 C CA . ARG A 1 416 ? 15.849 1.374 -17.924 1.00 94.94 416 ARG A CA 1
ATOM 3289 C C . ARG A 1 416 ? 15.799 1.597 -19.430 1.00 94.94 416 ARG A C 1
ATOM 3291 O O . ARG A 1 416 ? 16.029 0.676 -20.216 1.00 94.94 416 ARG A O 1
ATOM 3298 N N . TYR A 1 417 ? 15.509 2.825 -19.834 1.00 95.81 417 TYR A N 1
ATOM 3299 C CA . TYR A 1 417 ? 15.654 3.240 -21.227 1.00 95.81 417 TYR A CA 1
ATOM 3300 C C . TYR A 1 417 ? 17.122 3.227 -21.664 1.00 95.81 417 TYR A C 1
ATOM 3302 O O . TYR A 1 417 ? 18.010 3.465 -20.848 1.00 95.81 417 TYR A O 1
ATOM 3310 N N . LYS A 1 418 ? 17.381 3.039 -22.962 1.00 96.12 418 LYS A N 1
ATOM 3311 C CA . LYS A 1 418 ? 18.675 3.387 -23.572 1.00 96.12 418 LYS A CA 1
ATOM 3312 C C . LYS A 1 418 ? 18.925 4.892 -23.467 1.00 96.12 418 LYS A C 1
ATOM 3314 O O . LYS A 1 418 ? 17.971 5.669 -23.475 1.00 96.12 418 LYS A O 1
ATOM 3319 N N . GLN A 1 419 ? 20.191 5.303 -23.450 1.00 95.56 419 GLN A N 1
ATOM 3320 C CA . GLN A 1 419 ? 20.594 6.698 -23.230 1.00 95.56 419 GLN A CA 1
ATOM 3321 C C . GLN A 1 419 ? 19.896 7.695 -24.167 1.00 95.56 419 GLN A C 1
ATOM 3323 O O . GLN A 1 419 ? 19.337 8.693 -23.718 1.00 95.56 419 GLN A O 1
ATOM 3328 N N . GLU A 1 420 ? 19.841 7.400 -25.465 1.00 94.75 420 GLU A N 1
ATOM 3329 C CA . GLU A 1 420 ? 19.169 8.276 -26.431 1.00 94.75 420 GLU A CA 1
ATOM 3330 C C . GLU A 1 420 ? 17.647 8.322 -26.242 1.00 94.75 420 GLU A C 1
ATOM 3332 O O . GLU A 1 420 ? 17.029 9.379 -26.361 1.00 94.75 420 GLU A O 1
ATOM 3337 N N . ALA A 1 421 ? 17.021 7.177 -25.948 1.00 93.88 421 ALA A N 1
ATOM 3338 C CA . ALA A 1 421 ? 15.581 7.102 -25.711 1.00 93.88 421 ALA A CA 1
ATOM 3339 C C . ALA A 1 421 ? 15.193 7.849 -24.427 1.00 93.88 421 ALA A C 1
ATOM 3341 O O . ALA A 1 421 ? 14.186 8.554 -24.402 1.00 93.88 421 ALA A O 1
ATOM 3342 N N . TYR A 1 422 ? 16.038 7.748 -23.402 1.00 93.38 422 TYR A N 1
ATOM 3343 C CA . TYR A 1 422 ? 15.932 8.501 -22.164 1.00 93.38 422 TYR A CA 1
ATOM 3344 C C . TYR A 1 422 ? 15.983 10.014 -22.406 1.00 93.38 422 TYR A C 1
ATOM 3346 O O . TYR A 1 422 ? 15.082 10.733 -21.976 1.00 93.38 422 TYR A O 1
ATOM 3354 N N . ALA A 1 423 ? 16.983 10.493 -23.155 1.00 92.25 423 ALA A N 1
ATOM 3355 C CA . ALA A 1 423 ? 17.115 11.910 -23.493 1.00 92.25 423 ALA A CA 1
ATOM 3356 C C . ALA A 1 423 ? 15.893 12.436 -24.268 1.00 92.25 423 ALA A C 1
ATOM 3358 O O . ALA A 1 423 ? 15.377 13.511 -23.960 1.00 92.25 423 ALA A O 1
ATOM 3359 N N . ARG A 1 424 ? 15.371 11.655 -25.228 1.00 91.94 424 ARG A N 1
ATOM 3360 C CA . ARG A 1 424 ? 14.135 12.000 -25.953 1.00 91.94 424 ARG A CA 1
ATOM 3361 C C . ARG A 1 424 ? 12.921 12.090 -25.025 1.00 91.94 424 ARG A C 1
ATOM 3363 O O . ARG A 1 424 ? 12.125 13.014 -25.170 1.00 91.94 424 ARG A O 1
ATOM 3370 N N . LYS A 1 425 ? 12.786 11.162 -24.070 1.00 89.75 425 LYS A N 1
ATOM 3371 C CA . LYS A 1 425 ? 11.698 11.172 -23.079 1.00 89.75 425 LYS A CA 1
ATOM 3372 C C . LYS A 1 425 ? 11.742 12.425 -22.201 1.00 89.75 425 LYS A C 1
ATOM 3374 O O . LYS A 1 425 ? 10.720 13.101 -22.113 1.00 89.75 425 LYS A O 1
ATOM 3379 N N . LEU A 1 426 ? 12.908 12.789 -21.659 1.00 87.88 426 LEU A N 1
ATOM 3380 C CA . LEU A 1 426 ? 13.075 14.020 -20.868 1.00 87.88 426 LEU A CA 1
ATOM 3381 C C . LEU A 1 426 ? 12.747 15.292 -21.664 1.00 87.88 426 LEU A C 1
ATOM 3383 O O . LEU A 1 426 ? 12.085 16.194 -21.156 1.00 87.88 426 LEU A O 1
ATOM 3387 N N . ALA A 1 427 ? 13.168 15.354 -22.930 1.00 87.38 427 ALA A N 1
ATOM 3388 C CA . ALA A 1 427 ? 12.846 16.486 -23.796 1.00 87.38 427 ALA A CA 1
ATOM 3389 C C . ALA A 1 427 ? 11.332 16.597 -24.058 1.00 87.38 427 ALA A C 1
ATOM 3391 O O . ALA A 1 427 ? 10.792 17.699 -24.120 1.00 87.38 427 ALA A O 1
ATOM 3392 N N . SER A 1 428 ? 10.634 15.462 -24.187 1.00 83.69 428 SER A N 1
ATOM 3393 C CA . SER A 1 428 ? 9.184 15.435 -24.420 1.00 83.69 428 SER A CA 1
ATOM 3394 C C . SER A 1 428 ? 8.341 15.754 -23.183 1.00 83.69 428 SER A C 1
ATOM 3396 O O . SER A 1 428 ? 7.224 16.241 -23.332 1.00 83.69 428 SER A O 1
ATOM 3398 N N . SER A 1 429 ? 8.859 15.514 -21.974 1.00 75.94 429 SER A N 1
ATOM 3399 C CA . SER A 1 429 ? 8.147 15.776 -20.717 1.00 75.94 429 SER A CA 1
ATOM 3400 C C . SER A 1 429 ? 8.253 17.232 -20.245 1.00 75.94 429 SER A C 1
ATOM 3402 O O . SER A 1 429 ? 7.687 17.578 -19.210 1.00 75.94 429 SER A O 1
ATOM 3404 N N . GLY A 1 430 ? 8.969 18.094 -20.981 1.00 63.34 430 GLY A N 1
ATOM 3405 C CA . GLY A 1 430 ? 9.177 19.499 -20.611 1.00 63.34 430 GLY A CA 1
ATOM 3406 C C . GLY A 1 430 ? 10.001 19.681 -19.331 1.00 63.34 430 GLY A C 1
ATOM 3407 O O . GLY A 1 430 ? 9.907 20.724 -18.695 1.00 63.34 430 GLY A O 1
ATOM 3408 N N . SER A 1 431 ? 10.772 18.662 -18.933 1.00 51.72 431 SER A N 1
ATOM 3409 C CA . SER A 1 431 ? 11.496 18.592 -17.654 1.00 51.72 431 SER A CA 1
ATOM 3410 C C . SER A 1 431 ? 12.983 18.962 -17.777 1.00 51.72 431 SER A C 1
ATOM 3412 O O . SER A 1 431 ? 13.814 18.344 -17.111 1.00 51.72 431 SER A O 1
ATOM 3414 N N . VAL A 1 432 ? 13.329 19.909 -18.659 1.00 40.56 432 VAL A N 1
ATOM 3415 C CA . VAL A 1 432 ? 14.710 20.407 -18.829 1.00 40.56 432 VAL A CA 1
ATOM 3416 C C . VAL A 1 432 ? 14.936 21.658 -17.998 1.00 40.56 432 VAL A C 1
ATOM 3418 O O . VAL A 1 432 ? 14.121 22.597 -18.141 1.00 40.56 432 VAL A O 1
#

Foldseek 3Di:
DLLLLLQVCLVVLVFDDDFDKWFQQVPPPDDQPRRVPGGTPCCVVQPPQFDDDDPVVPVPDGGRDIDTTRGPDVVCVVQPVNVVVSVVVVVVCCVVVVVLPCVVPPPPPVVVVVLVVLLPDQALEEEEAAEDPCQPPVHLQHLLQALSLLVLAPPVRYAYEYEHLDPHDDPCRQVSQVVSVHPSYYYDYQDPVQCQDPDPDDRSSQSSVQSCLVCCVPRPVSNVSHQKYAYAYSRKHFHNHLCVQSVDDFQKEFFWEAELLLCCPPPVNVPDDQVCQPVVVPDDPPLSTDIQDLAQRRHDRRGMIGGSVVCVVVVDGLVCQLVVDPHSGPSVVSCCCCPVVVTGYDIHDDDSDGRMYRPVGLVSLSVSSWAFERAPDSVRTGTDDPVRVCVVCCVPDNVPQQKPVVVCSNRVHYIYGDNVSRVVVCVVVVPD

pLDDT: mean 78.27, std 19.76, range [34.94, 98.69]

Secondary structure (DSSP, 8-state):
-HHHHHHHHHHTT--S--EEEEETTTT--S-TTGGGG---HHHHHHTTTEE-S-GGGGGGPPTT-EEEEEE---HHHHHTHHHHHHHHHHHHHHHHH-THHHHHHS-HHHHHHHHHHHHTSPPSEEEEEEE-GGGSTTSSS-HHHHHHHHHT-S---EEEEEEE-SSS--TTHHHHHHTT--TTEEEEPPPTTS--PPPSSS-THHHHHHHHHHHHHHH-HHHHT-SEEEEEETT-EE-TTGGGGGG--SSEEE-EEEEHHHHHH-HHHHT--TTTTTTGGG-TT----EE--SSTTT--GGGEEEEHHHHHHTT--HHHHHHHSSS--HHHHHHHHHHTS---EEPPPSSS--SEEESS-HHHHHHTT-EEE--SSTTT-EEE-HHHHHHHHTTTSGGGTTB-HHHHHHHSSEE-B-HHHHHHHHHHTT--